Protein 6CP0 (pdb70)

B-factor: mean 80.47, std 25.28, range [20.0, 162.37]

Sequence (660 aa):
DKIKFKEPERCEYLHIAKDNKVHILLPIVGGDEIGLDNTAETTGELLTFFYGKTHGGTKYSAEHHLNEYKKNLEDDIKAIGVQRKISPNAYEDLLKEKKERLEQIEKYIDLIKVLKEKFDEQREIDKLRTEGIPQLPSGVKEVIKSSENAFALRLSPDRPDSFTRFDDPLFSLKRNRSQYEAGGYQRATDGLGARLRSELLPPDKDTPIVFNKKSLKDKIVDSVLVQLDKDFNTKDGDRGQKFEDIKKLVLEEYKKIDSELQVDEDTYHQPLNLDYLENIACTLDDNSTAKDWVYGIIGATTEADYWPKKKVSVFYEKQKEIKFESDTNTMSIKVQYLLAEINFYCKTNKLSDANFGEFFDKEPHATEVAKRVKEGLVQGAEIEPIIYNYINSHHAELGLTSELSSKQQEEITEKFTQRYHIIENSPHFDEFFVADPDKKGNIFSHQGRMSCHFLDFFARQTKGKYPLGDLAGHQEALQAGTSNRLHHKNEVVAQGYEKFDQFKKEVVKLLLAMALKRINKELSDLARDPPAQCSAGPVGDDMFHWQATIMGPNDSPYQGGVFFLTIHFPTDYPFKPPKVAFTTRIYHPNINSNGSISLDILRSQWSPALTISKVLLSICSLLCDPNPDDPLVPEIARIYKTDRDKYNRISREWTQKYAM

InterPro domains:
  IPR041264 SidC, N-terminal [PF18219] (8-506)
  IPR048697 SidC, C-terminal domain [PF20875] (736-858)
  IPR048699 SidC, lipid-binding domain [PF20892] (605-730)

CATH classification: 3.10.110.10

Secondary structure (DSSP, 8-state):
--------S--TTEEE-TT--EEEEEEEEE-SSB-S--GGGTTHHHHHHHHTTSSSSS---HHHHHHHHHHHHHHHHHHHHHHHHHSTTTTHHHHHHHHHHHHHHHHHHHHHHHHHHHS-SS-HHHHHHHSSSPPPPHHHHHHHHH-SSEEEEE---SS--S-----SEEEE---PBPTTSTT--B--SSSHHHHHHHHHS-SBTTB-EES----HHHHHHHHHHTTS-SS--SSSS-HHHHHHHHHHHHHHHHHHH-SS--SSB-TT-PBPSHHIIIIIS----TT--HHHHHHHHHHHHS-STTSTT----TT-SS--EE-SHHHHHHHHHHHHHHHHHHHHHHHHTTS----HHHHHTSHHHHHHHHHHHHHHHHHT--HHHHHHHHHHHHTTTTT-SS---HHHHHHHHHHHHHHHHHHTT-S--SEEEEE-TTSSSS-EEETTEEEEEHHHHHHHHTTT-S--GGGGGHHHHHHSSS-SB--SS-HHHHTTHHHHHHHHHHHHTT-/-HHHHHHHHHHHHHHHHS--TTEEEEESSS-SSEEEEEEE--TTSTTTT-EEEEEEE--TTTTSS--EEEESS----TTB-TT-BB--GGGTTS--TT--HHHHHHHHHHHHHS--SSS-SSHHHHHHHHH-HHHHHHHHHHHHHHHT-

Organism: Legionella pneumophila (NCBI:txid446)

Radius of gyration: 40.54 Å; Cα contacts (8 Å, |Δi|>4): 1036; chains: 2; bounding box: 90×121×69 Å

Structure (mmCIF, N/CA/C/O backbone):
data_6CP0
#
_entry.id   6CP0
#
_cell.length_a   135.550
_cell.length_b   142.203
_cell.length_c   118.338
_cell.angle_alpha   90.00
_cell.angle_beta   90.00
_cell.angle_gamma   90.00
#
_symmetry.space_group_name_H-M   'C 2 2 21'
#
loop_
_entity.id
_entity.type
_entity.pdbx_description
1 polymer SdcA
2 polymer 'Ubiquitin-conjugating enzyme E2 D3'
3 water water
#
loop_
_atom_site.group_PDB
_atom_site.id
_atom_site.type_symbol
_atom_site.label_atom_id
_atom_site.label_alt_id
_atom_site.label_comp_id
_atom_site.label_asym_id
_atom_site.label_entity_id
_atom_site.label_seq_id
_atom_site.pdbx_PDB_ins_code
_atom_site.Cartn_x
_atom_site.Cartn_y
_atom_site.Cartn_z
_atom_site.occupancy
_atom_site.B_iso_or_equiv
_atom_site.auth_seq_id
_atom_site.auth_comp_id
_atom_site.auth_asym_id
_atom_site.auth_atom_id
_atom_site.pdbx_PDB_model_num
ATOM 1 N N . ASP A 1 6 ? -33.825 41.341 79.427 1.00 114.41 6 ASP A N 1
ATOM 2 C CA . ASP A 1 6 ? -33.707 40.890 78.002 1.00 115.96 6 ASP A CA 1
ATOM 3 C C . ASP A 1 6 ? -32.407 41.358 77.334 1.00 110.99 6 ASP A C 1
ATOM 4 O O . ASP A 1 6 ? -32.026 42.543 77.407 1.00 99.08 6 ASP A O 1
ATOM 9 N N . LYS A 1 7 ? -31.763 40.398 76.671 1.00 107.56 7 LYS A N 1
ATOM 10 C CA . LYS A 1 7 ? -30.570 40.639 75.866 1.00 109.02 7 LYS A CA 1
ATOM 11 C C . LYS A 1 7 ? -30.989 41.207 74.502 1.00 107.66 7 LYS A C 1
ATOM 12 O O . LYS A 1 7 ? -31.383 40.463 73.608 1.00 116.87 7 LYS A O 1
ATOM 18 N N . ILE A 1 8 ? -30.912 42.533 74.373 1.00 104.02 8 ILE A N 1
ATOM 19 C CA . ILE A 1 8 ? -31.277 43.263 73.153 1.00 96.23 8 ILE A CA 1
ATOM 20 C C . ILE A 1 8 ? -30.607 42.615 71.952 1.00 87.60 8 ILE A C 1
ATOM 21 O O . ILE A 1 8 ? -29.511 42.063 72.073 1.00 78.09 8 ILE A O 1
ATOM 26 N N . LYS A 1 9 ? -31.264 42.677 70.796 1.00 87.14 9 LYS A N 1
ATOM 27 C CA . LYS A 1 9 ? -30.613 42.300 69.534 1.00 87.72 9 LYS A CA 1
ATOM 28 C C . LYS A 1 9 ? -29.885 43.506 68.995 1.00 80.04 9 LYS A C 1
ATOM 29 O O . LYS A 1 9 ? -30.488 44.368 68.358 1.00 76.99 9 LYS A O 1
ATOM 35 N N . PHE A 1 10 ? -28.585 43.553 69.293 1.00 76.71 10 PHE A N 1
ATOM 36 C CA . PHE A 1 10 ? -27.705 44.659 68.908 1.00 73.39 10 PHE A CA 1
ATOM 37 C C . PHE A 1 10 ? -27.324 44.581 67.455 1.00 72.24 10 PHE A C 1
ATOM 38 O O . PHE A 1 10 ? -27.146 43.503 66.909 1.00 74.27 10 PHE A O 1
ATOM 46 N N . LYS A 1 11 ? -27.183 45.738 66.841 1.00 71.06 11 LYS A N 1
ATOM 47 C CA . LYS A 1 11 ? -26.902 45.805 65.440 1.00 72.66 11 LYS A CA 1
ATOM 48 C C . LYS A 1 11 ? -25.421 46.084 65.159 1.00 74.99 11 LYS A C 1
ATOM 49 O O . LYS A 1 11 ? -24.964 45.939 64.013 1.00 73.22 11 LYS A O 1
ATOM 55 N N . GLU A 1 12 ? -24.657 46.464 66.187 1.00 72.78 12 GLU A N 1
ATOM 56 C CA . GLU A 1 12 ? -23.227 46.663 65.988 1.00 65.59 12 GLU A CA 1
ATOM 57 C C . GLU A 1 12 ? -22.638 45.355 65.507 1.00 64.32 12 GLU A C 1
ATOM 58 O O . GLU A 1 12 ? -22.737 44.366 66.211 1.00 65.64 12 GLU A O 1
ATOM 64 N N . PRO A 1 13 ? -22.024 45.351 64.313 1.00 63.54 13 PRO A N 1
ATOM 65 C CA . PRO A 1 13 ? -21.418 44.138 63.780 1.00 63.56 13 PRO A CA 1
ATOM 66 C C . PRO A 1 13 ? -20.124 43.744 64.487 1.00 63.66 13 PRO A C 1
ATOM 67 O O . PRO A 1 13 ? -19.352 44.607 64.942 1.00 66.50 13 PRO A O 1
ATOM 71 N N . GLU A 1 14 ? -19.890 42.441 64.552 1.00 62.20 14 GLU A N 1
ATOM 72 C CA . GLU A 1 14 ? -18.657 41.896 65.113 1.00 63.07 14 GLU A CA 1
ATOM 73 C C . GLU A 1 14 ? -17.482 42.005 64.123 1.00 61.49 14 GLU A C 1
ATOM 74 O O . GLU A 1 14 ? -16.318 41.801 64.504 1.00 60.08 14 GLU A O 1
ATOM 80 N N . ARG A 1 15 ? -17.801 42.317 62.861 1.00 58.93 15 ARG A N 1
ATOM 81 C CA . ARG A 1 15 ? -16.842 42.412 61.768 1.00 59.08 15 ARG A CA 1
ATOM 82 C C . ARG A 1 15 ? -17.193 43.627 60.916 1.00 57.85 15 ARG A C 1
ATOM 83 O O . ARG A 1 15 ? -18.354 43.866 60.597 1.00 60.43 15 ARG A O 1
ATOM 91 N N . CYS A 1 16 ? -16.205 44.416 60.547 1.00 56.46 16 CYS A N 1
ATOM 92 C CA . CYS A 1 16 ? -16.441 45.506 59.617 1.00 56.68 16 CYS A CA 1
ATOM 93 C C . CYS A 1 16 ? -15.188 45.631 58.835 1.00 57.22 16 CYS A C 1
ATOM 94 O O . CYS A 1 16 ? -14.091 45.470 59.355 1.00 58.30 16 CYS A O 1
ATOM 97 N N . GLU A 1 17 ? -15.350 45.955 57.576 1.00 58.26 17 GLU A N 1
ATOM 98 C CA . GLU A 1 17 ? -14.214 46.089 56.701 1.00 58.00 17 GLU A CA 1
ATOM 99 C C . GLU A 1 17 ? -13.274 47.177 57.220 1.00 52.47 17 GLU A C 1
ATOM 100 O O . GLU A 1 17 ? -13.703 48.249 57.626 1.00 55.05 17 GLU A O 1
ATOM 106 N N . TYR A 1 18 ? -11.992 46.871 57.214 1.00 48.09 18 TYR A N 1
ATOM 107 C CA . TYR A 1 18 ? -10.949 47.787 57.638 1.00 45.55 18 TYR A CA 1
ATOM 108 C C . TYR A 1 18 ? -10.980 48.233 59.100 1.00 45.90 18 TYR A C 1
ATOM 109 O O . TYR A 1 18 ? -10.309 49.177 59.429 1.00 48.22 18 TYR A O 1
ATOM 118 N N . LEU A 1 19 ? -11.691 47.564 59.996 1.00 48.00 19 LEU A N 1
ATOM 119 C CA . LEU A 1 19 ? -11.859 48.100 61.353 1.00 49.65 19 LEU A CA 1
ATOM 120 C C . LEU A 1 19 ? -11.320 47.207 62.502 1.00 49.40 19 LEU A C 1
ATOM 121 O O . LEU A 1 19 ? -12.065 46.395 62.968 1.00 55.71 19 LEU A O 1
ATOM 126 N N . HIS A 1 20 ? -10.064 47.331 62.962 1.00 48.43 20 HIS A N 1
ATOM 127 C CA . HIS A 1 20 ? -9.577 46.557 64.159 1.00 46.92 20 HIS A CA 1
ATOM 128 C C . HIS A 1 20 ? -9.932 47.379 65.372 1.00 48.80 20 HIS A C 1
ATOM 129 O O . HIS A 1 20 ? -9.972 48.616 65.287 1.00 44.52 20 HIS A O 1
ATOM 136 N N . ILE A 1 21 ? -10.172 46.668 66.489 1.00 54.68 21 ILE A N 1
ATOM 137 C CA . ILE A 1 21 ? -10.303 47.256 67.845 1.00 55.00 21 ILE A CA 1
ATOM 138 C C . ILE A 1 21 ? -9.353 46.638 68.901 1.00 56.95 21 ILE A C 1
ATOM 139 O O . ILE A 1 21 ? -9.469 45.453 69.215 1.00 60.42 21 ILE A O 1
ATOM 144 N N . ALA A 1 22 ? -8.440 47.473 69.425 1.00 59.02 22 ALA A N 1
ATOM 145 C CA . ALA A 1 22 ? -7.485 47.171 70.513 1.00 57.55 22 ALA A CA 1
ATOM 146 C C . ALA A 1 22 ? -8.223 46.580 71.709 1.00 61.65 22 ALA A C 1
ATOM 147 O O . ALA A 1 22 ? -9.388 46.922 71.949 1.00 56.46 22 ALA A O 1
ATOM 149 N N . LYS A 1 23 ? -7.553 45.689 72.450 1.00 68.43 23 LYS A N 1
ATOM 150 C CA . LYS A 1 23 ? -7.943 45.378 73.842 1.00 68.03 23 LYS A CA 1
ATOM 151 C C . LYS A 1 23 ? -8.560 46.610 74.489 1.00 65.26 23 LYS A C 1
ATOM 152 O O . LYS A 1 23 ? -9.668 46.549 74.951 1.00 69.62 23 LYS A O 1
ATOM 158 N N . ASP A 1 24 ? -7.854 47.739 74.493 1.00 62.51 24 ASP A N 1
ATOM 159 C CA . ASP A 1 24 ? -8.316 48.958 75.177 1.00 61.14 24 ASP A CA 1
ATOM 160 C C . ASP A 1 24 ? -9.466 49.755 74.521 1.00 54.87 24 ASP A C 1
ATOM 161 O O . ASP A 1 24 ? -9.703 50.850 74.914 1.00 49.81 24 ASP A O 1
ATOM 166 N N . ASN A 1 25 ? -10.184 49.211 73.549 1.00 54.34 25 ASN A N 1
ATOM 167 C CA . ASN A 1 25 ? -11.309 49.902 72.855 1.00 51.88 25 ASN A CA 1
ATOM 168 C C . ASN A 1 25 ? -10.928 51.051 71.922 1.00 53.49 25 ASN A C 1
ATOM 169 O O . ASN A 1 25 ? -11.751 51.911 71.624 1.00 49.44 25 ASN A O 1
ATOM 174 N N . LYS A 1 26 ? -9.702 51.033 71.411 1.00 55.68 26 LYS A N 1
ATOM 175 C CA . LYS A 1 26 ? -9.350 51.937 70.343 1.00 55.15 26 LYS A CA 1
ATOM 176 C C . LYS A 1 26 ? -9.728 51.360 68.983 1.00 54.24 26 LYS A C 1
ATOM 177 O O . LYS A 1 26 ? -9.424 50.216 68.705 1.00 53.37 26 LYS A O 1
ATOM 183 N N . VAL A 1 27 ? -10.433 52.136 68.160 1.00 55.56 27 VAL A N 1
ATOM 184 C CA . VAL A 1 27 ? -10.761 51.748 66.789 1.00 54.96 27 VAL A CA 1
ATOM 185 C C . VAL A 1 27 ? -9.626 52.133 65.868 1.00 52.91 27 VAL A C 1
ATOM 186 O O . VAL A 1 27 ? -9.208 53.287 65.833 1.00 46.77 27 VAL A O 1
ATOM 190 N N . HIS A 1 28 ? -9.149 51.148 65.115 1.00 53.82 28 HIS A N 1
ATOM 191 C CA . HIS A 1 28 ? -8.138 51.374 64.112 1.00 54.10 28 HIS A CA 1
ATOM 192 C C . HIS A 1 28 ? -8.693 51.066 62.754 1.00 50.54 28 HIS A C 1
ATOM 193 O O . HIS A 1 28 ? -9.218 49.982 62.526 1.00 47.93 28 HIS A O 1
ATOM 200 N N . ILE A 1 29 ? -8.574 52.039 61.866 1.00 45.84 29 ILE A N 1
ATOM 201 C CA . ILE A 1 29 ? -8.873 51.819 60.499 1.00 43.82 29 ILE A CA 1
ATOM 202 C C . ILE A 1 29 ? -7.570 51.456 59.818 1.00 44.38 29 ILE A C 1
ATOM 203 O O . ILE A 1 29 ? -6.536 52.053 60.084 1.00 45.94 29 ILE A O 1
ATOM 208 N N . LEU A 1 30 ? -7.607 50.448 58.956 1.00 47.15 30 LEU A N 1
ATOM 209 C CA . LEU A 1 30 ? -6.397 49.962 58.288 1.00 48.16 30 LEU A CA 1
ATOM 210 C C . LEU A 1 30 ? -6.510 50.134 56.809 1.00 47.86 30 LEU A C 1
ATOM 211 O O . LEU A 1 30 ? -7.432 49.578 56.199 1.00 51.45 30 LEU A O 1
ATOM 216 N N . LEU A 1 31 ? -5.583 50.907 56.236 1.00 46.23 31 LEU A N 1
ATOM 217 C CA . LEU A 1 31 ? -5.616 51.202 54.818 1.00 44.53 31 LEU A CA 1
ATOM 218 C C . LEU A 1 31 ? -4.958 50.025 54.116 1.00 44.29 31 LEU A C 1
ATOM 219 O O . LEU A 1 31 ? -3.840 49.627 54.444 1.00 42.30 31 LEU A O 1
ATOM 224 N N . PRO A 1 32 ? -5.674 49.433 53.170 1.00 44.35 32 PRO A N 1
ATOM 225 C CA . PRO A 1 32 ? -5.188 48.241 52.512 1.00 45.08 32 PRO A CA 1
ATOM 226 C C . PRO A 1 32 ? -4.210 48.544 51.412 1.00 45.35 32 PRO A C 1
ATOM 227 O O . PRO A 1 32 ? -4.510 49.323 50.529 1.00 51.71 32 PRO A O 1
ATOM 231 N N . ILE A 1 33 ? -3.047 47.937 51.449 1.00 42.65 33 ILE A N 1
ATOM 232 C CA . ILE A 1 33 ? -2.144 48.082 50.355 1.00 41.78 33 ILE A CA 1
ATOM 233 C C . ILE A 1 33 ? -2.474 47.066 49.284 1.00 41.32 33 ILE A C 1
ATOM 234 O O . ILE A 1 33 ? -2.562 47.409 48.160 1.00 45.07 33 ILE A O 1
ATOM 239 N N . VAL A 1 34 ? -2.646 45.810 49.630 1.00 43.65 34 VAL A N 1
ATOM 240 C CA . VAL A 1 34 ? -2.963 44.743 48.659 1.00 44.27 34 VAL A CA 1
ATOM 241 C C . VAL A 1 34 ? -3.530 43.537 49.394 1.00 44.54 34 VAL A C 1
ATOM 242 O O . VAL A 1 34 ? -3.257 43.342 50.576 1.00 44.56 34 VAL A O 1
ATOM 246 N N . GLY A 1 35 ? -4.270 42.695 48.698 1.00 45.51 35 GLY A N 1
ATOM 247 C CA . GLY A 1 35 ? -4.752 41.460 49.316 1.00 45.97 35 GLY A CA 1
ATOM 248 C C . GLY A 1 35 ? -3.613 40.507 49.658 1.00 46.49 35 GLY A C 1
ATOM 249 O O . GLY A 1 35 ? -2.595 40.434 48.923 1.00 43.28 35 GLY A O 1
ATOM 250 N N . GLY A 1 36 ? -3.773 39.802 50.781 1.00 45.50 36 GLY A N 1
ATOM 251 C CA . GLY A 1 36 ? -2.794 38.831 51.218 1.00 47.67 36 GLY A CA 1
ATOM 252 C C . GLY A 1 36 ? -2.683 38.744 52.714 1.00 50.97 36 GLY A C 1
ATOM 253 O O . GLY A 1 36 ? -3.358 39.462 53.439 1.00 56.52 36 GLY A O 1
ATOM 254 N N . ASP A 1 37 ? -1.836 37.828 53.168 1.00 54.53 37 ASP A N 1
ATOM 255 C CA . ASP A 1 37 ? -1.475 37.692 54.577 1.00 55.01 37 ASP A CA 1
ATOM 256 C C . ASP A 1 37 ? 0.021 38.021 54.684 1.00 52.80 37 ASP A C 1
ATOM 257 O O . ASP A 1 37 ? 0.375 39.116 55.090 1.00 54.31 37 ASP A O 1
ATOM 262 N N . GLU A 1 38 ? 0.897 37.110 54.276 1.00 54.34 38 GLU A N 1
ATOM 263 C CA . GLU A 1 38 ? 2.336 37.373 54.298 1.00 54.01 38 GLU A CA 1
ATOM 264 C C . GLU A 1 38 ? 2.903 37.677 52.930 1.00 50.92 38 GLU A C 1
ATOM 265 O O . GLU A 1 38 ? 4.024 38.134 52.836 1.00 53.85 38 GLU A O 1
ATOM 271 N N . ILE A 1 39 ? 2.166 37.384 51.867 1.00 48.28 39 ILE A N 1
ATOM 272 C CA . ILE A 1 39 ? 2.629 37.710 50.518 1.00 47.10 39 ILE A CA 1
ATOM 273 C C . ILE A 1 39 ? 1.479 38.207 49.650 1.00 46.07 39 ILE A C 1
ATOM 274 O O . ILE A 1 39 ? 0.440 37.577 49.540 1.00 45.57 39 ILE A O 1
ATOM 279 N N . GLY A 1 40 ? 1.702 39.350 49.025 1.00 46.53 40 GLY A N 1
ATOM 280 C CA . GLY A 1 40 ? 0.684 40.032 48.290 1.00 45.99 40 GLY A CA 1
ATOM 281 C C . GLY A 1 40 ? 0.167 39.226 47.134 1.00 45.77 40 GLY A C 1
ATOM 282 O O . GLY A 1 40 ? 0.914 38.711 46.331 1.00 45.08 40 GLY A O 1
ATOM 283 N N . LEU A 1 41 ? -1.147 39.160 47.064 1.00 47.14 41 LEU A N 1
ATOM 284 C CA . LEU A 1 41 ? -1.856 38.501 45.997 1.00 47.79 41 LEU A CA 1
ATOM 285 C C . LEU A 1 41 ? -2.166 39.383 44.804 1.00 49.73 41 LEU A C 1
ATOM 286 O O . LEU A 1 41 ? -2.625 38.881 43.799 1.00 55.63 41 LEU A O 1
ATOM 291 N N . ASP A 1 42 ? -1.981 40.692 44.929 1.00 53.15 42 ASP A N 1
ATOM 292 C CA . ASP A 1 42 ? -2.164 41.645 43.831 1.00 52.38 42 ASP A CA 1
ATOM 293 C C . ASP A 1 42 ? -0.807 42.196 43.437 1.00 49.84 42 ASP A C 1
ATOM 294 O O . ASP A 1 42 ? 0.000 42.503 44.305 1.00 52.04 42 ASP A O 1
ATOM 299 N N . ASN A 1 43 ? -0.517 42.276 42.144 1.00 46.98 43 ASN A N 1
ATOM 300 C CA . ASN A 1 43 ? 0.689 42.970 41.719 1.00 45.35 43 ASN A CA 1
ATOM 301 C C . ASN A 1 43 ? 0.540 43.643 40.373 1.00 46.62 43 ASN A C 1
ATOM 302 O O . ASN A 1 43 ? -0.489 43.500 39.691 1.00 48.20 43 ASN A O 1
ATOM 307 N N . THR A 1 44 ? 1.582 44.382 40.006 1.00 49.17 44 THR A N 1
ATOM 308 C CA . THR A 1 44 ? 1.688 45.040 38.698 1.00 51.48 44 THR A CA 1
ATOM 309 C C . THR A 1 44 ? 0.533 46.005 38.506 1.00 50.88 44 THR A C 1
ATOM 310 O O . THR A 1 44 ? 0.277 46.790 39.392 1.00 48.70 44 THR A O 1
ATOM 314 N N . ALA A 1 45 ? -0.199 45.888 37.402 1.00 52.09 45 ALA A N 1
ATOM 315 C CA . ALA A 1 45 ? -1.218 46.844 37.036 1.00 50.12 45 ALA A CA 1
ATOM 316 C C . ALA A 1 45 ? -2.389 46.735 37.949 1.00 50.23 45 ALA A C 1
ATOM 317 O O . ALA A 1 45 ? -3.066 47.711 38.172 1.00 53.92 45 ALA A O 1
ATOM 319 N N . GLU A 1 46 ? -2.654 45.546 38.462 1.00 52.88 46 GLU A N 1
ATOM 320 C CA . GLU A 1 46 ? -3.816 45.342 39.308 1.00 53.84 46 GLU A CA 1
ATOM 321 C C . GLU A 1 46 ? -3.571 45.822 40.773 1.00 48.76 46 GLU A C 1
ATOM 322 O O . GLU A 1 46 ? -4.495 45.855 41.581 1.00 50.33 46 GLU A O 1
ATOM 328 N N . THR A 1 47 ? -2.345 46.231 41.088 1.00 45.21 47 THR A N 1
ATOM 329 C CA . THR A 1 47 ? -1.939 46.617 42.447 1.00 45.71 47 THR A CA 1
ATOM 330 C C . THR A 1 47 ? -2.855 47.563 43.215 1.00 45.20 47 THR A C 1
ATOM 331 O O . THR A 1 47 ? -3.112 47.340 44.398 1.00 49.17 47 THR A O 1
ATOM 335 N N . THR A 1 48 ? -3.332 48.630 42.606 1.00 44.44 48 THR A N 1
ATOM 336 C CA . THR A 1 48 ? -4.046 49.619 43.425 1.00 45.95 48 THR A CA 1
ATOM 337 C C . THR A 1 48 ? -5.494 49.300 43.700 1.00 45.63 48 THR A C 1
ATOM 338 O O . THR A 1 48 ? -6.192 50.110 44.283 1.00 49.38 48 THR A O 1
ATOM 342 N N . GLY A 1 49 ? -5.932 48.112 43.328 1.00 44.52 49 GLY A N 1
ATOM 343 C CA . GLY A 1 49 ? -7.324 47.768 43.423 1.00 45.38 49 GLY A CA 1
ATOM 344 C C . GLY A 1 49 ? -7.927 47.877 44.799 1.00 46.29 49 GLY A C 1
ATOM 345 O O . GLY A 1 49 ? -9.039 48.375 44.920 1.00 47.01 49 GLY A O 1
ATOM 346 N N . GLU A 1 50 ? -7.239 47.415 45.839 1.00 47.03 50 GLU A N 1
ATOM 347 C CA . GLU A 1 50 ? -7.835 47.559 47.168 1.00 52.59 50 GLU A CA 1
ATOM 348 C C . GLU A 1 50 ? -7.962 49.054 47.534 1.00 52.46 50 GLU A C 1
ATOM 349 O O . GLU A 1 50 ? -8.967 49.439 48.154 1.00 53.06 50 GLU A O 1
ATOM 355 N N . LEU A 1 51 ? -6.962 49.881 47.187 1.00 47.18 51 LEU A N 1
ATOM 356 C CA . LEU A 1 51 ? -7.048 51.308 47.507 1.00 45.23 51 LEU A CA 1
ATOM 357 C C . LEU A 1 51 ? -8.234 51.924 46.808 1.00 47.05 51 LEU A C 1
ATOM 358 O O . LEU A 1 51 ? -9.040 52.639 47.415 1.00 47.43 51 LEU A O 1
ATOM 363 N N . LEU A 1 52 ? -8.355 51.626 45.523 1.00 48.80 52 LEU A N 1
ATOM 364 C CA . LEU A 1 52 ? -9.512 52.067 44.743 1.00 49.82 52 LEU A CA 1
ATOM 365 C C . LEU A 1 52 ? -10.782 51.720 45.466 1.00 47.65 52 LEU A C 1
ATOM 366 O O . LEU A 1 52 ? -11.638 52.561 45.612 1.00 52.30 52 LEU A O 1
ATOM 371 N N . THR A 1 53 ? -10.912 50.483 45.914 1.00 45.76 53 THR A N 1
ATOM 372 C CA . THR A 1 53 ? -12.135 50.078 46.600 1.00 46.24 53 THR A CA 1
ATOM 373 C C . THR A 1 53 ? -12.335 50.831 47.887 1.00 46.31 53 THR A C 1
ATOM 374 O O . THR A 1 53 ? -13.445 51.198 48.225 1.00 43.85 53 THR A O 1
ATOM 378 N N . PHE A 1 54 ? -11.243 51.000 48.618 1.00 48.36 54 PHE A N 1
ATOM 379 C CA . PHE A 1 54 ? -11.273 51.606 49.926 1.00 49.18 54 PHE A CA 1
ATOM 380 C C . PHE A 1 54 ? -11.843 53.003 49.777 1.00 51.43 54 PHE A C 1
ATOM 381 O O . PHE A 1 54 ? -12.735 53.394 50.533 1.00 54.25 54 PHE A O 1
ATOM 389 N N . PHE A 1 55 ? -11.341 53.739 48.786 1.00 49.78 55 PHE A N 1
ATOM 390 C CA . PHE A 1 55 ? -11.623 55.153 48.711 1.00 49.05 55 PHE A CA 1
ATOM 391 C C . PHE A 1 55 ? -12.887 55.491 47.943 1.00 49.44 55 PHE A C 1
ATOM 392 O O . PHE A 1 55 ? -13.506 56.485 48.238 1.00 50.56 55 PHE A O 1
ATOM 400 N N . TYR A 1 56 ? -13.279 54.687 46.969 1.00 53.14 56 TYR A N 1
ATOM 401 C CA . TYR A 1 56 ? -14.492 54.981 46.194 1.00 57.27 56 TYR A CA 1
ATOM 402 C C . TYR A 1 56 ? -15.442 53.811 45.997 1.00 60.71 56 TYR A C 1
ATOM 403 O O . TYR A 1 56 ? -16.392 53.933 45.240 1.00 66.71 56 TYR A O 1
ATOM 412 N N . GLY A 1 57 ? -15.201 52.687 46.652 1.00 63.96 57 GLY A N 1
ATOM 413 C CA . GLY A 1 57 ? -16.109 51.563 46.554 1.00 69.77 57 GLY A CA 1
ATOM 414 C C . GLY A 1 57 ? -16.249 51.023 45.148 1.00 79.01 57 GLY A C 1
ATOM 415 O O . GLY A 1 57 ? -15.294 50.539 44.538 1.00 81.90 57 GLY A O 1
ATOM 416 N N . LYS A 1 58 ? -17.445 51.153 44.606 1.00 93.53 58 LYS A N 1
ATOM 417 C CA . LYS A 1 58 ? -17.838 50.350 43.460 1.00 101.26 58 LYS A CA 1
ATOM 418 C C . LYS A 1 58 ? -18.076 51.170 42.219 1.00 105.41 58 LYS A C 1
ATOM 419 O O . LYS A 1 58 ? -18.852 50.760 41.363 1.00 110.03 58 LYS A O 1
ATOM 425 N N . THR A 1 59 ? -17.396 52.307 42.094 1.00 108.80 59 THR A N 1
ATOM 426 C CA . THR A 1 59 ? -17.641 53.185 40.953 1.00 116.41 59 THR A CA 1
ATOM 427 C C . THR A 1 59 ? -17.144 52.569 39.646 1.00 120.22 59 THR A C 1
ATOM 428 O O . THR A 1 59 ? -17.423 53.109 38.566 1.00 121.48 59 THR A O 1
ATOM 432 N N . HIS A 1 60 ? -16.394 51.482 39.779 1.00 116.20 60 HIS A N 1
ATOM 433 C CA . HIS A 1 60 ? -15.891 50.708 38.661 1.00 110.79 60 HIS A CA 1
ATOM 434 C C . HIS A 1 60 ? -16.238 49.291 39.040 1.00 105.30 60 HIS A C 1
ATOM 435 O O . HIS A 1 60 ? -15.827 48.826 40.098 1.00 103.60 60 HIS A O 1
ATOM 442 N N . GLY A 1 61 ? -16.979 48.592 38.196 1.00 105.87 61 GLY A N 1
ATOM 443 C CA . GLY A 1 61 ? -17.351 47.236 38.533 1.00 111.38 61 GLY A CA 1
ATOM 444 C C . GLY A 1 61 ? -18.233 47.358 39.756 1.00 114.02 61 GLY A C 1
ATOM 445 O O . GLY A 1 61 ? -18.563 48.465 40.164 1.00 116.17 61 GLY A O 1
ATOM 446 N N . GLY A 1 62 ? -18.610 46.235 40.355 1.00 111.86 62 GLY A N 1
ATOM 447 C CA . GLY A 1 62 ? -19.485 46.264 41.514 1.00 111.80 62 GLY A CA 1
ATOM 448 C C . GLY A 1 62 ? -19.296 45.175 42.551 1.00 108.16 62 GLY A C 1
ATOM 449 O O . GLY A 1 62 ? -18.531 44.240 42.344 1.00 108.23 62 GLY A O 1
ATOM 450 N N . THR A 1 63 ? -20.011 45.328 43.665 1.00 104.41 63 THR A N 1
ATOM 451 C CA . THR A 1 63 ? -20.036 44.400 44.808 1.00 101.01 63 THR A CA 1
ATOM 452 C C . THR A 1 63 ? -18.952 44.582 45.879 1.00 94.39 63 THR A C 1
ATOM 453 O O . THR A 1 63 ? -18.613 43.618 46.560 1.00 100.27 63 THR A O 1
ATOM 457 N N . LYS A 1 64 ? -18.423 45.787 46.056 1.00 89.91 64 LYS A N 1
ATOM 458 C CA . LYS A 1 64 ? -17.576 46.061 47.215 1.00 82.48 64 LYS A CA 1
ATOM 459 C C . LYS A 1 64 ? -17.715 47.527 47.608 1.00 77.26 64 LYS A C 1
ATOM 460 O O . LYS A 1 64 ? -17.486 48.425 46.804 1.00 76.98 64 LYS A O 1
ATOM 466 N N . TYR A 1 65 ? -18.101 47.750 48.858 1.00 75.04 65 TYR A N 1
ATOM 467 C CA . TYR A 1 65 ? -18.288 49.089 49.403 1.00 73.12 65 TYR A CA 1
ATOM 468 C C . TYR A 1 65 ? -17.011 49.775 49.875 1.00 71.02 65 TYR A C 1
ATOM 469 O O . TYR A 1 65 ? -15.997 49.131 50.130 1.00 77.97 65 TYR A O 1
ATOM 478 N N . SER A 1 66 ? -17.088 51.095 49.987 1.00 66.53 66 SER A N 1
ATOM 479 C CA . SER A 1 66 ? -15.978 51.945 50.448 1.00 64.20 66 SER A CA 1
ATOM 480 C C . SER A 1 66 ? -15.941 52.030 51.948 1.00 59.94 66 SER A C 1
ATOM 481 O O . SER A 1 66 ? -16.886 51.636 52.621 1.00 64.14 66 SER A O 1
ATOM 484 N N . ALA A 1 67 ? -14.852 52.564 52.475 1.00 56.59 67 ALA A N 1
ATOM 485 C CA . ALA A 1 67 ? -14.697 52.659 53.923 1.00 57.13 67 ALA A CA 1
ATOM 486 C C . ALA A 1 67 ? -15.734 53.588 54.529 1.00 55.33 67 ALA A C 1
ATOM 487 O O . ALA A 1 67 ? -16.323 53.284 55.566 1.00 49.72 67 ALA A O 1
ATOM 489 N N . GLU A 1 68 ? -15.970 54.714 53.863 1.00 59.27 68 GLU A N 1
ATOM 490 C CA . GLU A 1 68 ? -16.851 55.729 54.426 1.00 63.78 68 GLU A CA 1
ATOM 491 C C . GLU A 1 68 ? -18.197 55.096 54.549 1.00 61.36 68 GLU A C 1
ATOM 492 O O . GLU A 1 68 ? -18.912 55.318 55.521 1.00 68.47 68 GLU A O 1
ATOM 498 N N . HIS A 1 69 ? -18.526 54.294 53.553 1.00 56.49 69 HIS A N 1
ATOM 499 C CA . HIS A 1 69 ? -19.785 53.624 53.525 1.00 58.97 69 HIS A CA 1
ATOM 500 C C . HIS A 1 69 ? -19.920 52.650 54.689 1.00 57.79 69 HIS A C 1
ATOM 501 O O . HIS A 1 69 ? -20.925 52.652 55.396 1.00 55.12 69 HIS A O 1
ATOM 508 N N . HIS A 1 70 ? -18.908 51.815 54.882 1.00 56.95 70 HIS A N 1
ATOM 509 C CA . HIS A 1 70 ? -18.937 50.844 55.964 1.00 57.04 70 HIS A CA 1
ATOM 510 C C . HIS A 1 70 ? -18.988 51.545 57.299 1.00 58.21 70 HIS A C 1
ATOM 511 O O . HIS A 1 70 ? -19.744 51.143 58.178 1.00 59.88 70 HIS A O 1
ATOM 518 N N . LEU A 1 71 ? -18.183 52.596 57.448 1.00 56.48 71 LEU A N 1
ATOM 519 C CA . LEU A 1 71 ? -18.118 53.319 58.704 1.00 54.70 71 LEU A CA 1
ATOM 520 C C . LEU A 1 71 ? -19.417 54.029 58.942 1.00 55.87 71 LEU A C 1
ATOM 521 O O . LEU A 1 71 ? -19.964 54.016 60.032 1.00 54.55 71 LEU A O 1
ATOM 526 N N . ASN A 1 72 ? -19.945 54.617 57.894 1.00 59.49 72 ASN A N 1
ATOM 527 C CA . ASN A 1 72 ? -21.206 55.281 58.010 1.00 63.08 72 ASN A CA 1
ATOM 528 C C . ASN A 1 72 ? -22.366 54.355 58.386 1.00 60.45 72 ASN A C 1
ATOM 529 O O . ASN A 1 72 ? -23.337 54.811 58.932 1.00 59.27 72 ASN A O 1
ATOM 534 N N . GLU A 1 73 ? -22.285 53.066 58.086 1.00 62.50 73 GLU A N 1
ATOM 535 C CA . GLU A 1 73 ? -23.305 52.130 58.554 1.00 64.63 73 GLU A CA 1
ATOM 536 C C . GLU A 1 73 ? -22.923 51.623 59.920 1.00 59.63 73 GLU A C 1
ATOM 537 O O . GLU A 1 73 ? -23.783 51.358 60.739 1.00 57.84 73 GLU A O 1
ATOM 543 N N . TYR A 1 74 ? -21.628 51.481 60.166 1.00 56.09 74 TYR A N 1
ATOM 544 C CA . TYR A 1 74 ? -21.160 51.104 61.479 1.00 55.38 74 TYR A CA 1
ATOM 545 C C . TYR A 1 74 ? -21.598 52.187 62.445 1.00 59.29 74 TYR A C 1
ATOM 546 O O . TYR A 1 74 ? -22.008 51.889 63.571 1.00 62.25 74 TYR A O 1
ATOM 555 N N . LYS A 1 75 ? -21.528 53.441 61.998 1.00 60.63 75 LYS A N 1
ATOM 556 C CA . LYS A 1 75 ? -21.938 54.579 62.820 1.00 62.56 75 LYS A CA 1
ATOM 557 C C . LYS A 1 75 ? -23.401 54.429 63.165 1.00 61.28 75 LYS A C 1
ATOM 558 O O . LYS A 1 75 ? -23.760 54.414 64.341 1.00 62.58 75 LYS A O 1
ATOM 564 N N . LYS A 1 76 ? -24.232 54.297 62.136 1.00 60.28 76 LYS A N 1
ATOM 565 C CA . LYS A 1 76 ? -25.674 54.113 62.314 1.00 62.95 76 LYS A CA 1
ATOM 566 C C . LYS A 1 76 ? -26.022 52.973 63.283 1.00 60.55 76 LYS A C 1
ATOM 567 O O . LYS A 1 76 ? -26.925 53.108 64.086 1.00 57.17 76 LYS A O 1
ATOM 573 N N . ASN A 1 77 ? -25.314 51.855 63.201 1.00 58.91 77 ASN A N 1
ATOM 574 C CA . ASN A 1 77 ? -25.637 50.708 64.037 1.00 60.78 77 ASN A CA 1
ATOM 575 C C . ASN A 1 77 ? -25.443 51.059 65.485 1.00 60.28 77 ASN A C 1
ATOM 576 O O . ASN A 1 77 ? -26.247 50.694 66.340 1.00 61.54 77 ASN A O 1
ATOM 581 N N . LEU A 1 78 ? -24.384 51.795 65.759 1.00 61.18 78 LEU A N 1
ATOM 582 C CA . LEU A 1 78 ? -24.132 52.259 67.111 1.00 61.80 78 LEU A CA 1
ATOM 583 C C . LEU A 1 78 ? -25.217 53.230 67.564 1.00 62.44 78 LEU A C 1
ATOM 584 O O . LEU A 1 78 ? -25.741 53.120 68.678 1.00 63.71 78 LEU A O 1
ATOM 589 N N . GLU A 1 79 ? -25.572 54.175 66.698 1.00 62.06 79 GLU A N 1
ATOM 590 C CA . GLU A 1 79 ? -26.666 55.088 67.014 1.00 63.81 79 GLU A CA 1
ATOM 591 C C . GLU A 1 79 ? -27.942 54.315 67.425 1.00 65.12 79 GLU A C 1
ATOM 592 O O . GLU A 1 79 ? -28.538 54.609 68.456 1.00 66.91 79 GLU A O 1
ATOM 598 N N . ASP A 1 80 ? -28.306 53.288 66.662 1.00 67.28 80 ASP A N 1
ATOM 599 C CA . ASP A 1 80 ? -29.468 52.452 66.980 1.00 68.97 80 ASP A CA 1
ATOM 600 C C . ASP A 1 80 ? -29.315 51.666 68.277 1.00 67.17 80 ASP A C 1
ATOM 601 O O . ASP A 1 80 ? -30.278 51.558 69.047 1.00 71.42 80 ASP A O 1
ATOM 606 N N . ASP A 1 81 ? -28.132 51.129 68.541 1.00 62.23 81 ASP A N 1
ATOM 607 C CA . ASP A 1 81 ? -27.941 50.356 69.779 1.00 64.51 81 ASP A CA 1
ATOM 608 C C . ASP A 1 81 ? -28.100 51.215 71.034 1.00 67.60 81 ASP A C 1
ATOM 609 O O . ASP A 1 81 ? -28.716 50.786 72.021 1.00 70.66 81 ASP A O 1
ATOM 614 N N . ILE A 1 82 ? -27.546 52.422 70.992 1.00 65.01 82 ILE A N 1
ATOM 615 C CA . ILE A 1 82 ? -27.566 53.289 72.151 1.00 65.79 82 ILE A CA 1
ATOM 616 C C . ILE A 1 82 ? -29.000 53.697 72.509 1.00 66.76 82 ILE A C 1
ATOM 617 O O . ILE A 1 82 ? -29.331 53.845 73.685 1.00 65.14 82 ILE A O 1
ATOM 622 N N . LYS A 1 83 ? -29.852 53.875 71.507 1.00 69.55 83 LYS A N 1
ATOM 623 C CA . LYS A 1 83 ? -31.265 54.102 71.776 1.00 74.22 83 LYS A CA 1
ATOM 624 C C . LYS A 1 83 ? -31.835 52.881 72.480 1.00 72.37 83 LYS A C 1
ATOM 625 O O . LYS A 1 83 ? -32.349 52.984 73.580 1.00 74.84 83 LYS A O 1
ATOM 631 N N . ALA A 1 84 ? -31.736 51.726 71.839 1.00 66.35 84 ALA A N 1
ATOM 632 C CA . ALA A 1 84 ? -32.287 50.535 72.396 1.00 65.42 84 ALA A CA 1
ATOM 633 C C . ALA A 1 84 ? -31.791 50.343 73.808 1.00 65.46 84 ALA A C 1
ATOM 634 O O . ALA A 1 84 ? -32.562 49.965 74.670 1.00 71.99 84 ALA A O 1
ATOM 636 N N . ILE A 1 85 ? -30.514 50.590 74.067 1.00 63.87 85 ILE A N 1
ATOM 637 C CA . ILE A 1 85 ? -30.024 50.495 75.452 1.00 65.64 85 ILE A CA 1
ATOM 638 C C . ILE A 1 85 ? -30.704 51.550 76.300 1.00 65.84 85 ILE A C 1
ATOM 639 O O . ILE A 1 85 ? -31.153 51.279 77.401 1.00 68.91 85 ILE A O 1
ATOM 644 N N . GLY A 1 86 ? -30.755 52.770 75.796 1.00 66.73 86 GLY A N 1
ATOM 645 C CA . GLY A 1 86 ? -31.479 53.825 76.484 1.00 67.25 86 GLY A CA 1
ATOM 646 C C . GLY A 1 86 ? -32.882 53.385 76.848 1.00 66.71 86 GLY A C 1
ATOM 647 O O . GLY A 1 86 ? -33.258 53.404 78.021 1.00 68.64 86 GLY A O 1
ATOM 648 N N . VAL A 1 87 ? -33.627 52.955 75.832 1.00 64.68 87 VAL A N 1
ATOM 649 C CA . VAL A 1 87 ? -34.992 52.451 75.982 1.00 64.24 87 VAL A CA 1
ATOM 650 C C . VAL A 1 87 ? -35.100 51.351 77.052 1.00 66.71 87 VAL A C 1
ATOM 651 O O . VAL A 1 87 ? -36.087 51.270 77.818 1.00 62.28 87 VAL A O 1
ATOM 655 N N . GLN A 1 88 ? -34.084 50.500 77.093 1.00 69.42 88 GLN A N 1
ATOM 656 C CA . GLN A 1 88 ? -34.053 49.440 78.083 1.00 73.84 88 GLN A CA 1
ATOM 657 C C . GLN A 1 88 ? -33.828 50.000 79.494 1.00 70.52 88 GLN A C 1
ATOM 658 O O . GLN A 1 88 ? -34.336 49.447 80.457 1.00 67.12 88 GLN A O 1
ATOM 664 N N . ARG A 1 89 ? -33.074 51.091 79.615 1.00 69.59 89 ARG A N 1
ATOM 665 C CA . ARG A 1 89 ? -32.660 51.568 80.927 1.00 72.04 89 ARG A CA 1
ATOM 666 C C . ARG A 1 89 ? -33.798 52.251 81.638 1.00 76.41 89 ARG A C 1
ATOM 667 O O . ARG A 1 89 ? -33.743 52.453 82.854 1.00 79.65 89 ARG A O 1
ATOM 675 N N . LYS A 1 90 ? -34.829 52.612 80.884 1.00 78.56 90 LYS A N 1
ATOM 676 C CA . LYS A 1 90 ? -36.063 53.089 81.488 1.00 81.89 90 LYS A CA 1
ATOM 677 C C . LYS A 1 90 ? -36.651 52.003 82.391 1.00 84.70 90 LYS A C 1
ATOM 678 O O . LYS A 1 90 ? -36.853 52.232 83.572 1.00 91.57 90 LYS A O 1
ATOM 684 N N . ILE A 1 91 ? -36.865 50.812 81.845 1.00 87.85 91 ILE A N 1
ATOM 685 C CA . ILE A 1 91 ? -37.330 49.656 82.624 1.00 91.04 91 ILE A CA 1
ATOM 686 C C . ILE A 1 91 ? -36.311 49.110 83.656 1.00 91.83 91 ILE A C 1
ATOM 687 O O . ILE A 1 91 ? -36.727 48.645 84.709 1.00 97.25 91 ILE A O 1
ATOM 692 N N . SER A 1 92 ? -35.007 49.141 83.353 1.00 95.51 92 SER A N 1
ATOM 693 C CA . SER A 1 92 ? -33.951 48.565 84.233 1.00 95.74 92 SER A CA 1
ATOM 694 C C . SER A 1 92 ? -32.736 49.512 84.357 1.00 98.54 92 SER A C 1
ATOM 695 O O . SER A 1 92 ? -31.716 49.323 83.692 1.00 92.93 92 SER A O 1
ATOM 698 N N . PRO A 1 93 ? -32.848 50.536 85.222 1.00 104.16 93 PRO A N 1
ATOM 699 C CA . PRO A 1 93 ? -31.953 51.703 85.311 1.00 105.71 93 PRO A CA 1
ATOM 700 C C . PRO A 1 93 ? -30.470 51.477 85.014 1.00 106.29 93 PRO A C 1
ATOM 701 O O . PRO A 1 93 ? -29.873 52.285 84.303 1.00 104.00 93 PRO A O 1
ATOM 705 N N . ASN A 1 94 ? -29.886 50.408 85.558 1.00 108.27 94 ASN A N 1
ATOM 706 C CA . ASN A 1 94 ? -28.441 50.167 85.427 1.00 107.54 94 ASN A CA 1
ATOM 707 C C . ASN A 1 94 ? -28.077 49.171 84.327 1.00 100.16 94 ASN A C 1
ATOM 708 O O . ASN A 1 94 ? -26.957 48.651 84.292 1.00 104.79 94 ASN A O 1
ATOM 713 N N . ALA A 1 95 ? -29.009 48.921 83.415 1.00 89.44 95 ALA A N 1
ATOM 714 C CA . ALA A 1 95 ? -28.767 47.981 82.339 1.00 85.79 95 ALA A CA 1
ATOM 715 C C . ALA A 1 95 ? -27.671 48.461 81.384 1.00 83.53 95 ALA A C 1
ATOM 716 O O . ALA A 1 95 ? -27.606 49.644 81.038 1.00 78.59 95 ALA A O 1
ATOM 718 N N . TYR A 1 96 ? -26.819 47.517 80.979 1.00 82.05 96 TYR A N 1
ATOM 719 C CA . TYR A 1 96 ? -25.825 47.708 79.932 1.00 78.78 96 TYR A CA 1
ATOM 720 C C . TYR A 1 96 ? -24.942 48.926 80.179 1.00 76.41 96 TYR A C 1
ATOM 721 O O . TYR A 1 96 ? -24.641 49.675 79.250 1.00 77.53 96 TYR A O 1
ATOM 730 N N . GLU A 1 97 ? -24.523 49.105 81.431 1.00 74.12 97 GLU A N 1
ATOM 731 C CA . GLU A 1 97 ? -23.798 50.306 81.862 1.00 75.04 97 GLU A CA 1
ATOM 732 C C . GLU A 1 97 ? -22.530 50.612 81.047 1.00 75.45 97 GLU A C 1
ATOM 733 O O . GLU A 1 97 ? -22.410 51.694 80.454 1.00 72.84 97 GLU A O 1
ATOM 739 N N . ASP A 1 98 ? -21.596 49.657 81.028 1.00 74.73 98 ASP A N 1
ATOM 740 C CA . ASP A 1 98 ? -20.329 49.807 80.307 1.00 70.93 98 ASP A CA 1
ATOM 741 C C . ASP A 1 98 ? -20.529 49.713 78.818 1.00 69.60 98 ASP A C 1
ATOM 742 O O . ASP A 1 98 ? -20.117 50.605 78.084 1.00 71.03 98 ASP A O 1
ATOM 747 N N . LEU A 1 99 ? -21.174 48.639 78.375 1.00 68.88 99 LEU A N 1
ATOM 748 C CA . LEU A 1 99 ? -21.476 48.469 76.966 1.00 67.84 99 LEU A CA 1
ATOM 749 C C . LEU A 1 99 ? -21.953 49.772 76.377 1.00 65.87 99 LEU A C 1
ATOM 750 O O . LEU A 1 99 ? -21.565 50.111 75.275 1.00 68.67 99 LEU A O 1
ATOM 755 N N . LEU A 1 100 ? -22.780 50.505 77.111 1.00 64.45 100 LEU A N 1
ATOM 756 C CA . LEU A 1 100 ? -23.203 51.823 76.672 1.00 65.04 100 LEU A CA 1
ATOM 757 C C . LEU A 1 100 ? -22.049 52.821 76.599 1.00 65.41 100 LEU A C 1
ATOM 758 O O . LEU A 1 100 ? -21.924 53.542 75.623 1.00 68.01 100 LEU A O 1
ATOM 763 N N . LYS A 1 101 ? -21.226 52.902 77.632 1.00 65.88 101 LYS A N 1
ATOM 764 C CA . LYS A 1 101 ? -20.047 53.755 77.566 1.00 67.73 101 LYS A CA 1
ATOM 765 C C . LYS A 1 101 ? -19.203 53.321 76.370 1.00 65.01 101 LYS A C 1
ATOM 766 O O . LYS A 1 101 ? -18.935 54.094 75.456 1.00 61.40 101 LYS A O 1
ATOM 772 N N . GLU A 1 102 ? -18.830 52.051 76.376 1.00 63.62 102 GLU A N 1
ATOM 773 C CA . GLU A 1 102 ? -17.981 51.459 75.345 1.00 61.41 102 GLU A CA 1
ATOM 774 C C . GLU A 1 102 ? -18.393 51.711 73.918 1.00 58.48 102 GLU A C 1
ATOM 775 O O . GLU A 1 102 ? -17.535 51.853 73.060 1.00 56.72 102 GLU A O 1
ATOM 781 N N . LYS A 1 103 ? -19.695 51.729 73.665 1.00 58.16 103 LYS A N 1
ATOM 782 C CA . LYS A 1 103 ? -20.223 51.990 72.319 1.00 59.11 103 LYS A CA 1
ATOM 783 C C . LYS A 1 103 ? -20.178 53.467 71.940 1.00 59.22 103 LYS A C 1
ATOM 784 O O . LYS A 1 103 ? -19.895 53.812 70.801 1.00 60.88 103 LYS A O 1
ATOM 790 N N . LYS A 1 104 ? -20.491 54.339 72.884 1.00 61.14 104 LYS A N 1
ATOM 791 C CA . LYS A 1 104 ? -20.355 55.773 72.651 1.00 59.81 104 LYS A CA 1
ATOM 792 C C . LYS A 1 104 ? -18.908 56.084 72.325 1.00 55.37 104 LYS A C 1
ATOM 793 O O . LYS A 1 104 ? -18.635 56.798 71.382 1.00 53.94 104 LYS A O 1
ATOM 799 N N . GLU A 1 105 ? -17.990 55.528 73.108 1.00 54.41 105 GLU A N 1
ATOM 800 C CA . GLU A 1 105 ? -16.558 55.612 72.810 1.00 55.10 105 GLU A CA 1
ATOM 801 C C . GLU A 1 105 ? -16.217 55.284 71.364 1.00 53.73 105 GLU A C 1
ATOM 802 O O . GLU A 1 105 ? -15.562 56.071 70.681 1.00 50.51 105 GLU A O 1
ATOM 808 N N . ARG A 1 106 ? -16.641 54.113 70.901 1.00 54.97 106 ARG A N 1
ATOM 809 C CA . ARG A 1 106 ? -16.366 53.731 69.513 1.00 56.11 106 ARG A CA 1
ATOM 810 C C . ARG A 1 106 ? -16.960 54.781 68.584 1.00 54.98 106 ARG A C 1
ATOM 811 O O . ARG A 1 106 ? -16.263 55.327 67.724 1.00 58.25 106 ARG A O 1
ATOM 819 N N . LEU A 1 107 ? -18.224 55.107 68.795 1.00 52.94 107 LEU A N 1
ATOM 820 C CA . LEU A 1 107 ? -18.886 56.053 67.927 1.00 54.71 107 LEU A CA 1
ATOM 821 C C . LEU A 1 107 ? -18.045 57.316 67.703 1.00 57.27 107 LEU A C 1
ATOM 822 O O . LEU A 1 107 ? -17.801 57.738 66.572 1.00 55.02 107 LEU A O 1
ATOM 827 N N . GLU A 1 108 ? -17.559 57.893 68.784 1.00 62.71 108 GLU A N 1
ATOM 828 C CA . GLU A 1 108 ? -16.831 59.142 68.674 1.00 67.38 108 GLU A CA 1
ATOM 829 C C . GLU A 1 108 ? -15.665 59.016 67.718 1.00 61.26 108 GLU A C 1
ATOM 830 O O . GLU A 1 108 ? -15.462 59.911 66.909 1.00 61.74 108 GLU A O 1
ATOM 836 N N . GLN A 1 109 ? -14.925 57.908 67.792 1.00 56.66 109 GLN A N 1
ATOM 837 C CA . GLN A 1 109 ? -13.749 57.710 66.927 1.00 52.93 109 GLN A CA 1
ATOM 838 C C . GLN A 1 109 ? -14.125 57.405 65.504 1.00 52.19 109 GLN A C 1
ATOM 839 O O . GLN A 1 109 ? -13.427 57.826 64.580 1.00 50.94 109 GLN A O 1
ATOM 845 N N . ILE A 1 110 ? -15.207 56.652 65.334 1.00 50.54 110 ILE A N 1
ATOM 846 C CA . ILE A 1 110 ? -15.659 56.293 64.010 1.00 52.79 110 ILE A CA 1
ATOM 847 C C . ILE A 1 110 ? -16.022 57.583 63.295 1.00 51.19 110 ILE A C 1
ATOM 848 O O . ILE A 1 110 ? -15.699 57.766 62.129 1.00 48.43 110 ILE A O 1
ATOM 853 N N . GLU A 1 111 ? -16.665 58.497 64.005 1.00 54.21 111 GLU A N 1
ATOM 854 C CA . GLU A 1 111 ? -16.911 59.828 63.449 1.00 55.70 111 GLU A CA 1
ATOM 855 C C . GLU A 1 111 ? -15.630 60.576 63.075 1.00 54.62 111 GLU A C 1
ATOM 856 O O . GLU A 1 111 ? -15.567 61.160 62.005 1.00 57.52 111 GLU A O 1
ATOM 862 N N . LYS A 1 112 ? -14.599 60.528 63.905 1.00 51.68 112 LYS A N 1
ATOM 863 C CA . LYS A 1 112 ? -13.352 61.190 63.554 1.00 53.30 112 LYS A CA 1
ATOM 864 C C . LYS A 1 112 ? -12.617 60.599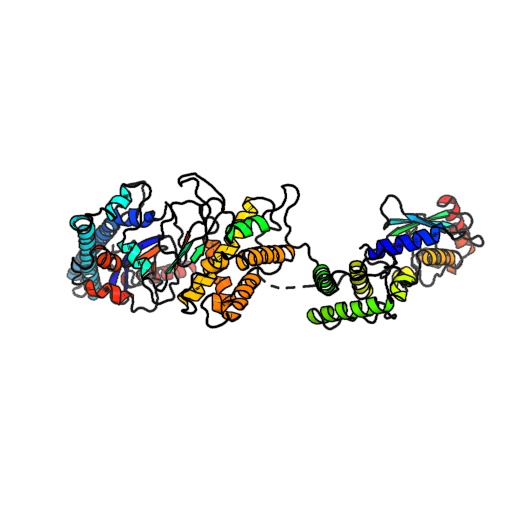 62.366 1.00 52.63 112 LYS A C 1
ATOM 865 O O . LYS A 1 112 ? -12.020 61.340 61.596 1.00 55.34 112 LYS A O 1
ATOM 871 N N . TYR A 1 113 ? -12.674 59.279 62.200 1.00 52.62 113 TYR A N 1
ATOM 872 C CA . TYR A 1 113 ? -12.099 58.624 61.017 1.00 49.91 113 TYR A CA 1
ATOM 873 C C . TYR A 1 113 ? -12.830 59.018 59.763 1.00 49.74 113 TYR A C 1
ATOM 874 O O . TYR A 1 113 ? -12.220 59.233 58.716 1.00 46.50 113 TYR A O 1
ATOM 883 N N . ILE A 1 114 ? -14.145 59.108 59.868 1.00 49.90 114 ILE A N 1
ATOM 884 C CA . ILE A 1 114 ? -14.929 59.578 58.741 1.00 53.30 114 ILE A CA 1
ATOM 885 C C . ILE A 1 114 ? -14.504 60.999 58.326 1.00 55.45 114 ILE A C 1
ATOM 886 O O . ILE A 1 114 ? -14.251 61.268 57.156 1.00 54.45 114 ILE A O 1
ATOM 891 N N . ASP A 1 115 ? -14.390 61.902 59.290 1.00 60.42 115 ASP A N 1
ATOM 892 C CA . ASP A 1 115 ? -13.923 63.252 58.991 1.00 63.11 115 ASP A CA 1
ATOM 893 C C . ASP A 1 115 ? -12.618 63.169 58.211 1.00 56.82 115 ASP A C 1
ATOM 894 O O . ASP A 1 115 ? -12.497 63.715 57.124 1.00 52.50 115 ASP A O 1
ATOM 899 N N . LEU A 1 116 ? -11.649 62.463 58.769 1.00 52.01 116 LEU A N 1
ATOM 900 C CA . LEU A 1 116 ? -10.333 62.491 58.203 1.00 52.47 116 LEU A CA 1
ATOM 901 C C . LEU A 1 116 ? -10.355 62.051 56.747 1.00 54.92 116 LEU A C 1
ATOM 902 O O . LEU A 1 116 ? -9.599 62.573 55.940 1.00 56.42 116 LEU A O 1
ATOM 907 N N . ILE A 1 117 ? -11.229 61.116 56.395 1.00 54.63 117 ILE A N 1
ATOM 908 C CA . ILE A 1 117 ? -11.215 60.601 55.039 1.00 56.85 117 ILE A CA 1
ATOM 909 C C . ILE A 1 117 ? -11.741 61.649 54.072 1.00 57.88 117 ILE A C 1
ATOM 910 O O . ILE A 1 117 ? -11.179 61.799 52.966 1.00 58.75 117 ILE A O 1
ATOM 915 N N . LYS A 1 118 ? -12.812 62.349 54.475 1.00 56.71 118 LYS A N 1
ATOM 916 C CA . LYS A 1 118 ? -13.358 63.468 53.688 1.00 57.14 118 LYS A CA 1
ATOM 917 C C . LYS A 1 118 ? -12.296 64.549 53.495 1.00 56.19 118 LYS A C 1
ATOM 918 O O . LYS A 1 118 ? -12.047 65.029 52.391 1.00 55.83 118 LYS A O 1
ATOM 924 N N . VAL A 1 119 ? -11.668 64.907 54.603 1.00 56.89 119 VAL A N 1
ATOM 925 C CA . VAL A 1 119 ? -10.646 65.918 54.632 1.00 56.18 119 VAL A CA 1
ATOM 926 C C . VAL A 1 119 ? -9.570 65.558 53.653 1.00 54.59 119 VAL A C 1
ATOM 927 O O . VAL A 1 119 ? -9.090 66.406 52.927 1.00 57.87 119 VAL A O 1
ATOM 931 N N . LEU A 1 120 ? -9.185 64.295 53.641 1.00 53.65 120 LEU A N 1
ATOM 932 C CA . LEU A 1 120 ? -8.109 63.853 52.765 1.00 54.69 120 LEU A CA 1
ATOM 933 C C . LEU A 1 120 ? -8.471 64.102 51.312 1.00 55.03 120 LEU A C 1
ATOM 934 O O . LEU A 1 120 ? -7.658 64.610 50.529 1.00 52.44 120 LEU A O 1
ATOM 939 N N . LYS A 1 121 ? -9.718 63.786 50.976 1.00 56.58 121 LYS A N 1
ATOM 940 C CA . LYS A 1 121 ? -10.189 63.911 49.601 1.00 60.40 121 LYS A CA 1
ATOM 941 C C . LYS A 1 121 ? -10.471 65.327 49.210 1.00 63.43 121 LYS A C 1
ATOM 942 O O . LYS A 1 121 ? -10.147 65.708 48.097 1.00 71.74 121 LYS A O 1
ATOM 948 N N . GLU A 1 122 ? -11.043 66.108 50.124 1.00 63.28 122 GLU A N 1
ATOM 949 C CA . GLU A 1 122 ? -11.466 67.468 49.811 1.00 64.51 122 GLU A CA 1
ATOM 950 C C . GLU A 1 122 ? -10.316 68.476 49.847 1.00 60.29 122 GLU A C 1
ATOM 951 O O . GLU A 1 122 ? -10.187 69.268 48.942 1.00 64.56 122 GLU A O 1
ATOM 957 N N . LYS A 1 123 ? -9.461 68.423 50.853 1.00 57.83 123 LYS A N 1
ATOM 958 C CA . LYS A 1 123 ? -8.418 69.437 51.030 1.00 58.59 123 LYS A CA 1
ATOM 959 C C . LYS A 1 123 ? -6.988 68.989 50.759 1.00 61.54 123 LYS A C 1
ATOM 960 O O . LYS A 1 123 ? -6.068 69.814 50.849 1.00 62.57 123 LYS A O 1
ATOM 966 N N . PHE A 1 124 ? -6.753 67.706 50.527 1.00 63.26 124 PHE A N 1
ATOM 967 C CA . PHE A 1 124 ? -5.372 67.286 50.315 1.00 60.07 124 PHE A CA 1
ATOM 968 C C . PHE A 1 124 ? -5.051 66.631 48.981 1.00 57.94 124 PHE A C 1
ATOM 969 O O . PHE A 1 124 ? -3.890 66.385 48.670 1.00 55.00 124 PHE A O 1
ATOM 977 N N . ASP A 1 125 ? -6.077 66.346 48.196 1.00 61.22 125 ASP A N 1
ATOM 978 C CA . ASP A 1 125 ? -5.860 65.751 46.892 1.00 66.90 125 ASP A CA 1
ATOM 979 C C . ASP A 1 125 ? -5.714 66.840 45.831 1.00 67.59 125 ASP A C 1
ATOM 980 O O . ASP A 1 125 ? -6.569 66.963 44.959 1.00 63.98 125 ASP A O 1
ATOM 985 N N . GLU A 1 126 ? -4.645 67.630 45.880 1.00 71.75 126 GLU A N 1
ATOM 986 C CA . GLU A 1 126 ? -4.510 68.662 44.874 1.00 79.38 126 GLU A CA 1
ATOM 987 C C . GLU A 1 126 ? -3.734 68.062 43.712 1.00 74.72 126 GLU A C 1
ATOM 988 O O . GLU A 1 126 ? -4.057 68.292 42.562 1.00 77.83 126 GLU A O 1
ATOM 994 N N . GLN A 1 127 ? -2.776 67.217 44.067 1.00 72.44 127 GLN A N 1
ATOM 995 C CA . GLN A 1 127 ? -1.990 66.434 43.135 1.00 68.70 127 GLN A CA 1
ATOM 996 C C . GLN A 1 127 ? -2.896 65.411 42.448 1.00 62.08 127 GLN A C 1
ATOM 997 O O . GLN A 1 127 ? -2.662 65.021 41.316 1.00 55.37 127 GLN A O 1
ATOM 1003 N N . ARG A 1 128 ? -3.927 64.974 43.164 1.00 60.91 128 ARG A N 1
ATOM 1004 C CA . ARG A 1 128 ? -4.887 63.982 42.669 1.00 56.54 128 ARG A CA 1
ATOM 1005 C C . ARG A 1 128 ? -4.500 62.524 42.858 1.00 54.20 128 ARG A C 1
ATOM 1006 O O . ARG A 1 128 ? -5.088 61.646 42.249 1.00 55.20 128 ARG A O 1
ATOM 1014 N N . GLU A 1 129 ? -3.506 62.267 43.696 1.00 51.81 129 GLU A N 1
ATOM 1015 C CA . GLU A 1 129 ? -3.050 60.904 43.923 1.00 50.19 129 GLU A CA 1
ATOM 1016 C C . GLU A 1 129 ? -4.192 59.975 44.321 1.00 51.21 129 GLU A C 1
ATOM 1017 O O . GLU A 1 129 ? -4.278 58.863 43.826 1.00 56.89 129 GLU A O 1
ATOM 1023 N N . ILE A 1 130 ? -5.079 60.422 45.197 1.00 47.29 130 ILE A N 1
ATOM 1024 C CA . ILE A 1 130 ? -6.225 59.621 45.535 1.00 46.42 130 ILE A CA 1
ATOM 1025 C C . ILE A 1 130 ? -7.116 59.510 44.316 1.00 48.81 130 ILE A C 1
ATOM 1026 O O . ILE A 1 130 ? -7.344 58.411 43.827 1.00 49.39 130 ILE A O 1
ATOM 1031 N N . ASP A 1 131 ? -7.602 60.638 43.805 1.00 52.13 131 ASP A N 1
ATOM 1032 C CA . ASP A 1 131 ? -8.591 60.635 42.684 1.00 54.70 131 ASP A CA 1
ATOM 1033 C C . ASP A 1 131 ? -8.189 59.759 41.489 1.00 53.52 131 ASP A C 1
ATOM 1034 O O . ASP A 1 131 ? -9.022 59.061 40.908 1.00 54.37 131 ASP A O 1
ATOM 1039 N N . LYS A 1 132 ? -6.914 59.776 41.144 1.00 50.03 132 LYS A N 1
ATOM 1040 C CA . LYS A 1 132 ? -6.436 58.955 40.061 1.00 49.17 132 LYS A CA 1
ATOM 1041 C C . LYS A 1 132 ? -6.677 57.462 40.257 1.00 49.40 132 LYS A C 1
ATOM 1042 O O . LYS A 1 132 ? -6.818 56.713 39.311 1.00 46.87 132 LYS A O 1
ATOM 1048 N N . LEU A 1 133 ? -6.745 57.012 41.490 1.00 52.98 133 LEU A N 1
ATOM 1049 C CA . LEU A 1 133 ? -7.122 55.632 41.715 1.00 53.38 133 LEU A CA 1
ATOM 1050 C C . LEU A 1 133 ? -8.357 55.281 40.847 1.00 54.61 133 LEU A C 1
ATOM 1051 O O . LEU A 1 133 ? -8.444 54.184 40.302 1.00 59.20 133 LEU A O 1
ATOM 1056 N N . ARG A 1 134 ? -9.299 56.204 40.683 1.00 54.09 134 ARG A N 1
ATOM 1057 C CA . ARG A 1 134 ? -10.491 55.885 39.892 1.00 54.32 134 ARG A CA 1
ATOM 1058 C C . ARG A 1 134 ? -10.434 56.341 38.433 1.00 52.78 134 ARG A C 1
ATOM 1059 O O . ARG A 1 134 ? -11.121 55.773 37.607 1.00 50.79 134 ARG A O 1
ATOM 1067 N N . THR A 1 135 ? -9.648 57.351 38.095 1.00 52.84 135 THR A N 1
ATOM 1068 C CA . THR A 1 135 ? -9.685 57.853 36.715 1.00 54.69 135 THR A CA 1
ATOM 1069 C C . THR A 1 135 ? -8.708 57.080 35.833 1.00 57.30 135 THR A C 1
ATOM 1070 O O . THR A 1 135 ? -9.093 56.490 34.819 1.00 63.26 135 THR A O 1
ATOM 1074 N N . GLU A 1 136 ? -7.444 57.085 36.233 1.00 56.38 136 GLU A N 1
ATOM 1075 C CA . GLU A 1 136 ? -6.400 56.428 35.483 1.00 55.79 136 GLU A CA 1
ATOM 1076 C C . GLU A 1 136 ? -6.591 54.912 35.291 1.00 50.38 136 GLU A C 1
ATOM 1077 O O . GLU A 1 136 ? -7.298 54.233 36.025 1.00 47.92 136 GLU A O 1
ATOM 1083 N N . GLY A 1 137 ? -5.953 54.398 34.260 1.00 50.89 137 GLY A N 1
ATOM 1084 C CA . GLY A 1 137 ? -6.110 53.007 33.881 1.00 51.04 137 GLY A CA 1
ATOM 1085 C C . GLY A 1 137 ? -5.190 52.147 34.678 1.00 50.56 137 GLY A C 1
ATOM 1086 O O . GLY A 1 137 ? -5.554 51.050 35.088 1.00 54.77 137 GLY A O 1
ATOM 1087 N N . ILE A 1 138 ? -3.988 52.656 34.915 1.00 49.65 138 ILE A N 1
ATOM 1088 C CA . ILE A 1 138 ? -3.016 51.952 35.741 1.00 45.29 138 ILE A CA 1
ATOM 1089 C C . ILE A 1 138 ? -2.411 52.883 36.804 1.00 44.08 138 ILE A C 1
ATOM 1090 O O . ILE A 1 138 ? -1.274 53.355 36.701 1.00 41.31 138 ILE A O 1
ATOM 1095 N N . PRO A 1 139 ? -3.188 53.155 37.843 1.00 43.31 139 PRO A N 1
ATOM 1096 C CA . PRO A 1 139 ? -2.787 54.022 38.928 1.00 44.28 139 PRO A CA 1
ATOM 1097 C C . PRO A 1 139 ? -1.484 53.660 39.613 1.00 44.87 139 PRO A C 1
ATOM 1098 O O . PRO A 1 139 ? -1.088 52.502 39.646 1.00 46.82 139 PRO A O 1
ATOM 1102 N N . GLN A 1 140 ? -0.848 54.678 40.171 1.00 45.87 140 GLN A N 1
ATOM 1103 C CA . GLN A 1 140 ? 0.316 54.524 41.012 1.00 45.33 140 GLN A CA 1
ATOM 1104 C C . GLN A 1 140 ? -0.161 54.449 42.437 1.00 43.54 140 GLN A C 1
ATOM 1105 O O . GLN A 1 140 ? -1.236 54.949 42.758 1.00 40.74 140 GLN A O 1
ATOM 1111 N N . LEU A 1 141 ? 0.641 53.872 43.317 1.00 43.45 141 LEU A N 1
ATOM 1112 C CA . LEU A 1 141 ? 0.306 53.987 44.741 1.00 43.06 141 LEU A CA 1
ATOM 1113 C C . LEU A 1 141 ? 0.391 55.460 45.123 1.00 42.37 141 LEU A C 1
ATOM 1114 O O . LEU A 1 141 ? 1.293 56.163 44.655 1.00 41.77 141 LEU A O 1
ATOM 1119 N N . PRO A 1 142 ? -0.552 55.947 45.950 1.00 42.37 142 PRO A N 1
ATOM 1120 C CA . PRO A 1 142 ? -0.274 57.277 46.498 1.00 44.42 142 PRO A CA 1
ATOM 1121 C C . PRO A 1 142 ? 1.112 57.308 47.153 1.00 45.73 142 PRO A C 1
ATOM 1122 O O . PRO A 1 142 ? 1.523 56.331 47.792 1.00 46.87 142 PRO A O 1
ATOM 1126 N N . SER A 1 143 ? 1.834 58.404 46.943 1.00 47.82 143 SER A N 1
ATOM 1127 C CA . SER A 1 143 ? 3.128 58.663 47.607 1.00 49.85 143 SER A CA 1
ATOM 1128 C C . SER A 1 143 ? 3.106 58.341 49.118 1.00 47.88 143 SER A C 1
ATOM 1129 O O . SER A 1 143 ? 3.999 57.684 49.642 1.00 47.43 143 SER A O 1
ATOM 1132 N N . GLY A 1 144 ? 2.061 58.756 49.804 1.00 46.17 144 GLY A N 1
ATOM 1133 C CA . GLY A 1 144 ? 1.918 58.389 51.212 1.00 48.29 144 GLY A CA 1
ATOM 1134 C C . GLY A 1 144 ? 2.097 56.891 51.453 1.00 49.21 144 GLY A C 1
ATOM 1135 O O . GLY A 1 144 ? 2.843 56.461 52.355 1.00 47.33 144 GLY A O 1
ATOM 1136 N N . VAL A 1 145 ? 1.428 56.086 50.631 1.00 48.05 145 VAL A N 1
ATOM 1137 C CA . VAL A 1 145 ? 1.555 54.647 50.768 1.00 45.88 145 VAL A CA 1
ATOM 1138 C C . VAL A 1 145 ? 2.986 54.282 50.439 1.00 46.16 145 VAL A C 1
ATOM 1139 O O . VAL A 1 145 ? 3.609 53.501 51.155 1.00 47.79 145 VAL A O 1
ATOM 1143 N N . LYS A 1 146 ? 3.518 54.876 49.382 1.00 43.77 146 LYS A N 1
ATOM 1144 C CA . LYS A 1 146 ? 4.871 54.563 48.977 1.00 44.80 146 LYS A CA 1
ATOM 1145 C C . LYS A 1 146 ? 5.865 54.861 50.079 1.00 47.41 146 LYS A C 1
ATOM 1146 O O . LYS A 1 146 ? 6.803 54.096 50.285 1.00 48.38 146 LYS A O 1
ATOM 1152 N N . GLU A 1 147 ? 5.651 55.975 50.781 1.00 49.44 147 GLU A N 1
ATOM 1153 C CA . GLU A 1 147 ? 6.540 56.414 51.876 1.00 51.24 147 GLU A CA 1
ATOM 1154 C C . GLU A 1 147 ? 6.437 55.554 53.136 1.00 51.07 147 GLU A C 1
ATOM 1155 O O . GLU A 1 147 ? 7.428 55.390 53.876 1.00 49.16 147 GLU A O 1
ATOM 1161 N N . VAL A 1 148 ? 5.237 55.026 53.386 1.00 49.78 148 VAL A N 1
ATOM 1162 C CA . VAL A 1 148 ? 5.050 53.983 54.400 1.00 46.60 148 VAL A CA 1
ATOM 1163 C C . VAL A 1 148 ? 5.920 52.787 54.042 1.00 46.92 148 VAL A C 1
ATOM 1164 O O . VAL A 1 148 ? 6.767 52.369 54.831 1.00 45.36 148 VAL A O 1
ATOM 1168 N N . ILE A 1 149 ? 5.722 52.267 52.831 1.00 46.81 149 ILE A N 1
ATOM 1169 C CA . ILE A 1 149 ? 6.413 51.068 52.407 1.00 46.92 149 ILE A CA 1
ATOM 1170 C C . ILE A 1 149 ? 7.916 51.293 52.400 1.00 49.76 149 ILE A C 1
ATOM 1171 O O . ILE A 1 149 ? 8.684 50.438 52.868 1.00 51.02 149 ILE A O 1
ATOM 1176 N N . LYS A 1 150 ? 8.343 52.445 51.898 1.00 52.60 150 LYS A N 1
ATOM 1177 C CA . LYS A 1 150 ? 9.766 52.786 51.937 1.00 59.24 150 LYS A CA 1
ATOM 1178 C C . LYS A 1 150 ? 10.293 52.595 53.360 1.00 55.43 150 LYS A C 1
ATOM 1179 O O . LYS A 1 150 ? 11.323 51.988 53.557 1.00 56.16 150 LYS A O 1
ATOM 1185 N N . SER A 1 151 ? 9.559 53.053 54.361 1.00 53.33 151 SER A N 1
ATOM 1186 C CA . SER A 1 151 ? 10.097 53.040 55.701 1.00 54.57 151 SER A CA 1
ATOM 1187 C C . SER A 1 151 ? 9.867 51.735 56.495 1.00 53.31 151 SER A C 1
ATOM 1188 O O . SER A 1 151 ? 10.471 51.530 57.547 1.00 48.80 151 SER A O 1
ATOM 1191 N N . SER A 1 152 ? 9.028 50.837 55.990 1.00 54.62 152 SER A N 1
ATOM 1192 C CA . SER A 1 152 ? 8.746 49.585 56.695 1.00 53.36 152 SER A CA 1
ATOM 1193 C C . SER A 1 152 ? 9.993 48.865 57.149 1.00 55.58 152 SER A C 1
ATOM 1194 O O . SER A 1 152 ? 10.998 48.828 56.444 1.00 54.22 152 SER A O 1
ATOM 1197 N N . GLU A 1 153 ? 9.911 48.284 58.338 1.00 61.66 153 GLU A N 1
ATOM 1198 C CA . GLU A 1 153 ? 10.967 47.400 58.817 1.00 63.06 153 GLU A CA 1
ATOM 1199 C C . GLU A 1 153 ? 10.615 45.916 58.683 1.00 55.48 153 GLU A C 1
ATOM 1200 O O . GLU A 1 153 ? 11.494 45.076 58.790 1.00 48.25 153 GLU A O 1
ATOM 1206 N N . ASN A 1 154 ? 9.345 45.610 58.416 1.00 52.11 154 ASN A N 1
ATOM 1207 C CA . ASN A 1 154 ? 8.886 44.232 58.269 1.00 51.63 154 ASN A CA 1
ATOM 1208 C C . ASN A 1 154 ? 8.229 43.897 56.926 1.00 54.56 154 ASN A C 1
ATOM 1209 O O . ASN A 1 154 ? 7.536 42.878 56.812 1.00 58.97 154 ASN A O 1
ATOM 1214 N N . ALA A 1 155 ? 8.413 44.726 55.907 1.00 53.31 155 ALA A N 1
ATOM 1215 C CA . ALA A 1 155 ? 7.741 44.453 54.652 1.00 50.27 155 ALA A CA 1
ATOM 1216 C C . ALA A 1 155 ? 8.499 45.031 53.475 1.00 50.20 155 ALA A C 1
ATOM 1217 O O . ALA A 1 155 ? 8.936 46.194 53.506 1.00 49.74 155 ALA A O 1
ATOM 1219 N N . PHE A 1 156 ? 8.663 44.205 52.442 1.00 47.57 156 PHE A N 1
ATOM 1220 C CA . PHE A 1 156 ? 9.510 44.567 51.337 1.00 48.16 156 PHE A CA 1
ATOM 1221 C C . PHE A 1 156 ? 8.906 44.098 50.050 1.00 48.91 156 PHE A C 1
ATOM 1222 O O . PHE A 1 156 ? 8.188 43.105 50.029 1.00 49.98 156 PHE A O 1
ATOM 1230 N N . ALA A 1 157 ? 9.172 44.853 48.986 1.00 48.99 157 ALA A N 1
ATOM 1231 C CA . ALA A 1 157 ? 8.823 44.426 47.655 1.00 47.72 157 ALA A CA 1
ATOM 1232 C C . ALA A 1 157 ? 9.972 43.604 47.117 1.00 46.70 157 ALA A C 1
ATOM 1233 O O . ALA A 1 157 ? 11.113 43.841 47.453 1.00 46.72 157 ALA A O 1
ATOM 1235 N N . LEU A 1 158 ? 9.653 42.597 46.329 1.00 48.70 158 LEU A N 1
ATOM 1236 C CA . LEU A 1 158 ? 10.649 41.711 45.740 1.00 51.37 158 LEU A CA 1
ATOM 1237 C C . LEU A 1 158 ? 10.349 41.678 44.275 1.00 51.44 158 LEU A C 1
ATOM 1238 O O . LEU A 1 158 ? 9.188 41.491 43.915 1.00 53.23 158 LEU A O 1
ATOM 1243 N N . ARG A 1 159 ? 11.370 41.822 43.433 1.00 48.65 159 ARG A N 1
ATOM 1244 C CA . ARG A 1 159 ? 11.139 41.947 42.018 1.00 47.63 159 ARG A CA 1
ATOM 1245 C C . ARG A 1 159 ? 11.919 40.950 41.181 1.00 47.35 159 ARG A C 1
ATOM 1246 O O . ARG A 1 159 ? 13.131 40.922 41.217 1.00 48.98 159 ARG A O 1
ATOM 1254 N N . LEU A 1 160 ? 11.210 40.186 40.368 1.00 47.93 160 LEU A N 1
ATOM 1255 C CA . LEU A 1 160 ? 11.802 39.085 39.641 1.00 49.77 160 LEU A CA 1
ATOM 1256 C C . LEU A 1 160 ? 12.039 39.413 38.174 1.00 51.06 160 LEU A C 1
ATOM 1257 O O . LEU A 1 160 ? 11.700 40.500 37.714 1.00 53.51 160 LEU A O 1
ATOM 1262 N N . SER A 1 161 ? 12.654 38.466 37.459 1.00 50.13 161 SER A N 1
ATOM 1263 C CA . SER A 1 161 ? 12.819 38.568 36.031 1.00 47.62 161 SER A CA 1
ATOM 1264 C C . SER A 1 161 ? 12.248 37.384 35.298 1.00 47.32 161 SER A C 1
ATOM 1265 O O . SER A 1 161 ? 12.994 36.498 34.854 1.00 41.69 161 SER A O 1
ATOM 1268 N N . PRO A 1 162 ? 10.918 37.405 35.118 1.00 48.64 162 PRO A N 1
ATOM 1269 C CA . PRO A 1 162 ? 10.206 36.528 34.209 1.00 50.85 162 PRO A CA 1
ATOM 1270 C C . PRO A 1 162 ? 10.570 36.761 32.724 1.00 56.67 162 PRO A C 1
ATOM 1271 O O . PRO A 1 162 ? 11.093 37.843 32.361 1.00 60.44 162 PRO A O 1
ATOM 1275 N N . ASP A 1 163 ? 10.277 35.760 31.885 1.00 58.15 163 ASP A N 1
ATOM 1276 C CA . ASP A 1 163 ? 10.734 35.750 30.491 1.00 58.82 163 ASP A CA 1
ATOM 1277 C C . ASP A 1 163 ? 10.011 36.811 29.706 1.00 60.72 163 ASP A C 1
ATOM 1278 O O . ASP A 1 163 ? 10.624 37.426 28.840 1.00 58.57 163 ASP A O 1
ATOM 1283 N N . ARG A 1 164 ? 8.719 37.015 30.012 1.00 62.29 164 ARG A N 1
ATOM 1284 C CA . ARG A 1 164 ? 7.917 38.097 29.411 1.00 61.45 164 ARG A CA 1
ATOM 1285 C C . ARG A 1 164 ? 7.506 39.102 30.494 1.00 55.95 164 ARG A C 1
ATOM 1286 O O . ARG A 1 164 ? 6.421 39.054 31.035 1.00 54.87 164 ARG A O 1
ATOM 1294 N N . PRO A 1 165 ? 8.377 40.043 30.799 1.00 54.93 165 PRO A N 1
ATOM 1295 C CA . PRO A 1 165 ? 8.026 40.939 31.884 1.00 57.04 165 PRO A CA 1
ATOM 1296 C C . PRO A 1 165 ? 6.945 41.916 31.490 1.00 53.69 165 PRO A C 1
ATOM 1297 O O . PRO A 1 165 ? 6.863 42.335 30.342 1.00 53.57 165 PRO A O 1
ATOM 1301 N N . ASP A 1 166 ? 6.140 42.254 32.484 1.00 52.50 166 ASP A N 1
ATOM 1302 C CA . ASP A 1 166 ? 5.174 43.331 32.437 1.00 51.71 166 ASP A CA 1
ATOM 1303 C C . ASP A 1 166 ? 5.833 44.535 33.074 1.00 49.01 166 ASP A C 1
ATOM 1304 O O . ASP A 1 166 ? 6.202 44.481 34.220 1.00 46.14 166 ASP A O 1
ATOM 1309 N N . SER A 1 167 ? 5.985 45.617 32.323 1.00 50.94 167 SER A N 1
ATOM 1310 C CA . SER A 1 167 ? 6.735 46.783 32.792 1.00 49.34 167 SER A CA 1
ATOM 1311 C C . SER A 1 167 ? 5.953 47.590 33.845 1.00 53.33 167 SER A C 1
ATOM 1312 O O . SER A 1 167 ? 6.552 48.418 34.544 1.00 55.86 167 SER A O 1
ATOM 1315 N N . PHE A 1 168 ? 4.640 47.330 33.972 1.00 53.73 168 PHE A N 1
ATOM 1316 C CA . PHE A 1 168 ? 3.754 48.084 34.871 1.00 53.04 168 PHE A CA 1
ATOM 1317 C C . PHE A 1 168 ? 3.868 47.642 36.324 1.00 51.96 168 PHE A C 1
ATOM 1318 O O . PHE A 1 168 ? 2.869 47.367 36.988 1.00 54.07 168 PHE A O 1
ATOM 1326 N N . THR A 1 169 ? 5.095 47.601 36.823 1.00 49.39 169 THR A N 1
ATOM 1327 C CA . THR A 1 169 ? 5.350 47.198 38.184 1.00 49.01 169 THR A CA 1
ATOM 1328 C C . THR A 1 169 ? 4.951 48.404 39.016 1.00 49.01 169 THR A C 1
ATOM 1329 O O . THR A 1 169 ? 4.940 49.511 38.503 1.00 48.73 169 THR A O 1
ATOM 1333 N N . ARG A 1 170 ? 4.593 48.204 40.279 1.00 48.42 170 ARG A N 1
ATOM 1334 C CA . ARG A 1 170 ? 4.080 49.308 41.091 1.00 49.88 170 ARG A CA 1
ATOM 1335 C C . ARG A 1 170 ? 4.694 49.410 42.506 1.00 50.26 170 ARG A C 1
ATOM 1336 O O . ARG A 1 170 ? 4.257 50.204 43.354 1.00 51.92 170 ARG A O 1
ATOM 1344 N N . PHE A 1 171 ? 5.727 48.620 42.747 1.00 48.65 171 PHE A N 1
ATOM 1345 C CA . PHE A 1 171 ? 6.382 48.640 44.014 1.00 48.95 171 PHE A CA 1
ATOM 1346 C C . PHE A 1 171 ? 7.751 49.179 43.706 1.00 51.02 171 PHE A C 1
ATOM 1347 O O . PHE A 1 171 ? 8.554 48.494 43.077 1.00 49.19 171 PHE A O 1
ATOM 1355 N N . ASP A 1 172 ? 7.985 50.423 44.138 1.00 52.84 172 ASP A N 1
ATOM 1356 C CA . ASP A 1 172 ? 9.135 51.199 43.701 1.00 55.64 172 ASP A CA 1
ATOM 1357 C C . ASP A 1 172 ? 10.477 50.828 44.285 1.00 57.93 172 ASP A C 1
ATOM 1358 O O . ASP A 1 172 ? 11.504 50.931 43.612 1.00 62.36 172 ASP A O 1
ATOM 1363 N N . ASP A 1 173 ? 10.539 50.458 45.537 1.00 60.57 173 ASP A N 1
ATOM 1364 C CA . ASP A 1 173 ? 11.856 50.189 46.019 1.00 69.76 173 ASP A CA 1
ATOM 1365 C C . ASP A 1 173 ? 11.917 48.774 46.435 1.00 72.30 173 ASP A C 1
ATOM 1366 O O . ASP A 1 173 ? 11.508 48.412 47.547 1.00 77.65 173 ASP A O 1
ATOM 1371 N N . PRO A 1 174 ? 12.386 47.944 45.496 1.00 67.53 174 PRO A N 1
ATOM 1372 C CA . PRO A 1 174 ? 12.382 46.532 45.725 1.00 60.64 174 PRO A CA 1
ATOM 1373 C C . PRO A 1 174 ? 13.628 46.256 46.516 1.00 55.01 174 PRO A C 1
ATOM 1374 O O . PRO A 1 174 ? 14.657 46.822 46.230 1.00 53.75 174 PRO A O 1
ATOM 1378 N N . LEU A 1 175 ? 13.496 45.480 47.571 1.00 53.91 175 LEU A N 1
ATOM 1379 C CA . LEU A 1 175 ? 14.630 45.095 48.391 1.00 53.66 175 LEU A CA 1
ATOM 1380 C C . LEU A 1 175 ? 15.544 44.230 47.570 1.00 53.03 175 LEU A C 1
ATOM 1381 O O . LEU A 1 175 ? 16.770 44.380 47.614 1.00 55.35 175 LEU A O 1
ATOM 1386 N N . PHE A 1 176 ? 14.908 43.319 46.839 1.00 52.11 176 PHE A N 1
ATOM 1387 C CA . PHE A 1 176 ? 15.562 42.363 45.951 1.00 53.20 176 PHE A CA 1
ATOM 1388 C C . PHE A 1 176 ? 15.093 42.633 44.516 1.00 54.37 176 PHE A C 1
ATOM 1389 O O . PHE A 1 176 ? 13.909 42.921 44.266 1.00 51.72 176 PHE A O 1
ATOM 1397 N N . SER A 1 177 ? 16.032 42.555 43.578 1.00 53.18 177 SER A N 1
ATOM 1398 C CA . SER A 1 177 ? 15.706 42.794 42.201 1.00 51.36 177 SER A CA 1
ATOM 1399 C C . SER A 1 177 ? 16.762 42.233 41.268 1.00 51.90 177 SER A C 1
ATOM 1400 O O . SER A 1 177 ? 17.946 42.170 41.587 1.00 51.59 177 SER A O 1
ATOM 1403 N N . LEU A 1 178 ? 16.291 41.834 40.099 1.00 55.46 178 LEU A N 1
ATOM 1404 C CA . LEU A 1 178 ? 17.116 41.258 39.065 1.00 56.46 178 LEU A CA 1
ATOM 1405 C C . LEU A 1 178 ? 16.997 42.085 37.800 1.00 59.06 178 LEU A C 1
ATOM 1406 O O . LEU A 1 178 ? 16.028 42.831 37.620 1.00 57.83 178 LEU A O 1
ATOM 1411 N N . LYS A 1 179 ? 17.995 41.953 36.928 1.00 61.66 179 LYS A N 1
ATOM 1412 C CA . LYS A 1 179 ? 17.953 42.610 35.640 1.00 62.09 179 LYS A CA 1
ATOM 1413 C C . LYS A 1 179 ? 16.825 41.905 34.908 1.00 55.72 179 LYS A C 1
ATOM 1414 O O . LYS A 1 179 ? 16.687 40.686 34.989 1.00 49.38 179 LYS A O 1
ATOM 1420 N N . ARG A 1 180 ? 16.009 42.697 34.230 1.00 52.72 180 ARG A N 1
ATOM 1421 C CA . ARG A 1 180 ? 14.845 42.191 33.535 1.00 51.92 180 ARG A CA 1
ATOM 1422 C C . ARG A 1 180 ? 14.929 42.287 32.003 1.00 54.45 180 ARG A C 1
ATOM 1423 O O . ARG A 1 180 ? 15.731 43.040 31.432 1.00 56.60 180 ARG A O 1
ATOM 1431 N N . ASN A 1 181 ? 14.095 41.527 31.322 1.00 51.98 181 ASN A N 1
ATOM 1432 C CA . ASN A 1 181 ? 13.973 41.753 29.901 1.00 51.20 181 ASN A CA 1
ATOM 1433 C C . ASN A 1 181 ? 13.210 43.036 29.639 1.00 50.49 181 ASN A C 1
ATOM 1434 O O . ASN A 1 181 ? 12.602 43.575 30.556 1.00 49.70 181 ASN A O 1
ATOM 1439 N N . ARG A 1 182 ? 13.232 43.530 28.401 1.00 51.79 182 ARG A N 1
ATOM 1440 C CA . ARG A 1 182 ? 12.390 44.667 28.048 1.00 55.31 182 ARG A CA 1
ATOM 1441 C C . ARG A 1 182 ? 10.952 44.191 27.750 1.00 58.55 182 ARG A C 1
ATOM 1442 O O . ARG A 1 182 ? 10.750 43.195 27.037 1.00 63.65 182 ARG A O 1
ATOM 1450 N N . SER A 1 183 ? 9.955 44.874 28.317 1.00 55.32 183 SER A N 1
ATOM 1451 C CA . SER A 1 183 ? 8.570 44.420 28.194 1.00 54.31 183 SER A CA 1
ATOM 1452 C C . SER A 1 183 ? 8.039 44.793 26.837 1.00 53.53 183 SER A C 1
ATOM 1453 O O . SER A 1 183 ? 8.483 45.789 26.241 1.00 45.69 183 SER A O 1
ATOM 1456 N N . GLN A 1 184 ? 7.076 43.977 26.381 1.00 55.96 184 GLN A N 1
ATOM 1457 C CA . GLN A 1 184 ? 6.225 44.298 25.230 1.00 54.68 184 GLN A CA 1
ATOM 1458 C C . GLN A 1 184 ? 5.634 45.681 25.400 1.00 52.86 184 GLN A C 1
ATOM 1459 O O . GLN A 1 184 ? 5.439 46.366 24.416 1.00 56.28 184 GLN A O 1
ATOM 1465 N N . TYR A 1 185 ? 5.360 46.098 26.639 1.00 51.44 185 TYR A N 1
ATOM 1466 C CA . TYR A 1 185 ? 4.728 47.393 26.887 1.00 50.48 185 TYR A CA 1
ATOM 1467 C C . TYR A 1 185 ? 5.696 48.554 26.970 1.00 50.86 185 TYR A C 1
ATOM 1468 O O . TYR A 1 185 ? 5.259 49.663 27.214 1.00 53.55 185 TYR A O 1
ATOM 1477 N N . GLU A 1 186 ? 6.986 48.312 26.748 1.00 52.18 186 GLU A N 1
ATOM 1478 C CA . GLU A 1 186 ? 7.994 49.381 26.680 1.00 56.19 186 GLU A CA 1
ATOM 1479 C C . GLU A 1 186 ? 8.497 49.726 25.266 1.00 60.26 186 GLU A C 1
ATOM 1480 O O . GLU A 1 186 ? 8.460 48.896 24.340 1.00 62.22 186 GLU A O 1
ATOM 1486 N N . ALA A 1 187 ? 9.025 50.946 25.136 1.00 61.09 187 ALA A N 1
ATOM 1487 C CA . ALA A 1 187 ? 9.519 51.482 23.857 1.00 58.72 187 ALA A CA 1
ATOM 1488 C C . ALA A 1 187 ? 10.492 50.533 23.225 1.00 56.63 187 ALA A C 1
ATOM 1489 O O . ALA A 1 187 ? 11.580 50.349 23.739 1.00 57.71 187 ALA A O 1
ATOM 1491 N N . GLY A 1 188 ? 10.100 49.923 22.115 1.00 56.04 188 GLY A N 1
ATOM 1492 C CA . GLY A 1 188 ? 10.980 48.976 21.416 1.00 56.27 188 GLY A CA 1
ATOM 1493 C C . GLY A 1 188 ? 10.551 47.527 21.558 1.00 55.96 188 GLY A C 1
ATOM 1494 O O . GLY A 1 188 ? 10.999 46.649 20.803 1.00 52.19 188 GLY A O 1
ATOM 1495 N N . GLY A 1 189 ? 9.697 47.268 22.546 1.00 55.65 189 GLY A N 1
ATOM 1496 C CA . GLY A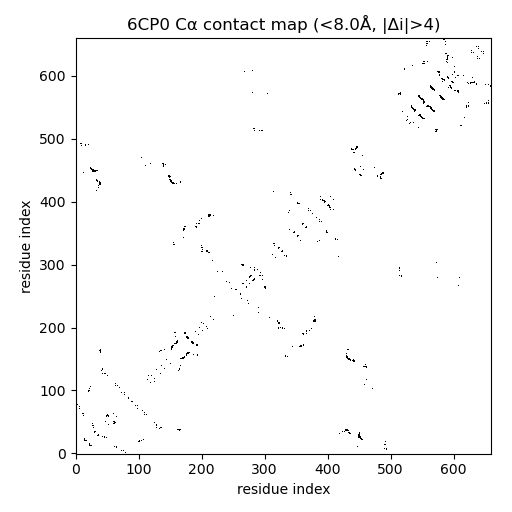 1 189 ? 9.061 45.976 22.674 1.00 53.40 189 GLY A CA 1
ATOM 1497 C C . GLY A 1 189 ? 9.950 44.902 23.257 1.00 53.05 189 GLY A C 1
ATOM 1498 O O . GLY A 1 189 ? 11.102 45.144 23.630 1.00 49.27 189 GLY A O 1
ATOM 1499 N N . TYR A 1 190 ? 9.398 43.698 23.319 1.00 53.41 190 TYR A N 1
ATOM 1500 C CA . TYR A 1 190 ? 10.049 42.597 23.993 1.00 54.42 190 TYR A CA 1
ATOM 1501 C C . TYR A 1 190 ? 11.443 42.376 23.486 1.00 55.23 190 TYR A C 1
ATOM 1502 O O . TYR A 1 190 ? 11.657 42.414 22.297 1.00 56.82 190 TYR A O 1
ATOM 1511 N N . GLN A 1 191 ? 12.368 42.119 24.403 1.00 58.89 191 GLN A N 1
ATOM 1512 C CA . GLN A 1 191 ? 13.778 41.910 24.088 1.00 60.92 191 GLN A CA 1
ATOM 1513 C C . GLN A 1 191 ? 14.330 41.138 25.283 1.00 59.74 191 GLN A C 1
ATOM 1514 O O . GLN A 1 191 ? 14.146 41.553 26.430 1.00 60.30 191 GLN A O 1
ATOM 1520 N N . ARG A 1 192 ? 14.992 40.016 25.035 1.00 55.17 192 ARG A N 1
ATOM 1521 C CA . ARG A 1 192 ? 15.510 39.235 26.137 1.00 54.96 192 ARG A CA 1
ATOM 1522 C C . ARG A 1 192 ? 16.864 39.824 26.394 1.00 57.73 192 ARG A C 1
ATOM 1523 O O . ARG A 1 192 ? 17.537 40.243 25.458 1.00 59.78 192 ARG A O 1
ATOM 1531 N N . ALA A 1 193 ? 17.265 39.879 27.662 1.00 61.80 193 ALA A N 1
ATOM 1532 C CA . ALA A 1 193 ? 18.599 40.360 27.998 1.00 62.91 193 ALA A CA 1
ATOM 1533 C C . ALA A 1 193 ? 19.573 39.250 27.716 1.00 64.48 193 ALA A C 1
ATOM 1534 O O . ALA A 1 193 ? 19.207 38.065 27.688 1.00 58.88 193 ALA A O 1
ATOM 1536 N N . THR A 1 194 ? 20.809 39.666 27.484 1.00 70.36 194 THR A N 1
ATOM 1537 C CA . THR A 1 194 ? 21.894 38.780 27.077 1.00 71.91 194 THR A CA 1
ATOM 1538 C C . THR A 1 194 ? 22.741 38.362 28.271 1.00 68.34 194 THR A C 1
ATOM 1539 O O . THR A 1 194 ? 23.556 37.472 28.167 1.00 59.54 194 THR A O 1
ATOM 1543 N N . ASP A 1 195 ? 22.516 39.035 29.394 1.00 74.19 195 ASP A N 1
ATOM 1544 C CA . ASP A 1 195 ? 23.302 38.894 30.610 1.00 78.92 195 ASP A CA 1
ATOM 1545 C C . ASP A 1 195 ? 22.360 39.011 31.819 1.00 76.83 195 ASP A C 1
ATOM 1546 O O . ASP A 1 195 ? 21.229 39.478 31.694 1.00 75.15 195 ASP A O 1
ATOM 1551 N N . GLY A 1 196 ? 22.817 38.580 32.989 1.00 73.98 196 GLY A N 1
ATOM 1552 C CA . GLY A 1 196 ? 21.957 38.566 34.173 1.00 72.91 196 GLY A CA 1
ATOM 1553 C C . GLY A 1 196 ? 21.445 37.172 34.485 1.00 73.39 196 GLY A C 1
ATOM 1554 O O . GLY A 1 196 ? 21.352 36.310 33.595 1.00 78.82 196 GLY A O 1
ATOM 1555 N N . LEU A 1 197 ? 21.110 36.946 35.754 1.00 64.99 197 LEU A N 1
ATOM 1556 C CA . LEU A 1 197 ? 20.802 35.597 36.225 1.00 61.31 197 LEU A CA 1
ATOM 1557 C C . LEU A 1 197 ? 19.654 34.972 35.455 1.00 60.21 197 LEU A C 1
ATOM 1558 O O . LEU A 1 197 ? 19.631 33.770 35.258 1.00 59.89 197 LEU A O 1
ATOM 1563 N N . GLY A 1 198 ? 18.686 35.786 35.049 1.00 62.34 198 GLY A N 1
ATOM 1564 C CA . GLY A 1 198 ? 17.512 35.273 34.364 1.00 64.95 198 GLY A CA 1
ATOM 1565 C C . GLY A 1 198 ? 17.888 34.675 33.025 1.00 64.94 198 GLY A C 1
ATOM 1566 O O . GLY A 1 198 ? 17.375 33.597 32.655 1.00 54.61 198 GLY A O 1
ATOM 1567 N N . ALA A 1 199 ? 18.781 35.404 32.329 1.00 65.35 199 ALA A N 1
ATOM 1568 C CA . ALA A 1 199 ? 19.339 35.019 31.026 1.00 63.44 199 ALA A CA 1
ATOM 1569 C C . ALA A 1 199 ? 20.047 33.676 31.077 1.00 64.07 199 ALA A C 1
ATOM 1570 O O . ALA A 1 199 ? 19.865 32.847 30.201 1.00 67.07 199 ALA A O 1
ATOM 1572 N N . ARG A 1 200 ? 20.846 33.465 32.115 1.00 67.28 200 ARG A N 1
ATOM 1573 C CA . ARG A 1 200 ? 21.625 32.228 32.260 1.00 69.33 200 ARG A CA 1
ATOM 1574 C C . ARG A 1 200 ? 20.730 31.060 32.663 1.00 68.37 200 ARG A C 1
ATOM 1575 O O . ARG A 1 200 ? 20.813 29.981 32.090 1.00 73.98 200 ARG A O 1
ATOM 1583 N N . LEU A 1 201 ? 19.873 31.271 33.650 1.00 66.62 201 LEU A N 1
ATOM 1584 C CA . LEU A 1 201 ? 18.870 30.273 33.980 1.00 66.34 201 LEU A CA 1
ATOM 1585 C C . LEU A 1 201 ? 18.113 29.852 32.699 1.00 65.77 201 LEU A C 1
ATOM 1586 O O . LEU A 1 201 ? 17.864 28.665 32.485 1.00 64.56 201 LEU A O 1
ATOM 1591 N N . ARG A 1 202 ? 17.775 30.804 31.831 1.00 64.67 202 ARG A N 1
ATOM 1592 C CA . ARG A 1 202 ? 17.081 30.443 30.602 1.00 65.10 202 ARG A CA 1
ATOM 1593 C C . ARG A 1 202 ? 17.952 29.546 29.779 1.00 70.74 202 ARG A C 1
ATOM 1594 O O . ARG A 1 202 ? 17.551 28.431 29.441 1.00 74.99 202 ARG A O 1
ATOM 1602 N N . SER A 1 203 ? 19.146 30.025 29.452 1.00 71.99 203 SER A N 1
ATOM 1603 C CA . SER A 1 203 ? 19.985 29.290 28.520 1.00 77.80 203 SER A CA 1
ATOM 1604 C C . SER A 1 203 ? 20.335 27.909 29.080 1.00 76.31 203 SER A C 1
ATOM 1605 O O . SER A 1 203 ? 20.254 26.917 28.362 1.00 75.73 203 SER A O 1
ATOM 1608 N N . GLU A 1 204 ? 20.627 27.838 30.374 1.00 76.41 204 GLU A N 1
ATOM 1609 C CA . GLU A 1 204 ? 21.032 26.584 31.001 1.00 77.57 204 GLU A CA 1
ATOM 1610 C C . GLU A 1 204 ? 19.886 25.575 31.233 1.00 77.69 204 GLU A C 1
ATOM 1611 O O . GLU A 1 204 ? 20.096 24.368 31.094 1.00 87.31 204 GLU A O 1
ATOM 1617 N N . LEU A 1 205 ? 18.689 26.049 31.572 1.00 74.85 205 LEU A N 1
ATOM 1618 C CA . LEU A 1 205 ? 17.529 25.156 31.775 1.00 74.77 205 LEU A CA 1
ATOM 1619 C C . LEU A 1 205 ? 16.623 25.074 30.543 1.00 77.24 205 LEU A C 1
ATOM 1620 O O . LEU A 1 205 ? 15.544 24.470 30.596 1.00 75.96 205 LEU A O 1
ATOM 1625 N N . LEU A 1 206 ? 17.048 25.692 29.444 1.00 78.50 206 LEU A N 1
ATOM 1626 C CA . LEU A 1 206 ? 16.286 25.658 28.208 1.00 80.66 206 LEU A CA 1
ATOM 1627 C C . LEU A 1 206 ? 16.740 24.451 27.392 1.00 80.82 206 LEU A C 1
ATOM 1628 O O . LEU A 1 206 ? 17.878 24.406 26.925 1.00 86.75 206 LEU A O 1
ATOM 1633 N N . PRO A 1 207 ? 15.851 23.467 27.203 1.00 80.34 207 PRO A N 1
ATOM 1634 C CA . PRO A 1 207 ? 16.317 22.255 26.571 1.00 82.80 207 PRO A CA 1
ATOM 1635 C C . PRO A 1 207 ? 16.581 22.481 25.082 1.00 84.59 207 PRO A C 1
ATOM 1636 O O . PRO A 1 207 ? 15.972 23.365 24.472 1.00 81.03 207 PRO A O 1
ATOM 1640 N N . PRO A 1 208 ? 17.478 21.675 24.500 1.00 89.09 208 PRO A N 1
ATOM 1641 C CA . PRO A 1 208 ? 17.989 21.886 23.146 1.00 87.67 208 PRO A CA 1
ATOM 1642 C C . PRO A 1 208 ? 16.931 21.818 22.047 1.00 84.28 208 PRO A C 1
ATOM 1643 O O . PRO A 1 208 ? 17.022 22.556 21.064 1.00 81.24 208 PRO A O 1
ATOM 1647 N N . ASP A 1 209 ? 15.949 20.938 22.198 1.00 85.42 209 ASP A N 1
ATOM 1648 C CA . ASP A 1 209 ? 14.893 20.817 21.189 1.00 93.30 209 ASP A CA 1
ATOM 1649 C C . ASP A 1 209 ? 13.626 20.192 21.765 1.00 97.90 209 ASP A C 1
ATOM 1650 O O . ASP A 1 209 ? 13.602 19.743 22.916 1.00 94.93 209 ASP A O 1
ATOM 1655 N N . LYS A 1 210 ? 12.586 20.160 20.940 1.00 102.18 210 LYS A N 1
ATOM 1656 C CA . LYS A 1 210 ? 11.297 19.590 21.326 1.00 107.76 210 LYS A CA 1
ATOM 1657 C C . LYS A 1 210 ? 11.418 18.077 21.601 1.00 110.11 210 LYS A C 1
ATOM 1658 O O . LYS A 1 210 ? 10.735 17.541 22.479 1.00 98.20 210 LYS A O 1
ATOM 1664 N N . ASP A 1 211 ? 12.306 17.407 20.861 1.00 113.99 211 ASP A N 1
ATOM 1665 C CA . ASP A 1 211 ? 12.498 15.955 20.980 1.00 115.91 211 ASP A CA 1
ATOM 1666 C C . ASP A 1 211 ? 13.306 15.507 22.201 1.00 106.73 211 ASP A C 1
ATOM 1667 O O . ASP A 1 211 ? 13.193 14.349 22.595 1.00 104.85 211 ASP A O 1
ATOM 1672 N N . THR A 1 212 ? 14.127 16.386 22.782 1.00 98.36 212 THR A N 1
ATOM 1673 C CA . THR A 1 212 ? 15.024 15.979 23.873 1.00 97.73 212 THR A CA 1
ATOM 1674 C C . THR A 1 212 ? 14.992 16.911 25.094 1.00 95.49 212 THR A C 1
ATOM 1675 O O . THR A 1 212 ? 15.623 17.968 25.095 1.00 96.35 212 THR A O 1
ATOM 1679 N N . PRO A 1 213 ? 14.282 16.492 26.157 1.00 91.53 213 PRO A N 1
ATOM 1680 C CA . PRO A 1 213 ? 14.075 17.274 27.360 1.00 88.26 213 PRO A CA 1
ATOM 1681 C C . PRO A 1 213 ? 15.225 17.169 28.352 1.00 83.15 213 PRO A C 1
ATOM 1682 O O . PRO A 1 213 ? 16.276 16.620 28.030 1.00 82.63 213 PRO A O 1
ATOM 1686 N N . ILE A 1 214 ? 15.011 17.711 29.546 1.00 79.33 214 ILE A N 1
ATOM 1687 C CA . ILE A 1 214 ? 15.955 17.594 30.645 1.00 81.19 214 ILE A CA 1
ATOM 1688 C C . ILE A 1 214 ? 15.268 16.807 31.737 1.00 83.46 214 ILE A C 1
ATOM 1689 O O . ILE A 1 214 ? 14.357 17.314 32.391 1.00 84.71 214 ILE A O 1
ATOM 1694 N N . VAL A 1 215 ? 15.709 15.567 31.930 1.00 82.60 215 VAL A N 1
ATOM 1695 C CA . VAL A 1 215 ? 15.026 14.643 32.818 1.00 79.99 215 VAL A CA 1
ATOM 1696 C C . VAL A 1 215 ? 15.675 14.692 34.186 1.00 80.37 215 VAL A C 1
ATOM 1697 O O . VAL A 1 215 ? 16.867 14.981 34.277 1.00 79.09 215 VAL A O 1
ATOM 1701 N N . PHE A 1 216 ? 14.898 14.412 35.238 1.00 81.90 216 PHE A N 1
ATOM 1702 C CA . PHE A 1 216 ? 15.310 14.759 36.599 1.00 86.39 216 PHE A CA 1
ATOM 1703 C C . PHE A 1 216 ? 16.077 13.731 37.399 1.00 91.64 216 PHE A C 1
ATOM 1704 O O . PHE A 1 216 ? 16.696 14.091 38.396 1.00 102.14 216 PHE A O 1
ATOM 1712 N N . ASN A 1 217 ? 16.044 12.464 37.016 1.00 89.56 217 ASN A N 1
ATOM 1713 C CA . ASN A 1 217 ? 16.951 11.506 37.645 1.00 91.84 217 ASN A CA 1
ATOM 1714 C C . ASN A 1 217 ? 17.596 10.629 36.613 1.00 96.78 217 ASN A C 1
ATOM 1715 O O . ASN A 1 217 ? 17.130 9.540 36.332 1.00 109.26 217 ASN A O 1
ATOM 1720 N N . LYS A 1 218 ? 18.674 11.119 36.035 1.00 99.13 218 LYS A N 1
ATOM 1721 C CA . LYS A 1 218 ? 19.449 10.320 35.119 1.00 106.51 218 LYS A CA 1
ATOM 1722 C C . LYS A 1 218 ? 20.709 9.823 35.835 1.00 106.08 218 LYS A C 1
ATOM 1723 O O . LYS A 1 218 ? 21.713 9.497 35.200 1.00 129.98 218 LYS A O 1
ATOM 1729 N N . LYS A 1 219 ? 20.664 9.747 37.155 1.00 95.69 219 LYS A N 1
ATOM 1730 C CA . LYS A 1 219 ? 21.824 9.313 37.895 1.00 101.21 219 LYS A CA 1
ATOM 1731 C C . LYS A 1 219 ? 21.411 8.238 38.895 1.00 97.05 219 LYS A C 1
ATOM 1732 O O . LYS A 1 219 ? 20.701 8.509 39.860 1.00 97.93 219 LYS A O 1
ATOM 1738 N N . SER A 1 220 ? 21.840 7.009 38.647 1.00 89.26 220 SER A N 1
ATOM 1739 C CA . SER A 1 220 ? 21.843 6.012 39.691 1.00 88.46 220 SER A CA 1
ATOM 1740 C C . SER A 1 220 ? 22.869 6.466 40.707 1.00 86.05 220 SER A C 1
ATOM 1741 O O . SER A 1 220 ? 23.829 7.161 40.371 1.00 80.47 220 SER A O 1
ATOM 1744 N N . LEU A 1 221 ? 22.716 6.024 41.941 1.00 84.89 221 LEU A N 1
ATOM 1745 C CA . LEU A 1 221 ? 23.738 6.307 42.921 1.00 83.26 221 LEU A CA 1
ATOM 1746 C C . LEU A 1 221 ? 25.116 5.937 42.343 1.00 84.21 221 LEU A C 1
ATOM 1747 O O . LEU A 1 221 ? 26.070 6.718 42.449 1.00 79.02 221 LEU A O 1
ATOM 1752 N N . LYS A 1 222 ? 25.229 4.770 41.705 1.00 84.17 222 LYS A N 1
ATOM 1753 C CA . LYS A 1 222 ? 26.534 4.395 41.142 1.00 84.10 222 LYS A CA 1
ATOM 1754 C C . LYS A 1 222 ? 26.960 5.347 40.035 1.00 79.93 222 LYS A C 1
ATOM 1755 O O . LYS A 1 222 ? 28.114 5.759 40.012 1.00 80.50 222 LYS A O 1
ATOM 1761 N N . ASP A 1 223 ? 26.041 5.733 39.155 1.00 75.76 223 ASP A N 1
ATOM 1762 C CA . ASP A 1 223 ? 26.373 6.730 38.128 1.00 77.41 223 ASP A CA 1
ATOM 1763 C C . ASP A 1 223 ? 27.080 7.926 38.763 1.00 73.75 223 ASP A C 1
ATOM 1764 O O . ASP A 1 223 ? 28.121 8.361 38.266 1.00 62.40 223 ASP A O 1
ATOM 1769 N N . LYS A 1 224 ? 26.500 8.441 39.855 1.00 76.18 224 LYS A N 1
ATOM 1770 C CA . LYS A 1 224 ? 27.088 9.546 40.622 1.00 82.14 224 LYS A CA 1
ATOM 1771 C C . LYS A 1 224 ? 28.500 9.208 41.103 1.00 79.66 224 LYS A C 1
ATOM 1772 O O . LYS A 1 224 ? 29.434 10.009 40.957 1.00 73.06 224 LYS A O 1
ATOM 1778 N N . ILE A 1 225 ? 28.631 8.028 41.704 1.00 74.99 225 ILE A N 1
ATOM 1779 C CA . ILE A 1 225 ? 29.915 7.561 42.205 1.00 76.08 225 ILE A CA 1
ATOM 1780 C C . ILE A 1 225 ? 30.950 7.513 41.085 1.00 72.47 225 ILE A C 1
ATOM 1781 O O . ILE A 1 225 ? 32.100 7.938 41.245 1.00 63.22 225 ILE A O 1
ATOM 1786 N N . VAL A 1 226 ? 30.517 6.991 39.946 1.00 76.09 226 VAL A N 1
ATOM 1787 C CA . VAL A 1 226 ? 31.401 6.800 38.802 1.00 79.81 226 VAL A CA 1
ATOM 1788 C C . VAL A 1 226 ? 31.913 8.153 38.295 1.00 82.17 226 VAL A C 1
ATOM 1789 O O . VAL A 1 226 ? 33.117 8.328 38.056 1.00 77.69 226 VAL A O 1
ATOM 1793 N N . ASP A 1 227 ? 30.996 9.105 38.143 1.00 86.06 227 ASP A N 1
ATOM 1794 C CA . ASP A 1 227 ? 31.373 10.467 37.793 1.00 88.23 227 ASP A CA 1
ATOM 1795 C C . ASP A 1 227 ? 32.419 10.980 38.775 1.00 89.84 227 ASP A C 1
ATOM 1796 O O . ASP A 1 227 ? 33.482 11.456 38.353 1.00 91.97 227 ASP A O 1
ATOM 1801 N N . SER A 1 228 ? 32.122 10.849 40.076 1.00 89.05 228 SER A N 1
ATOM 1802 C CA . SER A 1 228 ? 33.015 11.315 41.159 1.00 84.12 228 SER A CA 1
ATOM 1803 C C . SER A 1 228 ? 34.459 10.832 40.965 1.00 82.60 228 SER A C 1
ATOM 1804 O O . SER A 1 228 ? 35.434 11.574 41.181 1.00 79.42 228 SER A O 1
ATOM 1807 N N . VAL A 1 229 ? 34.590 9.585 40.533 1.00 78.84 229 VAL A N 1
ATOM 1808 C CA . VAL A 1 229 ? 35.895 8.983 40.371 1.00 76.07 229 VAL A CA 1
ATOM 1809 C C . VAL A 1 229 ? 36.632 9.445 39.112 1.00 76.49 229 VAL A C 1
ATOM 1810 O O . VAL A 1 229 ? 37.861 9.507 39.084 1.00 74.23 229 VAL A O 1
ATOM 1814 N N . LEU A 1 230 ? 35.889 9.763 38.065 1.00 80.43 230 LEU A N 1
ATOM 1815 C CA . LEU A 1 230 ? 36.521 10.073 36.785 1.00 84.59 230 LEU A CA 1
ATOM 1816 C C . LEU A 1 230 ? 37.117 11.481 36.763 1.00 82.11 230 LEU A C 1
ATOM 1817 O O . LEU A 1 230 ? 38.215 11.694 36.246 1.00 84.96 230 LEU A O 1
ATOM 1822 N N . VAL A 1 231 ? 36.415 12.434 37.351 1.00 79.18 231 VAL A N 1
ATOM 1823 C CA . VAL A 1 231 ? 36.972 13.778 37.511 1.00 81.94 231 VAL A CA 1
ATOM 1824 C C . VAL A 1 231 ? 38.392 13.781 38.128 1.00 86.02 231 VAL A C 1
ATOM 1825 O O . VAL A 1 231 ? 39.199 14.670 37.845 1.00 85.86 231 VAL A O 1
ATOM 1829 N N . GLN A 1 232 ? 38.689 12.789 38.967 1.00 89.68 232 GLN A N 1
ATOM 1830 C CA . GLN A 1 232 ? 39.995 12.685 39.624 1.00 88.77 232 GLN A CA 1
ATOM 1831 C C . GLN A 1 232 ? 41.176 12.486 38.703 1.00 88.60 232 GLN A C 1
ATOM 1832 O O . GLN A 1 232 ? 42.258 13.003 38.946 1.00 90.96 232 GLN A O 1
ATOM 1838 N N . LEU A 1 233 ? 40.974 11.733 37.643 1.00 89.43 233 LEU A N 1
ATOM 1839 C CA . LEU A 1 233 ? 42.087 11.317 36.811 1.00 92.70 233 LEU A CA 1
ATOM 1840 C C . LEU A 1 233 ? 42.494 12.518 35.977 1.00 86.79 233 LEU A C 1
ATOM 1841 O O . LEU A 1 233 ? 41.805 13.523 35.976 1.00 82.58 233 LEU A O 1
ATOM 1846 N N . ASP A 1 234 ? 43.599 12.417 35.261 1.00 90.16 234 ASP A N 1
ATOM 1847 C CA . ASP A 1 234 ? 44.096 13.558 34.496 1.00 96.19 234 ASP A CA 1
ATOM 1848 C C . ASP A 1 234 ? 43.283 13.760 33.225 1.00 103.50 234 ASP A C 1
ATOM 1849 O O . ASP A 1 234 ? 42.587 12.844 32.754 1.00 100.01 234 ASP A O 1
ATOM 1854 N N . LYS A 1 235 ? 43.391 14.979 32.692 1.00 110.88 235 LYS A N 1
ATOM 1855 C CA . LYS A 1 235 ? 42.962 15.338 31.327 1.00 113.35 235 LYS A CA 1
ATOM 1856 C C . LYS A 1 235 ? 43.403 14.268 30.332 1.00 112.54 235 LYS A C 1
ATOM 1857 O O . LYS A 1 235 ? 42.604 13.804 29.527 1.00 101.60 235 LYS A O 1
ATOM 1863 N N . ASP A 1 236 ? 44.682 13.890 30.412 1.00 117.91 236 ASP A N 1
ATOM 1864 C CA . ASP A 1 236 ? 45.253 12.792 29.637 1.00 120.04 236 ASP A CA 1
ATOM 1865 C C . ASP A 1 236 ? 45.541 11.604 30.556 1.00 120.10 236 ASP A C 1
ATOM 1866 O O . ASP A 1 236 ? 46.600 11.545 31.180 1.00 120.93 236 ASP A O 1
ATOM 1871 N N . PHE A 1 237 ? 44.580 10.683 30.650 1.00 118.99 237 PHE A N 1
ATOM 1872 C CA . PHE A 1 237 ? 44.723 9.431 31.418 1.00 119.33 237 PHE A CA 1
ATOM 1873 C C . PHE A 1 237 ? 44.231 8.246 30.582 1.00 122.47 237 PHE A C 1
ATOM 1874 O O . PHE A 1 237 ? 43.277 8.380 29.807 1.00 118.82 237 PHE A O 1
ATOM 1882 N N . ASN A 1 238 ? 44.859 7.084 30.778 1.00 125.11 238 ASN A N 1
ATOM 1883 C CA . ASN A 1 238 ? 44.650 5.916 29.918 1.00 121.38 238 ASN A CA 1
ATOM 1884 C C . ASN A 1 238 ? 44.279 4.619 30.610 1.00 128.80 238 ASN A C 1
ATOM 1885 O O . ASN A 1 238 ? 44.301 4.515 31.838 1.00 139.68 238 ASN A O 1
ATOM 1890 N N . THR A 1 239 ? 43.926 3.635 29.785 1.00 131.68 239 THR A N 1
ATOM 1891 C CA . THR A 1 239 ? 43.879 2.234 30.203 1.00 134.14 239 THR A CA 1
ATOM 1892 C C . THR A 1 239 ? 44.965 1.389 29.514 1.00 130.03 239 THR A C 1
ATOM 1893 O O . THR A 1 239 ? 45.237 0.276 29.956 1.00 139.63 239 THR A O 1
ATOM 1897 N N . LYS A 1 240 ? 45.607 1.925 28.472 1.00 125.14 240 LYS A N 1
ATOM 1898 C CA . LYS A 1 240 ? 46.458 1.127 27.581 1.00 124.46 240 LYS A CA 1
ATOM 1899 C C . LYS A 1 240 ? 47.954 1.497 27.543 1.00 124.91 240 LYS A C 1
ATOM 1900 O O . LYS A 1 240 ? 48.705 0.903 26.770 1.00 133.75 240 LYS A O 1
ATOM 1906 N N . ASP A 1 241 ? 48.394 2.447 28.373 1.00 123.34 241 ASP A N 1
ATOM 1907 C CA . ASP A 1 241 ? 49.807 2.864 28.409 1.00 115.54 241 ASP A CA 1
ATOM 1908 C C . ASP A 1 241 ? 50.428 2.593 29.764 1.00 111.53 241 ASP A C 1
ATOM 1909 O O . ASP A 1 241 ? 49.729 2.482 30.769 1.00 113.33 241 ASP A O 1
ATOM 1914 N N . GLY A 1 242 ? 51.752 2.489 29.779 1.00 110.53 242 GLY A N 1
ATOM 1915 C CA . GLY A 1 242 ? 52.502 2.233 31.004 1.00 111.31 242 GLY A CA 1
ATOM 1916 C C . GLY A 1 242 ? 52.064 0.974 31.732 1.00 112.78 242 GLY A C 1
ATOM 1917 O O . GLY A 1 242 ? 51.490 0.058 31.134 1.00 109.36 242 GLY A O 1
ATOM 1918 N N . ASP A 1 243 ? 52.341 0.942 33.033 1.00 117.19 243 ASP A N 1
ATOM 1919 C CA . ASP A 1 243 ? 51.962 -0.173 33.895 1.00 116.29 243 ASP A CA 1
ATOM 1920 C C . ASP A 1 243 ? 50.459 -0.105 34.180 1.00 118.86 243 ASP A C 1
ATOM 1921 O O . ASP A 1 243 ? 49.977 0.820 34.847 1.00 111.60 243 ASP A O 1
ATOM 1926 N N . ARG A 1 244 ? 49.736 -1.103 33.672 1.00 119.34 244 ARG A N 1
ATOM 1927 C CA . ARG A 1 244 ? 48.267 -1.127 33.695 1.00 112.62 244 ARG A CA 1
ATOM 1928 C C . ARG A 1 244 ? 47.701 -1.657 35.015 1.00 107.49 244 ARG A C 1
ATOM 1929 O O . ARG A 1 244 ? 46.682 -1.169 35.513 1.00 99.89 244 ARG A O 1
ATOM 1937 N N . GLY A 1 245 ? 48.360 -2.669 35.572 1.00 108.98 245 GLY A N 1
ATOM 1938 C CA . GLY A 1 245 ? 47.939 -3.254 36.841 1.00 107.56 245 GLY A CA 1
ATOM 1939 C C . GLY A 1 245 ? 47.911 -2.176 37.888 1.00 105.21 245 GLY A C 1
ATOM 1940 O O . GLY A 1 245 ? 46.965 -2.080 38.672 1.00 99.35 245 GLY A O 1
ATOM 1941 N N . GLN A 1 246 ? 48.962 -1.362 37.863 1.00 103.67 246 GLN A N 1
ATOM 1942 C CA . GLN A 1 246 ? 49.088 -0.222 38.732 1.00 106.03 246 GLN A CA 1
ATOM 1943 C C . GLN A 1 246 ? 47.921 0.742 38.586 1.00 108.09 246 GLN A C 1
ATOM 1944 O O . GLN A 1 246 ? 47.281 1.097 39.580 1.00 107.48 246 GLN A O 1
ATOM 1950 N N . LYS A 1 247 ? 47.632 1.168 37.360 1.00 107.58 247 LYS A N 1
ATOM 1951 C CA . LYS A 1 247 ? 46.570 2.157 37.154 1.00 106.68 247 LYS A CA 1
ATOM 1952 C C . LYS A 1 247 ? 45.290 1.659 37.812 1.00 107.94 247 LYS A C 1
ATOM 1953 O O . LYS A 1 247 ? 44.638 2.394 38.564 1.00 107.89 247 LYS A O 1
ATOM 1959 N N . PHE A 1 248 ? 44.971 0.388 37.562 1.00 105.20 248 PHE A N 1
ATOM 1960 C CA . PHE A 1 248 ? 43.811 -0.262 38.174 1.00 99.91 248 PHE A CA 1
ATOM 1961 C C . PHE A 1 248 ? 43.868 -0.224 39.694 1.00 92.20 248 PHE A C 1
ATOM 1962 O O . PHE A 1 248 ? 42.834 -0.177 40.351 1.00 81.50 248 PHE A O 1
ATOM 1970 N N . GLU A 1 249 ? 45.076 -0.273 40.243 1.00 95.94 249 GLU A N 1
ATOM 1971 C CA . GLU A 1 249 ? 45.264 -0.117 41.679 1.00 102.38 249 GLU A CA 1
ATOM 1972 C C . GLU A 1 249 ? 44.926 1.299 42.107 1.00 99.34 249 GLU A C 1
ATOM 1973 O O . GLU A 1 249 ? 44.235 1.500 43.116 1.00 90.67 249 GLU A O 1
ATOM 1979 N N . ASP A 1 250 ? 45.412 2.269 41.333 1.00 101.43 250 ASP A N 1
ATOM 1980 C CA . ASP A 1 250 ? 45.143 3.683 41.611 1.00 108.42 250 ASP A CA 1
ATOM 1981 C C . ASP A 1 250 ? 43.645 3.947 41.603 1.00 103.17 250 ASP A C 1
ATOM 1982 O O . ASP A 1 250 ? 43.134 4.715 42.430 1.00 98.87 250 ASP A O 1
ATOM 1987 N N . ILE A 1 251 ? 42.955 3.293 40.669 1.00 94.40 251 ILE A N 1
ATOM 1988 C CA . ILE A 1 251 ? 41.521 3.478 40.490 1.00 92.11 251 ILE A CA 1
ATOM 1989 C C . ILE A 1 251 ? 40.696 2.680 41.502 1.00 92.99 251 ILE A C 1
ATOM 1990 O O . ILE A 1 251 ? 39.622 3.120 41.905 1.00 91.03 251 ILE A O 1
ATOM 1995 N N . LYS A 1 252 ? 41.187 1.518 41.921 1.00 96.09 252 LYS A N 1
ATOM 1996 C CA . LYS A 1 252 ? 40.569 0.822 43.043 1.00 99.48 252 LYS A CA 1
ATOM 1997 C C . LYS A 1 252 ? 40.497 1.767 44.230 1.00 96.55 252 LYS A C 1
ATOM 1998 O O . LYS A 1 252 ? 39.442 1.916 44.852 1.00 86.02 252 LYS A O 1
ATOM 2004 N N . LYS A 1 253 ? 41.646 2.379 44.532 1.00 100.25 253 LYS A N 1
ATOM 2005 C CA . LYS A 1 253 ? 41.779 3.346 45.619 1.00 107.19 253 LYS A CA 1
ATOM 2006 C C . LYS A 1 253 ? 40.663 4.357 45.561 1.00 105.86 253 LYS A C 1
ATOM 2007 O O . LYS A 1 253 ? 39.926 4.539 46.539 1.00 103.70 253 LYS A O 1
ATOM 2013 N N . LEU A 1 254 ? 40.550 5.001 44.397 1.00 100.30 254 LEU A N 1
ATOM 2014 C CA . LEU A 1 254 ? 39.606 6.105 44.191 1.00 98.62 254 LEU A CA 1
ATOM 2015 C C . LEU A 1 254 ? 38.152 5.642 44.358 1.00 97.49 254 LEU A C 1
ATOM 2016 O O . LEU A 1 254 ? 37.302 6.380 44.882 1.00 90.10 254 LEU A O 1
ATOM 2021 N N . VAL A 1 255 ? 37.888 4.415 43.902 1.00 98.40 255 VAL A N 1
ATOM 2022 C CA . VAL A 1 255 ? 36.607 3.741 44.112 1.00 97.45 255 VAL A CA 1
ATOM 2023 C C . VAL A 1 255 ? 36.385 3.502 45.608 1.00 93.34 255 VAL A C 1
ATOM 2024 O O . VAL A 1 255 ? 35.336 3.865 46.178 1.00 82.47 255 VAL A O 1
ATOM 2028 N N . LEU A 1 256 ? 37.388 2.880 46.222 1.00 89.01 256 LEU A N 1
ATOM 2029 C CA . LEU A 1 256 ? 37.378 2.631 47.640 1.00 91.90 256 LEU A CA 1
ATOM 2030 C C . LEU A 1 256 ? 36.985 3.889 48.382 1.00 97.48 256 LEU A C 1
ATOM 2031 O O . LEU A 1 256 ? 36.016 3.866 49.151 1.00 100.59 256 LEU A O 1
ATOM 2036 N N . GLU A 1 257 ? 37.724 4.978 48.137 1.00 103.06 257 GLU A N 1
ATOM 2037 C CA . GLU A 1 257 ? 37.427 6.292 48.752 1.00 108.28 257 GLU A CA 1
ATOM 2038 C C . GLU A 1 257 ? 35.913 6.528 48.799 1.00 103.32 257 GLU A C 1
ATOM 2039 O O . GLU A 1 257 ? 35.336 6.719 49.865 1.00 93.79 257 GLU A O 1
ATOM 2045 N N . GLU A 1 258 ? 35.281 6.486 47.628 1.00 104.98 258 GLU A N 1
ATOM 2046 C CA . GLU A 1 258 ? 33.857 6.794 47.485 1.00 104.15 258 GLU A CA 1
ATOM 2047 C C . GLU A 1 258 ? 32.937 5.807 48.198 1.00 99.51 258 GLU A C 1
ATOM 2048 O O . GLU A 1 258 ? 31.853 6.171 48.658 1.00 85.01 258 GLU A O 1
ATOM 2054 N N . TYR A 1 259 ? 33.365 4.553 48.274 1.00 104.73 259 TYR A N 1
ATOM 2055 C CA . TYR A 1 259 ? 32.623 3.567 49.045 1.00 113.05 259 TYR A CA 1
ATOM 2056 C C . TYR A 1 259 ? 32.430 3.997 50.505 1.00 109.40 259 TYR A C 1
ATOM 2057 O O . TYR A 1 259 ? 31.361 3.787 51.078 1.00 103.93 259 TYR A O 1
ATOM 2066 N N . LYS A 1 260 ? 33.440 4.650 51.074 1.00 108.67 260 LYS A N 1
ATOM 2067 C CA . LYS A 1 260 ? 33.382 5.120 52.470 1.00 108.58 260 LYS A CA 1
ATOM 2068 C C . LYS A 1 260 ? 32.324 6.222 52.704 1.00 106.93 260 LYS A C 1
ATOM 2069 O O . LYS A 1 260 ? 31.529 6.124 53.636 1.00 96.75 260 LYS A O 1
ATOM 2075 N N . LYS A 1 261 ? 32.302 7.256 51.861 1.00 113.75 261 LYS A N 1
ATOM 2076 C CA . LYS A 1 261 ? 31.274 8.309 51.967 1.00 120.19 261 LYS A CA 1
ATOM 2077 C C . LYS A 1 261 ? 29.858 7.700 52.033 1.00 121.45 261 LYS A C 1
ATOM 2078 O O . LYS A 1 261 ? 29.012 8.140 52.812 1.00 111.86 261 LYS A O 1
ATOM 2084 N N . ILE A 1 262 ? 29.607 6.676 51.226 1.00 126.33 262 ILE A N 1
ATOM 2085 C CA . ILE A 1 262 ? 28.270 6.110 51.161 1.00 122.40 262 ILE A CA 1
ATOM 2086 C C . ILE A 1 262 ? 28.041 5.021 52.213 1.00 119.50 262 ILE A C 1
ATOM 2087 O O . ILE A 1 262 ? 26.998 5.043 52.873 1.00 118.22 262 ILE A O 1
ATOM 2092 N N . ASP A 1 263 ? 28.995 4.099 52.392 1.00 113.61 263 ASP A N 1
ATOM 2093 C CA . ASP A 1 263 ? 28.743 2.907 53.233 1.00 112.42 263 ASP A CA 1
ATOM 2094 C C . ASP A 1 263 ? 29.940 2.059 53.728 1.00 108.90 263 ASP A C 1
ATOM 2095 O O . ASP A 1 263 ? 30.946 1.843 53.045 1.00 95.13 263 ASP A O 1
ATOM 2100 N N . SER A 1 264 ? 29.747 1.530 54.929 1.00 116.20 264 SER A N 1
ATOM 2101 C CA . SER A 1 264 ? 30.805 0.936 55.731 1.00 119.44 264 SER A CA 1
ATOM 2102 C C . SER A 1 264 ? 31.105 -0.499 55.310 1.00 120.17 264 SER A C 1
ATOM 2103 O O . SER A 1 264 ? 32.263 -0.871 55.127 1.00 120.50 264 SER A O 1
ATOM 2106 N N . GLU A 1 265 ? 30.049 -1.297 55.172 1.00 122.66 265 GLU A N 1
ATOM 2107 C CA . GLU A 1 265 ? 30.152 -2.698 54.736 1.00 119.97 265 GLU A CA 1
ATOM 2108 C C . GLU A 1 265 ? 30.910 -2.867 53.404 1.00 114.88 265 GLU A C 1
ATOM 2109 O O . GLU A 1 265 ? 31.590 -3.866 53.209 1.00 107.41 265 GLU A O 1
ATOM 2115 N N . LEU A 1 266 ? 30.830 -1.886 52.516 1.00 113.91 266 LEU A N 1
ATOM 2116 C CA . LEU A 1 266 ? 31.478 -2.006 51.212 1.00 109.53 266 LEU A CA 1
ATOM 2117 C C . LEU A 1 266 ? 32.984 -2.219 51.271 1.00 106.36 266 LEU A C 1
ATOM 2118 O O . LEU A 1 266 ? 33.671 -1.685 52.132 1.00 105.77 266 LEU A O 1
ATOM 2123 N N . GLN A 1 267 ? 33.480 -3.044 50.348 1.00 103.73 267 GLN A N 1
ATOM 2124 C CA . GLN A 1 267 ? 34.902 -3.381 50.248 1.00 102.18 267 GLN A CA 1
ATOM 2125 C C . GLN A 1 267 ? 35.321 -3.639 48.801 1.00 100.78 267 GLN A C 1
ATOM 2126 O O . GLN A 1 267 ? 34.489 -3.984 47.968 1.00 101.30 267 GLN A O 1
ATOM 2132 N N . VAL A 1 268 ? 36.606 -3.472 48.501 1.00 105.97 268 VAL A N 1
ATOM 2133 C CA . VAL A 1 268 ? 37.106 -3.698 47.141 1.00 112.83 268 VAL A CA 1
ATOM 2134 C C . VAL A 1 268 ? 38.120 -4.841 46.945 1.00 122.16 268 VAL A C 1
ATOM 2135 O O . VAL A 1 268 ? 38.620 -5.034 45.841 1.00 141.79 268 VAL A O 1
ATOM 2139 N N . ASP A 1 269 ? 38.441 -5.574 47.999 1.00 124.65 269 ASP A N 1
ATOM 2140 C CA . ASP A 1 269 ? 39.389 -6.679 47.872 1.00 125.89 269 ASP A CA 1
ATOM 2141 C C . ASP A 1 269 ? 38.718 -7.866 47.151 1.00 128.85 269 ASP A C 1
ATOM 2142 O O . ASP A 1 269 ? 39.353 -8.539 46.345 1.00 131.93 269 ASP A O 1
ATOM 2147 N N . GLU A 1 270 ? 37.488 -8.181 47.482 1.00 131.31 270 GLU A N 1
ATOM 2148 C CA . GLU A 1 270 ? 36.946 -9.362 46.861 1.00 132.67 270 GLU A CA 1
ATOM 2149 C C . GLU A 1 270 ? 35.728 -9.153 46.025 1.00 126.35 270 GLU A C 1
ATOM 2150 O O . GLU A 1 270 ? 34.912 -8.278 46.278 1.00 135.03 270 GLU A O 1
ATOM 2156 N N . ASP A 1 271 ? 35.610 -10.010 45.026 1.00 118.51 271 ASP A N 1
ATOM 2157 C CA . ASP A 1 271 ? 34.470 -10.008 44.159 1.00 106.55 271 ASP A CA 1
ATOM 2158 C C . ASP A 1 271 ? 33.465 -10.631 45.092 1.00 103.00 271 ASP A C 1
ATOM 2159 O O . ASP A 1 271 ? 33.818 -11.044 46.195 1.00 102.18 271 ASP A O 1
ATOM 2164 N N . THR A 1 272 ? 32.218 -10.720 44.678 1.00 101.97 272 THR A N 1
ATOM 2165 C CA . THR A 1 272 ? 31.206 -11.261 45.555 1.00 104.20 272 THR A CA 1
ATOM 2166 C C . THR A 1 272 ? 31.661 -12.656 45.972 1.00 109.03 272 THR A C 1
ATOM 2167 O O . THR A 1 272 ? 31.230 -13.175 46.997 1.00 110.90 272 THR A O 1
ATOM 2171 N N . TYR A 1 273 ? 32.532 -13.257 45.171 1.00 112.14 273 TYR A N 1
ATOM 2172 C CA . TYR A 1 273 ? 33.052 -14.592 45.470 1.00 118.97 273 TYR A CA 1
ATOM 2173 C C . TYR A 1 273 ? 34.275 -14.688 46.414 1.00 119.33 273 TYR A C 1
ATOM 2174 O O . TYR A 1 273 ? 34.688 -15.787 46.771 1.00 113.78 273 TYR A O 1
ATOM 2183 N N . HIS A 1 274 ? 34.839 -13.550 46.815 1.00 119.75 274 HIS A N 1
ATOM 2184 C CA . HIS A 1 274 ? 35.972 -13.510 47.756 1.00 114.13 274 HIS A CA 1
ATOM 2185 C C . HIS A 1 274 ? 37.366 -13.730 47.174 1.00 115.52 274 HIS A C 1
ATOM 2186 O O . HIS A 1 274 ? 38.352 -13.787 47.902 1.00 112.28 274 HIS A O 1
ATOM 2193 N N . GLN A 1 275 ? 37.426 -13.845 45.860 1.00 119.86 275 GLN A N 1
ATOM 2194 C CA . GLN A 1 275 ? 38.660 -14.052 45.083 1.00 121.83 275 GLN A CA 1
ATOM 2195 C C . GLN A 1 275 ? 39.422 -12.739 44.926 1.00 125.49 275 GLN A C 1
ATOM 2196 O O . GLN A 1 275 ? 38.802 -11.684 44.900 1.00 127.84 275 GLN A O 1
ATOM 2202 N N . PRO A 1 276 ? 40.766 -12.792 44.823 1.00 128.90 276 PRO A N 1
ATOM 2203 C CA . PRO A 1 276 ? 41.535 -11.561 44.573 1.00 126.53 276 PRO A CA 1
ATOM 2204 C C . PRO A 1 276 ? 41.153 -10.795 43.284 1.00 125.74 276 PRO A C 1
ATOM 2205 O O . PRO A 1 276 ? 41.289 -11.321 42.173 1.00 129.17 276 PRO A O 1
ATOM 2209 N N . LEU A 1 277 ? 40.686 -9.556 43.472 1.00 120.36 277 LEU A N 1
ATOM 2210 C CA . LEU A 1 277 ? 40.191 -8.680 42.404 1.00 110.73 277 LEU A CA 1
ATOM 2211 C C . LEU A 1 277 ? 41.301 -7.767 41.923 1.00 100.20 277 LEU A C 1
ATOM 2212 O O . LEU A 1 277 ? 41.875 -7.029 42.705 1.00 91.47 277 LEU A O 1
ATOM 2217 N N . ASN A 1 278 ? 41.576 -7.801 40.630 1.00 97.03 278 ASN A N 1
ATOM 2218 C CA . ASN A 1 278 ? 42.572 -6.930 40.021 1.00 97.09 278 ASN A CA 1
ATOM 2219 C C . ASN A 1 278 ? 42.395 -6.988 38.519 1.00 99.11 278 ASN A C 1
ATOM 2220 O O . ASN A 1 278 ? 41.470 -7.634 38.044 1.00 101.77 278 ASN A O 1
ATOM 2225 N N . LEU A 1 279 ? 43.279 -6.337 37.773 1.00 104.99 279 LEU A N 1
ATOM 2226 C CA . LEU A 1 279 ? 43.175 -6.308 36.315 1.00 112.83 279 LEU A CA 1
ATOM 2227 C C . LEU A 1 279 ? 43.317 -7.697 35.627 1.00 123.43 279 LEU A C 1
ATOM 2228 O O . LEU A 1 279 ? 42.544 -8.009 34.715 1.00 120.87 279 LEU A O 1
ATOM 2233 N N . ASP A 1 280 ? 44.280 -8.527 36.041 1.00 127.44 280 ASP A N 1
ATOM 2234 C CA . ASP A 1 280 ? 44.341 -9.911 35.537 1.00 125.66 280 ASP A CA 1
ATOM 2235 C C . ASP A 1 280 ? 42.992 -10.585 35.734 1.00 125.44 280 ASP A C 1
ATOM 2236 O O . ASP A 1 280 ? 42.420 -11.135 34.794 1.00 123.66 280 ASP A O 1
ATOM 2241 N N . TYR A 1 281 ? 42.487 -10.510 36.966 1.00 119.57 281 TYR A N 1
ATOM 2242 C CA . TYR A 1 281 ? 41.252 -11.177 37.346 1.00 109.68 281 TYR A CA 1
ATOM 2243 C C . TYR A 1 281 ? 40.040 -10.792 36.478 1.00 103.01 281 TYR A C 1
ATOM 2244 O O . TYR A 1 281 ? 39.369 -11.668 35.954 1.00 97.27 281 TYR A O 1
ATOM 2253 N N . LEU A 1 282 ? 39.759 -9.501 36.325 1.00 100.41 282 LEU A N 1
ATOM 2254 C CA . LEU A 1 282 ? 38.618 -9.067 35.501 1.00 102.01 282 LEU A CA 1
ATOM 2255 C C . LEU A 1 282 ? 38.882 -9.170 33.996 1.00 105.74 282 LEU A C 1
ATOM 2256 O O . LEU A 1 282 ? 37.948 -9.391 33.230 1.00 100.97 282 LEU A O 1
ATOM 2261 N N . GLU A 1 283 ? 40.129 -8.964 33.564 1.00 113.08 283 GLU A N 1
ATOM 2262 C CA . GLU A 1 283 ? 40.460 -9.084 32.137 1.00 115.80 283 GLU A CA 1
ATOM 2263 C C . GLU A 1 283 ? 40.443 -10.549 31.718 1.00 120.27 283 GLU A C 1
ATOM 2264 O O . GLU A 1 283 ? 40.131 -10.848 30.566 1.00 118.55 283 GLU A O 1
ATOM 2270 N N . ASN A 1 284 ? 40.763 -11.458 32.645 1.00 127.22 284 ASN A N 1
ATOM 2271 C CA . ASN A 1 284 ? 40.855 -12.892 32.318 1.00 127.65 284 ASN A CA 1
ATOM 2272 C C . ASN A 1 284 ? 39.746 -13.784 32.885 1.00 123.99 284 ASN A C 1
ATOM 2273 O O . ASN A 1 284 ? 39.117 -14.496 32.122 1.00 130.84 284 ASN A O 1
ATOM 2278 N N . ILE A 1 285 ? 39.484 -13.757 34.190 1.00 119.77 285 ILE A N 1
ATOM 2279 C CA . ILE A 1 285 ? 38.515 -14.711 34.777 1.00 114.87 285 ILE A CA 1
ATOM 2280 C C . ILE A 1 285 ? 37.040 -14.224 34.623 1.00 113.26 285 ILE A C 1
ATOM 2281 O O . ILE A 1 285 ? 36.272 -14.808 33.858 1.00 107.55 285 ILE A O 1
ATOM 2286 N N . ALA A 1 286 ? 36.643 -13.154 35.308 1.00 113.97 286 ALA A N 1
ATOM 2287 C CA . ALA A 1 286 ? 35.302 -12.583 35.101 1.00 108.19 286 ALA A CA 1
ATOM 2288 C C . ALA A 1 286 ? 35.094 -12.134 33.657 1.00 105.17 286 ALA A C 1
ATOM 2289 O O . ALA A 1 286 ? 33.960 -12.082 33.186 1.00 101.63 286 ALA A O 1
ATOM 2291 N N . CYS A 1 287 ? 36.190 -11.796 32.975 1.00 104.76 287 CYS A N 1
ATOM 2292 C CA . CYS A 1 287 ? 36.184 -11.407 31.558 1.00 103.23 287 CYS A CA 1
ATOM 2293 C C . CYS A 1 287 ? 35.271 -10.205 31.230 1.00 101.46 287 CYS A C 1
ATOM 2294 O O . CYS A 1 287 ? 34.716 -10.099 30.121 1.00 92.98 287 CYS A O 1
ATOM 2297 N N . THR A 1 288 ? 35.153 -9.290 32.194 1.00 98.45 288 THR A N 1
ATOM 2298 C CA . THR A 1 288 ? 34.289 -8.131 32.069 1.00 90.80 288 THR A CA 1
ATOM 2299 C C . THR A 1 288 ? 35.030 -6.951 31.455 1.00 96.97 288 THR A C 1
ATOM 2300 O O . THR A 1 288 ? 34.383 -6.015 30.973 1.00 102.31 288 THR A O 1
ATOM 2304 N N . LEU A 1 289 ? 36.372 -7.005 31.462 1.00 101.80 289 LEU A N 1
ATOM 2305 C CA . LEU A 1 289 ? 37.236 -5.929 30.917 1.00 104.75 289 LEU A CA 1
ATOM 2306 C C . LEU A 1 289 ? 38.257 -6.444 29.915 1.00 102.02 289 LEU A C 1
ATOM 2307 O O . LEU A 1 289 ? 38.535 -7.634 29.880 1.00 101.17 289 LEU A O 1
ATOM 2312 N N . ASP A 1 290 ? 38.840 -5.530 29.135 1.00 105.11 290 ASP A N 1
ATOM 2313 C CA . ASP A 1 290 ? 39.867 -5.878 28.139 1.00 104.67 290 ASP A CA 1
ATOM 2314 C C . ASP A 1 290 ? 40.693 -4.652 27.652 1.00 102.82 290 ASP A C 1
ATOM 2315 O O . ASP A 1 290 ? 40.812 -3.647 28.369 1.00 98.02 290 ASP A O 1
ATOM 2320 N N . ASP A 1 291 ? 41.273 -4.766 26.453 1.00 100.90 291 ASP A N 1
ATOM 2321 C CA . ASP A 1 291 ? 42.048 -3.700 25.829 1.00 100.53 291 ASP A CA 1
ATOM 2322 C C . ASP A 1 291 ? 41.192 -2.478 25.550 1.00 104.97 291 ASP A C 1
ATOM 2323 O O . ASP A 1 291 ? 41.572 -1.369 25.920 1.00 122.18 291 ASP A O 1
ATOM 2328 N N . ASN A 1 292 ? 40.035 -2.677 24.918 1.00 100.04 292 ASN A N 1
ATOM 2329 C CA . ASN A 1 292 ? 39.158 -1.556 24.523 1.00 99.94 292 ASN A CA 1
ATOM 2330 C C . ASN A 1 292 ? 38.240 -0.993 25.615 1.00 99.98 292 ASN A C 1
ATOM 2331 O O . ASN A 1 292 ? 37.357 -0.188 25.322 1.00 98.51 292 ASN A O 1
ATOM 2336 N N . SER A 1 293 ? 38.421 -1.418 26.859 1.00 100.01 293 SER A N 1
ATOM 2337 C CA . SER A 1 293 ? 37.707 -0.798 27.964 1.00 97.84 293 SER A CA 1
ATOM 2338 C C . SER A 1 293 ? 38.233 0.626 28.147 1.00 94.50 293 SER A C 1
ATOM 2339 O O . SER A 1 293 ? 39.430 0.888 27.986 1.00 92.79 293 SER A O 1
ATOM 2342 N N . THR A 1 294 ? 37.321 1.542 28.442 1.00 89.21 294 THR A N 1
ATOM 2343 C CA . THR A 1 294 ? 37.679 2.870 28.891 1.00 84.69 294 THR A CA 1
ATOM 2344 C C . THR A 1 294 ? 37.877 2.777 30.388 1.00 85.37 294 THR A C 1
ATOM 2345 O O . THR A 1 294 ? 37.617 1.722 30.992 1.00 81.74 294 THR A O 1
ATOM 2349 N N . ALA A 1 295 ? 38.342 3.876 30.981 1.00 84.02 295 ALA A N 1
ATOM 2350 C CA . ALA A 1 295 ? 38.553 3.939 32.422 1.00 84.41 295 ALA A CA 1
ATOM 2351 C C . ALA A 1 295 ? 37.216 3.907 33.157 1.00 83.57 295 ALA A C 1
ATOM 2352 O O . ALA A 1 295 ? 37.099 3.326 34.252 1.00 80.34 295 ALA A O 1
ATOM 2354 N N . LYS A 1 296 ? 36.218 4.538 32.538 1.00 78.68 296 LYS A N 1
ATOM 2355 C CA . LYS A 1 296 ? 34.822 4.425 32.968 1.00 78.40 296 LYS A CA 1
ATOM 2356 C C . LYS A 1 296 ? 34.370 2.979 33.145 1.00 77.77 296 LYS A C 1
ATOM 2357 O O . LYS A 1 296 ? 33.681 2.636 34.114 1.00 72.90 296 LYS A O 1
ATOM 2363 N N . ASP A 1 297 ? 34.737 2.143 32.179 1.00 80.34 297 ASP A N 1
ATOM 2364 C CA . ASP A 1 297 ? 34.415 0.725 32.241 1.00 84.99 297 ASP A CA 1
ATOM 2365 C C . ASP A 1 297 ? 35.104 0.115 33.445 1.00 86.05 297 ASP A C 1
ATOM 2366 O O . ASP A 1 297 ? 34.487 -0.636 34.210 1.00 83.46 297 ASP A O 1
ATOM 2371 N N . TRP A 1 298 ? 36.381 0.455 33.621 1.00 87.60 298 TRP A N 1
ATOM 2372 C CA . TRP A 1 298 ? 37.145 -0.053 34.755 1.00 89.02 298 TRP A CA 1
ATOM 2373 C C . TRP A 1 298 ? 36.364 0.134 36.036 1.00 83.37 298 TRP A C 1
ATOM 2374 O O . TRP A 1 298 ? 36.243 -0.798 36.845 1.00 77.07 298 TRP A O 1
ATOM 2385 N N . VAL A 1 299 ? 35.801 1.331 36.186 1.00 78.45 299 VAL A N 1
ATOM 2386 C CA . VAL A 1 299 ? 35.093 1.690 37.401 1.00 77.28 299 VAL A CA 1
ATOM 2387 C C . VAL A 1 299 ? 33.873 0.813 37.567 1.00 74.08 299 VAL A C 1
ATOM 2388 O O . VAL A 1 299 ? 33.761 0.064 38.543 1.00 74.85 299 VAL A O 1
ATOM 2392 N N . TYR A 1 300 ? 32.966 0.891 36.607 1.00 71.33 300 TYR A N 1
ATOM 2393 C CA . TYR A 1 300 ? 31.792 0.026 36.632 1.00 73.41 300 TYR A CA 1
ATOM 2394 C C . TYR A 1 300 ? 32.154 -1.460 36.898 1.00 73.23 300 TYR A C 1
ATOM 2395 O O . TYR A 1 300 ? 31.545 -2.115 37.757 1.00 69.11 300 TYR A O 1
ATOM 2404 N N . GLY A 1 301 ? 33.153 -1.965 36.169 1.00 70.83 301 GLY A N 1
ATOM 2405 C CA . GLY A 1 301 ? 33.666 -3.312 36.369 1.00 73.11 301 GLY A CA 1
ATOM 2406 C C . GLY A 1 301 ? 33.948 -3.577 37.832 1.00 77.71 301 GLY A C 1
ATOM 2407 O O . GLY A 1 301 ? 33.473 -4.566 38.417 1.00 76.49 301 GLY A O 1
ATOM 2408 N N . ILE A 1 302 ? 34.706 -2.665 38.435 1.00 79.21 302 ILE A N 1
ATOM 2409 C CA . ILE A 1 302 ? 35.046 -2.784 39.841 1.00 75.16 302 ILE A CA 1
ATOM 2410 C C . ILE A 1 302 ? 33.767 -2.807 40.634 1.00 71.32 302 ILE A C 1
ATOM 2411 O O . ILE A 1 302 ? 33.543 -3.706 41.429 1.00 70.64 302 ILE A O 1
ATOM 2416 N N . ILE A 1 303 ? 32.910 -1.835 40.384 1.00 69.00 303 ILE A N 1
ATOM 2417 C CA . ILE A 1 303 ? 31.655 -1.793 41.088 1.00 72.26 303 ILE A CA 1
ATOM 2418 C C . ILE A 1 303 ? 30.935 -3.117 40.878 1.00 74.59 303 ILE A C 1
ATOM 2419 O O . ILE A 1 303 ? 30.564 -3.798 41.837 1.00 72.57 303 ILE A O 1
ATOM 2424 N N . GLY A 1 304 ? 30.783 -3.497 39.619 1.00 74.39 304 GLY A N 1
ATOM 2425 C CA . GLY A 1 304 ? 30.056 -4.705 39.276 1.00 78.01 304 GLY A CA 1
ATOM 2426 C C . GLY A 1 304 ? 30.587 -5.954 39.953 1.00 79.59 304 GLY A C 1
ATOM 2427 O O . GLY A 1 304 ? 29.808 -6.771 40.478 1.00 75.28 304 GLY A O 1
ATOM 2428 N N . ALA A 1 305 ? 31.914 -6.098 39.940 1.00 79.28 305 ALA A N 1
ATOM 2429 C CA . ALA A 1 305 ? 32.575 -7.227 40.595 1.00 79.37 305 ALA A CA 1
ATOM 2430 C C . ALA A 1 305 ? 32.340 -7.211 42.108 1.00 83.49 305 ALA A C 1
ATOM 2431 O O . ALA A 1 305 ? 32.142 -8.251 42.746 1.00 85.46 305 ALA A O 1
ATOM 2433 N N . THR A 1 306 ? 32.327 -6.014 42.674 1.00 84.69 306 THR A N 1
ATOM 2434 C CA . THR A 1 306 ? 32.470 -5.872 44.102 1.00 82.94 306 THR A CA 1
ATOM 2435 C C . THR A 1 306 ? 31.156 -5.645 44.869 1.00 80.15 306 THR A C 1
ATOM 2436 O O . THR A 1 306 ? 31.183 -5.345 46.048 1.00 73.16 306 THR A O 1
ATOM 2440 N N . THR A 1 307 ? 30.016 -5.814 44.212 1.00 83.28 307 THR A N 1
ATOM 2441 C CA . THR A 1 307 ? 28.717 -5.547 44.837 1.00 86.83 307 THR A CA 1
ATOM 2442 C C . THR A 1 307 ? 27.618 -6.373 44.184 1.00 89.44 307 THR A C 1
ATOM 2443 O O . THR A 1 307 ? 27.666 -6.633 42.977 1.00 96.76 307 THR A O 1
ATOM 2447 N N . GLU A 1 308 ? 26.621 -6.776 44.965 1.00 88.05 308 GLU A N 1
ATOM 2448 C CA . GLU A 1 308 ? 25.437 -7.396 44.381 1.00 90.26 308 GLU A CA 1
ATOM 2449 C C . GLU A 1 308 ? 24.707 -6.274 43.651 1.00 86.39 308 GLU A C 1
ATOM 2450 O O . GLU A 1 308 ? 24.925 -5.112 43.944 1.00 83.45 308 GLU A O 1
ATOM 2456 N N . ALA A 1 309 ? 23.877 -6.616 42.676 1.00 88.56 309 ALA A N 1
ATOM 2457 C CA . ALA A 1 309 ? 23.178 -5.610 41.875 1.00 93.28 309 ALA A CA 1
ATOM 2458 C C . ALA A 1 309 ? 21.889 -5.114 42.525 1.00 100.30 309 ALA A C 1
ATOM 2459 O O . ALA A 1 309 ? 21.582 -3.928 42.442 1.00 100.06 309 ALA A O 1
ATOM 2461 N N . ASP A 1 310 ? 21.142 -6.020 43.160 1.00 112.64 310 ASP A N 1
ATOM 2462 C CA . ASP A 1 310 ? 19.883 -5.679 43.861 1.00 124.82 310 ASP A CA 1
ATOM 2463 C C . ASP A 1 310 ? 20.019 -4.674 45.060 1.00 128.02 310 ASP A C 1
ATOM 2464 O O . ASP A 1 310 ? 19.025 -4.046 45.474 1.00 122.25 310 ASP A O 1
ATOM 2469 N N . TYR A 1 311 ? 21.235 -4.511 45.594 1.00 125.94 311 TYR A N 1
ATOM 2470 C CA . TYR A 1 311 ? 21.478 -3.609 46.729 1.00 128.84 311 TYR A CA 1
ATOM 2471 C C . TYR A 1 311 ? 22.064 -2.242 46.317 1.00 122.79 311 TYR A C 1
ATOM 2472 O O . TYR A 1 311 ? 22.713 -1.579 47.127 1.00 119.65 311 TYR A O 1
ATOM 2481 N N . TRP A 1 312 ? 21.876 -1.849 45.052 1.00 118.56 312 TRP A N 1
ATOM 2482 C CA . TRP A 1 312 ? 22.002 -0.440 44.627 1.00 105.71 312 TRP A CA 1
ATOM 2483 C C . TRP A 1 312 ? 20.676 0.288 44.544 1.00 104.24 312 TRP A C 1
ATOM 2484 O O . TRP A 1 312 ? 20.628 1.442 44.928 1.00 111.81 312 TRP A O 1
ATOM 2495 N N . PRO A 1 313 ? 19.597 -0.358 44.038 1.00 106.94 313 PRO A N 1
ATOM 2496 C CA . PRO A 1 313 ? 18.315 0.373 44.051 1.00 110.84 313 PRO A CA 1
ATOM 2497 C C . PRO A 1 313 ? 17.745 0.614 45.455 1.00 116.20 313 PRO A C 1
ATOM 2498 O O . PRO A 1 313 ? 16.911 1.502 45.636 1.00 118.17 313 PRO A O 1
ATOM 2502 N N . LYS A 1 314 ? 18.200 -0.147 46.444 1.00 120.14 314 LYS A N 1
ATOM 2503 C CA . LYS A 1 314 ? 17.705 0.041 47.799 1.00 120.63 314 LYS A CA 1
ATOM 2504 C C . LYS A 1 314 ? 18.199 1.339 48.463 1.00 121.23 314 LYS A C 1
ATOM 2505 O O . LYS A 1 314 ? 17.667 1.728 49.500 1.00 125.49 314 LYS A O 1
ATOM 2511 N N . LYS A 1 315 ? 19.167 2.029 47.850 1.00 117.49 315 LYS A N 1
ATOM 2512 C CA . LYS A 1 315 ? 19.622 3.354 48.329 1.00 112.84 315 LYS A CA 1
ATOM 2513 C C . LYS A 1 315 ? 19.022 4.494 47.499 1.00 104.84 315 LYS A C 1
ATOM 2514 O O . LYS A 1 315 ? 17.807 4.631 47.397 1.00 95.64 315 LYS A O 1
ATOM 2520 N N . LYS A 1 323 ? 8.616 16.522 52.191 1.00 101.16 323 LYS A N 1
ATOM 2521 C CA . LYS A 1 323 ? 9.864 15.912 51.770 1.00 105.83 323 LYS A CA 1
ATOM 2522 C C . LYS A 1 323 ? 10.260 16.290 50.323 1.00 106.78 323 LYS A C 1
ATOM 2523 O O . LYS A 1 323 ? 11.392 16.031 49.896 1.00 107.45 323 LYS A O 1
ATOM 2529 N N . VAL A 1 324 ? 9.345 16.946 49.603 1.00 103.22 324 VAL A N 1
ATOM 2530 C CA . VAL A 1 324 ? 9.448 17.152 48.146 1.00 96.27 324 VAL A CA 1
ATOM 2531 C C . VAL A 1 324 ? 9.682 18.619 47.763 1.00 94.37 324 VAL A C 1
ATOM 2532 O O . VAL A 1 324 ? 8.725 19.375 47.645 1.00 82.22 324 VAL A O 1
ATOM 2536 N N . SER A 1 325 ? 10.942 19.011 47.533 1.00 97.88 325 SER A N 1
ATOM 2537 C CA . SER A 1 325 ? 11.271 20.428 47.297 1.00 86.46 325 SER A CA 1
ATOM 2538 C C . SER A 1 325 ? 10.400 20.970 46.194 1.00 79.87 325 SER A C 1
ATOM 2539 O O . SER A 1 325 ? 10.070 20.259 45.248 1.00 73.43 325 SER A O 1
ATOM 2542 N N . VAL A 1 326 ? 10.042 22.241 46.326 1.00 78.17 326 VAL A N 1
ATOM 2543 C CA . VAL A 1 326 ? 9.130 22.923 45.389 1.00 77.65 326 VAL A CA 1
ATOM 2544 C C . VAL A 1 326 ? 9.554 22.846 43.893 1.00 75.62 326 VAL A C 1
ATOM 2545 O O . VAL A 1 326 ? 8.800 23.246 43.002 1.00 73.31 326 VAL A O 1
ATOM 2549 N N . PHE A 1 327 ? 10.738 22.303 43.625 1.00 70.87 327 PHE A N 1
ATOM 2550 C CA . PHE A 1 327 ? 11.278 22.244 42.282 1.00 65.46 327 PHE A CA 1
ATOM 2551 C C . PHE A 1 327 ? 10.892 20.973 41.562 1.00 67.50 327 PHE A C 1
ATOM 2552 O O . PHE A 1 327 ? 10.842 20.950 40.336 1.00 72.69 327 PHE A O 1
ATOM 2560 N N . TYR A 1 328 ? 10.625 19.914 42.319 1.00 71.45 328 TYR A N 1
ATOM 2561 C CA . TYR A 1 328 ? 10.083 18.664 41.766 1.00 74.66 328 TYR A CA 1
ATOM 2562 C C . TYR A 1 328 ? 8.608 18.527 42.187 1.00 82.67 328 TYR A C 1
ATOM 2563 O O . TYR A 1 328 ? 8.336 18.198 43.330 1.00 94.33 328 TYR A O 1
ATOM 2572 N N . GLU A 1 329 ? 7.647 18.799 41.315 1.00 89.70 329 GLU A N 1
ATOM 2573 C CA . GLU A 1 329 ? 6.243 18.788 41.753 1.00 99.36 329 GLU A CA 1
ATOM 2574 C C . GLU A 1 329 ? 5.366 18.040 40.766 1.00 113.82 329 GLU A C 1
ATOM 2575 O O . GLU A 1 329 ? 4.639 18.664 39.989 1.00 119.63 329 GLU A O 1
ATOM 2581 N N . LYS A 1 330 ? 5.445 16.706 40.793 1.00 124.29 330 LYS A N 1
ATOM 2582 C CA . LYS A 1 330 ? 4.889 15.839 39.732 1.00 131.79 330 LYS A CA 1
ATOM 2583 C C . LYS A 1 330 ? 5.577 16.016 38.364 1.00 136.93 330 LYS A C 1
ATOM 2584 O O . LYS A 1 330 ? 5.175 15.361 37.397 1.00 148.03 330 LYS A O 1
ATOM 2590 N N . GLN A 1 331 ? 6.577 16.906 38.276 1.00 129.64 331 GLN A N 1
ATOM 2591 C CA . GLN A 1 331 ? 7.335 17.141 37.034 1.00 117.90 331 GLN A CA 1
ATOM 2592 C C . GLN A 1 331 ? 8.491 16.152 37.091 1.00 108.55 331 GLN A C 1
ATOM 2593 O O . GLN A 1 331 ? 9.180 16.075 38.108 1.00 115.03 331 GLN A O 1
ATOM 2599 N N . LYS A 1 332 ? 8.701 15.382 36.028 1.00 99.47 332 LYS A N 1
ATOM 2600 C CA . LYS A 1 332 ? 9.868 14.502 35.965 1.00 97.95 332 LYS A CA 1
ATOM 2601 C C . LYS A 1 332 ? 10.938 15.155 35.116 1.00 87.81 332 LYS A C 1
ATOM 2602 O O . LYS A 1 332 ? 12.052 14.650 35.025 1.00 87.51 332 LYS A O 1
ATOM 2608 N N . GLU A 1 333 ? 10.611 16.286 34.506 1.00 83.31 333 GLU A N 1
ATOM 2609 C CA . GLU A 1 333 ? 11.486 16.866 33.510 1.00 83.19 333 GLU A CA 1
ATOM 2610 C C . GLU A 1 333 ? 11.077 18.274 33.077 1.00 80.67 333 GLU A C 1
ATOM 2611 O O . GLU A 1 333 ? 10.029 18.789 33.446 1.00 78.17 333 GLU A O 1
ATOM 2617 N N . ILE A 1 334 ? 11.936 18.879 32.274 1.00 82.06 334 ILE A N 1
ATOM 2618 C CA . ILE A 1 334 ? 11.650 20.140 31.625 1.00 80.68 334 ILE A CA 1
ATOM 2619 C C . ILE A 1 334 ? 11.543 19.880 30.127 1.00 81.23 334 ILE A C 1
ATOM 2620 O O . ILE A 1 334 ? 12.559 19.773 29.423 1.00 76.35 334 ILE A O 1
ATOM 2625 N N . LYS A 1 335 ? 10.306 19.794 29.652 1.00 84.18 335 LYS A N 1
ATOM 2626 C CA . LYS A 1 335 ? 10.012 19.550 28.236 1.00 89.45 335 LYS A CA 1
ATOM 2627 C C . LYS A 1 335 ? 9.889 20.880 27.498 1.00 82.26 335 LYS A C 1
ATOM 2628 O O . LYS A 1 335 ? 10.700 21.178 26.640 1.00 76.94 335 LYS A O 1
ATOM 2634 N N . PHE A 1 336 ? 8.906 21.690 27.884 1.00 82.24 336 PHE A N 1
ATOM 2635 C CA . PHE A 1 336 ? 8.559 22.918 27.175 1.00 80.39 336 PHE A CA 1
ATOM 2636 C C . PHE A 1 336 ? 9.271 24.159 27.688 1.00 74.80 336 PHE A C 1
ATOM 2637 O O . PHE A 1 336 ? 9.822 24.157 28.798 1.00 67.58 336 PHE A O 1
ATOM 2645 N N . GLU A 1 337 ? 9.217 25.215 26.863 1.00 69.66 337 GLU A N 1
ATOM 2646 C CA . GLU A 1 337 ? 9.770 26.517 27.194 1.00 68.04 337 GLU A CA 1
ATOM 2647 C C . GLU A 1 337 ? 9.083 27.028 28.463 1.00 65.62 337 GLU A C 1
ATOM 2648 O O . GLU A 1 337 ? 9.731 27.567 29.366 1.00 62.95 337 GLU A O 1
ATOM 2654 N N . SER A 1 338 ? 7.776 26.809 28.556 1.00 62.15 338 SER A N 1
ATOM 2655 C CA . SER A 1 338 ? 7.038 27.170 29.768 1.00 60.86 338 SER A CA 1
ATOM 2656 C C . SER A 1 338 ? 7.589 26.503 31.013 1.00 59.15 338 SER A C 1
ATOM 2657 O O . SER A 1 338 ? 7.685 27.117 32.069 1.00 58.56 338 SER A O 1
ATOM 2660 N N . ASP A 1 339 ? 7.949 25.237 30.886 1.00 63.92 339 ASP A N 1
ATOM 2661 C CA . ASP A 1 339 ? 8.548 24.506 32.001 1.00 64.03 339 ASP A CA 1
ATOM 2662 C C . ASP A 1 339 ? 9.832 25.186 32.432 1.00 58.26 339 ASP A C 1
ATOM 2663 O O . ASP A 1 339 ? 10.095 25.280 33.620 1.00 51.82 339 ASP A O 1
ATOM 2668 N N . THR A 1 340 ? 10.616 25.693 31.482 1.00 58.14 340 THR A N 1
ATOM 2669 C CA . THR A 1 340 ? 11.928 26.227 31.856 1.00 60.17 340 THR A CA 1
ATOM 2670 C C . THR A 1 340 ? 11.740 27.559 32.548 1.00 63.58 340 THR A C 1
ATOM 2671 O O . THR A 1 340 ? 12.435 27.847 33.535 1.00 62.47 340 THR A O 1
ATOM 2675 N N . ASN A 1 341 ? 10.811 28.373 32.037 1.00 65.53 341 ASN A N 1
ATOM 2676 C CA . ASN A 1 341 ? 10.557 29.644 32.683 1.00 67.14 341 ASN A CA 1
ATOM 2677 C C . ASN A 1 341 ? 10.179 29.406 34.127 1.00 59.34 341 ASN A C 1
ATOM 2678 O O . ASN A 1 341 ? 10.855 29.894 35.031 1.00 62.19 341 ASN A O 1
ATOM 2683 N N . THR A 1 342 ? 9.124 28.635 34.344 1.00 51.41 342 THR A N 1
ATOM 2684 C CA . THR A 1 342 ? 8.711 28.312 35.697 1.00 49.96 342 THR A CA 1
ATOM 2685 C C . THR A 1 342 ? 9.888 27.978 36.616 1.00 48.73 342 THR A C 1
ATOM 2686 O O . THR A 1 342 ? 10.015 28.495 37.726 1.00 48.97 342 THR A O 1
ATOM 2690 N N . MET A 1 343 ? 10.750 27.101 36.158 1.00 49.25 343 MET A N 1
ATOM 2691 C CA . MET A 1 343 ? 11.772 26.610 37.028 1.00 53.50 343 MET A CA 1
ATOM 2692 C C . MET A 1 343 ? 12.651 27.777 37.426 1.00 53.37 343 MET A C 1
ATOM 2693 O O . MET A 1 343 ? 13.054 27.899 38.585 1.00 57.60 343 MET A O 1
ATOM 2698 N N . SER A 1 344 ? 12.932 28.632 36.456 1.00 51.46 344 SER A N 1
ATOM 2699 C CA . SER A 1 344 ? 13.771 29.785 36.673 1.00 50.67 344 SER A CA 1
ATOM 2700 C C . SER A 1 344 ? 13.184 30.741 37.688 1.00 51.68 344 SER A C 1
ATOM 2701 O O . SER A 1 344 ? 13.867 31.184 38.602 1.00 57.00 344 SER A O 1
ATOM 2704 N N . ILE A 1 345 ? 11.922 31.088 37.508 1.00 50.87 345 ILE A N 1
ATOM 2705 C CA . ILE A 1 345 ? 11.214 31.879 38.499 1.00 51.66 345 ILE A CA 1
ATOM 2706 C C . ILE A 1 345 ? 11.388 31.257 39.875 1.00 53.08 345 ILE A C 1
ATOM 2707 O O . ILE A 1 345 ? 11.724 31.937 40.837 1.00 58.22 345 ILE A O 1
ATOM 2712 N N . LYS A 1 346 ? 11.176 29.959 39.975 1.00 53.01 346 LYS A N 1
ATOM 2713 C CA . LYS A 1 346 ? 11.334 29.299 41.253 1.00 53.08 346 LYS A CA 1
ATOM 2714 C C . LYS A 1 346 ? 12.717 29.523 41.865 1.00 51.95 346 LYS A C 1
ATOM 2715 O O . LYS A 1 346 ? 12.832 29.821 43.055 1.00 57.95 346 LYS A O 1
ATOM 2721 N N . VAL A 1 347 ? 13.769 29.402 41.074 1.00 47.34 347 VAL A N 1
ATOM 2722 C CA . VAL A 1 347 ? 15.104 29.645 41.606 1.00 46.72 347 VAL A CA 1
ATOM 2723 C C . VAL A 1 347 ? 15.205 31.076 42.104 1.00 46.95 347 VAL A C 1
ATOM 2724 O O . VAL A 1 347 ? 15.822 31.359 43.134 1.00 47.33 347 VAL A O 1
ATOM 2728 N N . GLN A 1 348 ? 14.598 31.981 41.357 1.00 47.12 348 GLN A N 1
ATOM 2729 C CA . GLN A 1 348 ? 14.699 33.397 41.670 1.00 49.47 348 GLN A CA 1
ATOM 2730 C C . GLN A 1 348 ? 13.940 33.722 42.911 1.00 48.03 348 GLN A C 1
ATOM 2731 O O . GLN A 1 348 ? 14.430 34.403 43.806 1.00 47.24 348 GLN A O 1
ATOM 2737 N N . TYR A 1 349 ? 12.712 33.248 42.951 1.00 47.45 349 TYR A N 1
ATOM 2738 C CA . TYR A 1 349 ? 11.899 33.566 44.061 1.00 48.89 349 TYR A CA 1
ATOM 2739 C C . TYR A 1 349 ? 12.594 33.065 45.338 1.00 50.43 349 TYR A C 1
ATOM 2740 O O . TYR A 1 349 ? 12.507 33.703 46.384 1.00 47.48 349 TYR A O 1
ATOM 2749 N N . LEU A 1 350 ? 13.320 31.949 45.240 1.00 52.52 350 LEU A N 1
ATOM 2750 C CA . LEU A 1 350 ? 14.083 31.451 46.376 1.00 52.00 350 LEU A CA 1
ATOM 2751 C C . LEU A 1 350 ? 15.139 32.445 46.761 1.00 50.97 350 LEU A C 1
ATOM 2752 O O . LEU A 1 350 ? 15.214 32.820 47.920 1.00 52.97 350 LEU A O 1
ATOM 2757 N N . LEU A 1 351 ? 15.960 32.877 45.809 1.00 51.64 351 LEU A N 1
ATOM 2758 C CA . LEU A 1 351 ? 16.971 33.890 46.129 1.00 55.29 351 LEU A CA 1
ATOM 2759 C C . LEU A 1 351 ? 16.336 35.080 46.845 1.00 57.30 351 LEU A C 1
ATOM 2760 O O . LEU A 1 351 ? 16.878 35.619 47.807 1.00 54.00 351 LEU A O 1
ATOM 2765 N N . ALA A 1 352 ? 15.156 35.454 46.374 1.00 60.29 352 ALA A N 1
ATOM 2766 C CA . ALA A 1 352 ? 14.400 36.555 46.949 1.00 60.48 352 ALA A CA 1
ATOM 2767 C C . ALA A 1 352 ? 14.043 36.343 48.423 1.00 56.01 352 ALA A C 1
ATOM 2768 O O . ALA A 1 352 ? 14.186 37.253 49.245 1.00 52.55 352 ALA A O 1
ATOM 2770 N N . GLU A 1 353 ? 13.555 35.149 48.736 1.00 53.80 353 GLU A N 1
ATOM 2771 C CA . GLU A 1 353 ? 13.172 34.815 50.099 1.00 54.26 353 GLU A CA 1
ATOM 2772 C C . GLU A 1 353 ? 14.378 34.830 51.020 1.00 55.80 353 GLU A C 1
ATOM 2773 O O . GLU A 1 353 ? 14.329 35.367 52.139 1.00 53.71 353 GLU A O 1
ATOM 2779 N N . ILE A 1 354 ? 15.470 34.246 50.539 1.00 55.80 354 ILE A N 1
ATOM 2780 C CA . ILE A 1 354 ? 16.721 34.274 51.282 1.00 56.50 354 ILE A CA 1
ATOM 2781 C C . ILE A 1 354 ? 17.072 35.732 51.653 1.00 59.29 354 ILE A C 1
ATOM 2782 O O . ILE A 1 354 ? 17.394 36.044 52.806 1.00 61.64 354 ILE A O 1
ATOM 2787 N N . ASN A 1 355 ? 16.990 36.625 50.676 1.00 58.66 355 ASN A N 1
ATOM 2788 C CA . ASN A 1 355 ? 17.277 38.020 50.919 1.00 57.43 355 ASN A CA 1
ATOM 2789 C C . ASN A 1 355 ? 16.292 38.637 51.954 1.00 59.27 355 ASN A C 1
ATOM 2790 O O . ASN A 1 355 ? 16.686 39.466 52.791 1.00 60.26 355 ASN A O 1
ATOM 2795 N N . PHE A 1 356 ? 15.024 38.227 51.920 1.00 57.55 356 PHE A N 1
ATOM 2796 C CA . PHE A 1 356 ? 14.007 38.826 52.813 1.00 53.73 356 PHE A CA 1
ATOM 2797 C C . PHE A 1 356 ? 14.257 38.414 54.243 1.00 53.06 356 PHE A C 1
ATOM 2798 O O . PHE A 1 356 ? 14.086 39.200 55.165 1.00 49.00 356 PHE A O 1
ATOM 2806 N N . TYR A 1 357 ? 14.645 37.152 54.402 1.00 56.34 357 TYR A N 1
ATOM 2807 C CA . TYR A 1 357 ? 14.990 36.606 55.698 1.00 56.74 357 TYR A CA 1
ATOM 2808 C C . TYR A 1 357 ? 16.181 37.367 56.213 1.00 53.65 357 TYR A C 1
ATOM 2809 O O . TYR A 1 357 ? 16.111 37.975 57.269 1.00 53.11 357 TYR A O 1
ATOM 2818 N N . CYS A 1 358 ? 17.262 37.357 55.436 1.00 51.56 358 CYS A N 1
ATOM 2819 C CA . CYS A 1 358 ? 18.479 38.023 55.837 1.00 49.58 358 CYS A CA 1
ATOM 2820 C C . CYS A 1 358 ? 18.171 39.478 56.197 1.00 51.09 358 CYS A C 1
ATOM 2821 O O . CYS A 1 358 ? 18.560 39.936 57.254 1.00 57.93 358 CYS A O 1
ATOM 2824 N N . LYS A 1 359 ? 17.407 40.188 55.388 1.00 52.93 359 LYS A N 1
ATOM 2825 C CA . LYS A 1 359 ? 17.116 41.589 55.716 1.00 54.46 359 LYS A CA 1
ATOM 2826 C C . LYS A 1 359 ? 16.285 41.729 56.981 1.00 54.96 359 LYS A C 1
ATOM 2827 O O . LYS A 1 359 ? 16.691 42.430 57.909 1.00 56.70 359 LYS A O 1
ATOM 2833 N N . THR A 1 360 ? 15.131 41.065 57.021 1.00 54.89 360 THR A N 1
ATOM 2834 C CA . THR A 1 360 ? 14.210 41.219 58.153 1.00 55.91 360 THR A CA 1
ATOM 2835 C C . THR A 1 360 ? 14.799 40.757 59.472 1.00 57.31 360 THR A C 1
ATOM 2836 O O . THR A 1 360 ? 14.390 41.244 60.513 1.00 59.42 360 THR A O 1
ATOM 2840 N N . ASN A 1 361 ? 15.722 39.799 59.421 1.00 60.14 361 ASN A N 1
ATOM 2841 C CA . ASN A 1 361 ? 16.474 39.357 60.603 1.00 62.79 361 ASN A CA 1
ATOM 2842 C C . ASN A 1 361 ? 17.775 40.142 60.843 1.00 64.93 361 ASN A C 1
ATOM 2843 O O . ASN A 1 361 ? 18.635 39.714 61.599 1.00 61.82 361 ASN A O 1
ATOM 2848 N N . LYS A 1 362 ? 17.911 41.294 60.198 1.00 68.89 362 LYS A N 1
ATOM 2849 C CA . LYS A 1 362 ? 19.010 42.214 60.474 1.00 73.73 362 LYS A CA 1
ATOM 2850 C C . LYS A 1 362 ? 20.370 41.570 60.210 1.00 71.77 362 LYS A C 1
ATOM 2851 O O . LYS A 1 362 ? 21.392 42.025 60.696 1.00 77.65 362 LYS A O 1
ATOM 2857 N N . LEU A 1 363 ? 20.384 40.529 59.400 1.00 72.71 363 LEU A N 1
ATOM 2858 C CA . LEU A 1 363 ? 21.628 39.908 59.019 1.00 75.61 363 LEU A CA 1
ATOM 2859 C C . LEU A 1 363 ? 22.325 40.749 57.947 1.00 81.73 363 LEU A C 1
ATOM 2860 O O . LEU A 1 363 ? 23.555 40.878 57.987 1.00 89.98 363 LEU A O 1
ATOM 2865 N N . SER A 1 364 ? 21.558 41.317 57.000 1.00 80.47 364 SER A N 1
ATOM 2866 C CA . SER A 1 364 ? 22.158 41.948 55.810 1.00 81.66 364 SER A CA 1
ATOM 2867 C C . SER A 1 364 ? 21.262 42.937 55.056 1.00 78.64 364 SER A C 1
ATOM 2868 O O . SER A 1 364 ? 20.205 42.568 54.519 1.00 79.23 364 SER A O 1
ATOM 2871 N N . ASP A 1 365 ? 21.757 44.173 54.963 1.00 76.71 365 ASP A N 1
ATOM 2872 C CA . ASP A 1 365 ? 21.119 45.248 54.192 1.00 82.17 365 ASP A CA 1
ATOM 2873 C C . ASP A 1 365 ? 21.157 45.109 52.657 1.00 80.97 365 ASP A C 1
ATOM 2874 O O . ASP A 1 365 ? 20.633 45.969 51.947 1.00 73.39 365 ASP A O 1
ATOM 2879 N N . ALA A 1 366 ? 21.749 44.035 52.148 1.00 82.13 366 ALA A N 1
ATOM 2880 C CA . ALA A 1 366 ? 22.091 43.953 50.734 1.00 81.11 366 ALA A CA 1
ATOM 2881 C C . ALA A 1 366 ? 20.890 43.628 49.865 1.00 78.60 366 ALA A C 1
ATOM 2882 O O . ALA A 1 366 ? 19.899 43.082 50.368 1.00 82.97 366 ALA A O 1
ATOM 2884 N N . ASN A 1 367 ? 20.994 44.004 48.580 1.00 71.81 367 ASN A N 1
ATOM 2885 C CA . ASN A 1 367 ? 20.201 43.420 47.491 1.00 63.53 367 ASN A CA 1
ATOM 2886 C C . ASN A 1 367 ? 20.925 42.211 46.902 1.00 60.41 367 ASN A C 1
ATOM 2887 O O . ASN A 1 367 ? 21.824 42.346 46.084 1.00 60.11 367 ASN A O 1
ATOM 2892 N N . PHE A 1 368 ? 20.518 41.024 47.305 1.00 58.56 368 PHE A N 1
ATOM 2893 C CA . PHE A 1 368 ? 21.182 39.805 46.853 1.00 59.13 368 PHE A CA 1
ATOM 2894 C C . PHE A 1 368 ? 21.144 39.658 45.362 1.00 56.47 368 PHE A C 1
ATOM 2895 O O . PHE A 1 368 ? 22.117 39.230 44.768 1.00 57.06 368 PHE A O 1
ATOM 2903 N N . GLY A 1 369 ? 20.014 40.004 44.766 1.00 56.61 369 GLY A N 1
ATOM 2904 C CA . GLY A 1 369 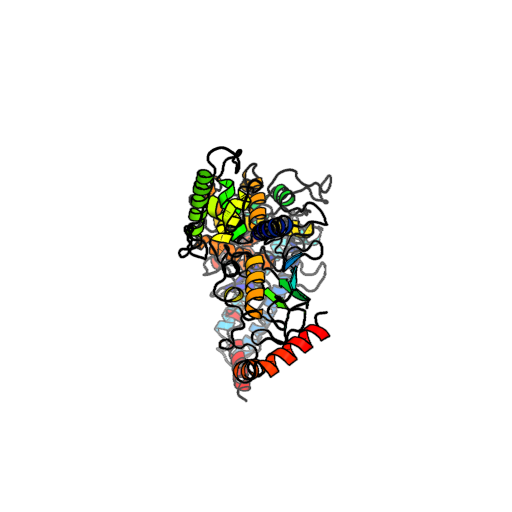? 19.827 39.821 43.331 1.00 61.50 369 GLY A CA 1
ATOM 2905 C C . GLY A 1 369 ? 20.850 40.588 42.516 1.00 62.64 369 GLY A C 1
ATOM 2906 O O . GLY A 1 369 ? 21.312 40.138 41.473 1.00 65.55 369 GLY A O 1
ATOM 2907 N N . GLU A 1 370 ? 21.210 41.751 43.024 1.00 64.93 370 GLU A N 1
ATOM 2908 C CA . GLU A 1 370 ? 22.270 42.569 42.463 1.00 68.81 370 GLU A CA 1
ATOM 2909 C C . GLU A 1 370 ? 23.607 41.825 42.342 1.00 69.04 370 GLU A C 1
ATOM 2910 O O . GLU A 1 370 ? 24.407 42.168 41.485 1.00 72.91 370 GLU A O 1
ATOM 2916 N N . PHE A 1 371 ? 23.843 40.841 43.218 1.00 68.74 371 PHE A N 1
ATOM 2917 C CA . PHE A 1 371 ? 25.073 40.016 43.246 1.00 67.25 371 PHE A CA 1
ATOM 2918 C C . PHE A 1 371 ? 24.977 38.787 42.345 1.00 67.27 371 PHE A C 1
ATOM 2919 O O . PHE A 1 371 ? 25.962 38.365 41.736 1.00 62.50 371 PHE A O 1
ATOM 2927 N N . PHE A 1 372 ? 23.791 38.191 42.283 1.00 70.92 372 PHE A N 1
ATOM 2928 C CA . PHE A 1 372 ? 23.579 37.018 41.439 1.00 70.38 372 PHE A CA 1
ATOM 2929 C C . PHE A 1 372 ? 23.436 37.380 39.967 1.00 68.19 372 PHE A C 1
ATOM 2930 O O . PHE A 1 372 ? 23.471 36.500 39.109 1.00 67.04 372 PHE A O 1
ATOM 2938 N N . ASP A 1 373 ? 23.315 38.671 39.668 1.00 66.84 373 ASP A N 1
ATOM 2939 C CA . ASP A 1 373 ? 23.378 39.117 38.285 1.00 70.65 373 ASP A CA 1
ATOM 2940 C C . ASP A 1 373 ? 24.822 39.106 37.747 1.00 76.03 373 ASP A C 1
ATOM 2941 O O . ASP A 1 373 ? 25.012 39.188 36.543 1.00 79.38 373 ASP A O 1
ATOM 2946 N N . LYS A 1 374 ? 25.828 38.965 38.613 1.00 85.30 374 LYS A N 1
ATOM 2947 C CA . LYS A 1 374 ? 27.238 39.211 38.227 1.00 88.97 374 LYS A CA 1
ATOM 2948 C C . LYS A 1 374 ? 28.010 38.021 37.628 1.00 91.79 374 LYS A C 1
ATOM 2949 O O . LYS A 1 374 ? 27.865 36.875 38.070 1.00 87.11 374 LYS A O 1
ATOM 2955 N N . GLU A 1 375 ? 28.907 38.371 36.697 1.00 97.36 375 GLU A N 1
ATOM 2956 C CA . GLU A 1 375 ? 29.473 37.470 35.674 1.00 98.19 375 GLU A CA 1
ATOM 2957 C C . GLU A 1 375 ? 29.744 36.023 36.059 1.00 89.58 375 GLU A C 1
ATOM 2958 O O . GLU A 1 375 ? 29.304 35.139 35.303 1.00 88.47 375 GLU A O 1
ATOM 2964 N N . PRO A 1 376 ? 30.474 35.765 37.190 1.00 80.66 376 PRO A N 1
ATOM 2965 C CA . PRO A 1 376 ? 30.751 34.354 37.574 1.00 75.94 376 PRO A CA 1
ATOM 2966 C C . PRO A 1 376 ? 29.535 33.650 38.179 1.00 76.03 376 PRO A C 1
ATOM 2967 O O . PRO A 1 376 ? 29.194 32.520 37.797 1.00 67.80 376 PRO A O 1
ATOM 2971 N N . HIS A 1 377 ? 28.857 34.377 39.062 1.00 79.46 377 HIS A N 1
ATOM 2972 C CA . HIS A 1 377 ? 27.849 33.833 39.952 1.00 79.53 377 HIS A CA 1
ATOM 2973 C C . HIS A 1 377 ? 26.585 33.399 39.201 1.00 76.79 377 HIS A C 1
ATOM 2974 O O . HIS A 1 377 ? 26.114 32.255 39.333 1.00 72.75 377 HIS A O 1
ATOM 2981 N N . ALA A 1 378 ? 26.062 34.320 38.397 1.00 75.14 378 ALA A N 1
ATOM 2982 C CA . ALA A 1 378 ? 24.906 34.065 37.534 1.00 71.43 378 ALA A CA 1
ATOM 2983 C C . ALA A 1 378 ? 25.040 32.744 36.777 1.00 71.33 378 ALA A C 1
ATOM 2984 O O . ALA A 1 378 ? 24.130 31.912 36.756 1.00 71.22 378 ALA A O 1
ATOM 2986 N N . THR A 1 379 ? 26.198 32.559 36.163 1.00 70.78 379 THR A N 1
ATOM 2987 C CA . THR A 1 379 ? 26.449 31.385 35.339 1.00 69.00 379 THR A CA 1
ATOM 2988 C C . THR A 1 379 ? 26.534 30.109 36.219 1.00 70.87 379 THR A C 1
ATOM 2989 O O . THR A 1 379 ? 25.928 29.067 35.890 1.00 63.46 379 THR A O 1
ATOM 2993 N N . GLU A 1 380 ? 27.267 30.201 37.335 1.00 71.64 380 GLU A N 1
ATOM 2994 C CA . GLU A 1 380 ? 27.490 29.034 38.182 1.00 76.46 380 GLU A CA 1
ATOM 2995 C C . GLU A 1 380 ? 26.165 28.571 38.726 1.00 74.28 380 GLU A C 1
ATOM 2996 O O . GLU A 1 380 ? 25.810 27.402 38.592 1.00 79.01 380 GLU A O 1
ATOM 3002 N N . VAL A 1 381 ? 25.419 29.497 39.313 1.00 70.68 381 VAL A N 1
ATOM 3003 C CA . VAL A 1 381 ? 24.139 29.142 39.903 1.00 70.47 381 VAL A CA 1
ATOM 3004 C C . VAL A 1 381 ? 23.329 28.351 38.867 1.00 69.88 381 VAL A C 1
ATOM 3005 O O . VAL A 1 381 ? 22.921 27.213 39.122 1.00 68.28 381 VAL A O 1
ATOM 3009 N N . ALA A 1 382 ? 23.142 28.943 37.687 1.00 68.60 382 ALA A N 1
ATOM 3010 C CA . ALA A 1 382 ? 22.365 28.316 36.612 1.00 65.19 382 ALA A CA 1
ATOM 3011 C C . ALA A 1 382 ? 22.824 26.886 36.371 1.00 63.79 382 ALA A C 1
ATOM 3012 O O . ALA A 1 382 ? 22.023 25.945 36.383 1.00 57.86 382 ALA A O 1
ATOM 3014 N N . LYS A 1 383 ? 24.129 26.740 36.180 1.00 66.41 383 LYS A N 1
ATOM 3015 C CA . LYS A 1 383 ? 24.697 25.451 35.872 1.00 69.18 383 LYS A CA 1
ATOM 3016 C C . LYS A 1 383 ? 24.470 24.524 37.036 1.00 69.42 383 LYS A C 1
ATOM 3017 O O . LYS A 1 383 ? 24.079 23.368 36.867 1.00 71.86 383 LYS A O 1
ATOM 3023 N N . ARG A 1 384 ? 24.657 25.051 38.230 1.00 71.28 384 ARG A N 1
ATOM 3024 C CA . ARG A 1 384 ? 24.552 24.227 39.419 1.00 73.58 384 ARG A CA 1
ATOM 3025 C C . ARG A 1 384 ? 23.127 23.765 39.704 1.00 71.01 384 ARG A C 1
ATOM 3026 O O . ARG A 1 384 ? 22.932 22.634 40.136 1.00 68.12 384 ARG A O 1
ATOM 3034 N N . VAL A 1 385 ? 22.137 24.614 39.442 1.00 70.89 385 VAL A N 1
ATOM 3035 C CA . VAL A 1 385 ? 20.747 24.190 39.562 1.00 71.52 385 VAL A CA 1
ATOM 3036 C C . VAL A 1 385 ? 20.438 23.140 38.505 1.00 76.90 385 VAL A C 1
ATOM 3037 O O . VAL A 1 385 ? 19.747 22.160 38.796 1.00 75.81 385 VAL A O 1
ATOM 3041 N N . LYS A 1 386 ? 20.941 23.342 37.285 1.00 80.29 386 LYS A N 1
ATOM 3042 C CA . LYS A 1 386 ? 20.699 22.380 36.213 1.00 81.13 386 LYS A CA 1
ATOM 3043 C C . LYS A 1 386 ? 21.244 21.038 36.631 1.00 78.05 386 LYS A C 1
ATOM 3044 O O . LYS A 1 386 ? 20.554 20.033 36.555 1.00 72.89 386 LYS A O 1
ATOM 3050 N N . GLU A 1 387 ? 22.480 21.031 37.105 1.00 81.34 387 GLU A N 1
ATOM 3051 C CA . GLU A 1 387 ? 23.113 19.782 37.506 1.00 88.19 387 GLU A CA 1
ATOM 3052 C C . GLU A 1 387 ? 22.324 19.065 38.615 1.00 81.84 387 GLU A C 1
ATOM 3053 O O . GLU A 1 387 ? 22.004 17.878 38.508 1.00 75.82 387 GLU A O 1
ATOM 3059 N N . GLY A 1 388 ? 21.994 19.790 39.673 1.00 77.43 388 GLY A N 1
ATOM 3060 C CA . GLY A 1 388 ? 21.180 19.219 40.728 1.00 75.91 388 GLY A CA 1
ATOM 3061 C C . GLY A 1 388 ? 19.894 18.616 40.191 1.00 72.90 388 GLY A C 1
ATOM 3062 O O . GLY A 1 388 ? 19.416 17.597 40.678 1.00 67.03 388 GLY A O 1
ATOM 3063 N N . LEU A 1 389 ? 19.317 19.251 39.187 1.00 74.08 389 LEU A N 1
ATOM 3064 C CA . LEU A 1 389 ? 18.041 18.787 38.701 1.00 77.73 389 LEU A CA 1
ATOM 3065 C C . LEU A 1 389 ? 18.195 17.402 38.099 1.00 79.01 389 LEU A C 1
ATOM 3066 O O . LEU A 1 389 ? 17.357 16.548 38.365 1.00 79.71 389 LEU A O 1
ATOM 3071 N N . VAL A 1 390 ? 19.270 17.171 37.334 1.00 81.80 390 VAL A N 1
ATOM 3072 C CA . VAL A 1 390 ? 19.471 15.879 36.628 1.00 81.60 390 VAL A CA 1
ATOM 3073 C C . VAL A 1 390 ? 19.861 14.765 37.586 1.00 84.82 390 VAL A C 1
ATOM 3074 O O . VAL A 1 390 ? 19.637 13.591 37.303 1.00 84.64 390 VAL A O 1
ATOM 3078 N N . GLN A 1 391 ? 20.448 15.141 38.716 1.00 89.08 391 GLN A N 1
ATOM 3079 C CA . GLN A 1 391 ? 20.766 14.190 39.773 1.00 90.23 391 GLN A CA 1
ATOM 3080 C C . GLN A 1 391 ? 19.590 13.904 40.716 1.00 89.87 391 GLN A C 1
ATOM 3081 O O . GLN A 1 391 ? 19.515 12.826 41.293 1.00 99.74 391 GLN A O 1
ATOM 3087 N N . GLY A 1 392 ? 18.673 14.855 40.866 1.00 90.64 392 GLY A N 1
ATOM 3088 C CA . GLY A 1 392 ? 17.585 14.740 41.847 1.00 87.12 392 GLY A CA 1
ATOM 3089 C C . GLY A 1 392 ? 17.959 15.322 43.197 1.00 80.38 392 GLY A C 1
ATOM 3090 O O . GLY A 1 392 ? 17.272 15.104 44.187 1.00 76.41 392 GLY A O 1
ATOM 3091 N N . ALA A 1 393 ? 19.054 16.070 43.228 1.00 76.92 393 ALA A N 1
ATOM 3092 C CA . ALA A 1 393 ? 19.480 16.752 44.425 1.00 76.32 393 ALA A CA 1
ATOM 3093 C C . ALA A 1 393 ? 18.414 17.739 44.891 1.00 81.21 393 ALA A C 1
ATOM 3094 O O . ALA A 1 393 ? 17.669 18.307 44.086 1.00 82.80 393 ALA A O 1
ATOM 3096 N N . GLU A 1 394 ? 18.338 17.940 46.200 1.00 86.95 394 GLU A N 1
ATOM 3097 C CA . GLU A 1 394 ? 17.578 19.059 46.729 1.00 86.39 394 GLU A CA 1
ATOM 3098 C C . GLU A 1 394 ? 18.225 20.321 46.152 1.00 80.80 394 GLU A C 1
ATOM 3099 O O . GLU A 1 394 ? 19.443 20.497 46.239 1.00 76.82 394 GLU A O 1
ATOM 3105 N N . ILE A 1 395 ? 17.424 21.180 45.533 1.00 74.73 395 ILE A N 1
ATOM 3106 C CA . ILE A 1 395 ? 17.973 22.374 44.903 1.00 71.51 395 ILE A CA 1
ATOM 3107 C C . ILE A 1 395 ? 18.267 23.456 45.943 1.00 70.25 395 ILE A C 1
ATOM 3108 O O . ILE A 1 395 ? 19.219 24.239 45.825 1.00 68.38 395 ILE A O 1
ATOM 3113 N N . GLU A 1 396 ? 17.430 23.503 46.966 1.00 66.99 396 GLU A N 1
ATOM 3114 C CA . GLU A 1 396 ? 17.531 24.546 4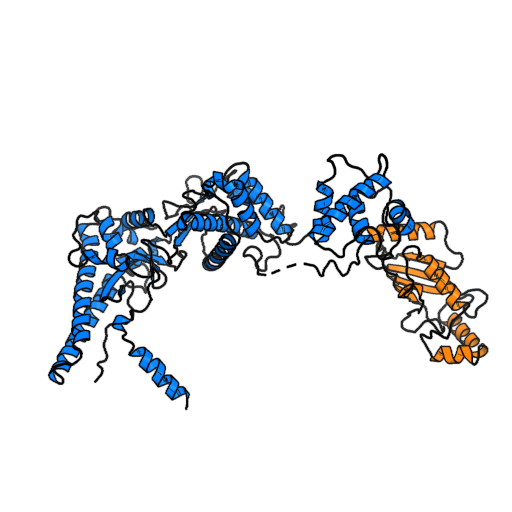7.961 1.00 65.83 396 GLU A CA 1
ATOM 3115 C C . GLU A 1 396 ? 18.934 24.655 48.573 1.00 69.83 396 GLU A C 1
ATOM 3116 O O . GLU A 1 396 ? 19.519 25.758 48.646 1.00 65.72 396 GLU A O 1
ATOM 3122 N N . PRO A 1 397 ? 19.486 23.515 49.024 1.00 75.25 397 PRO A N 1
ATOM 3123 C CA . PRO A 1 397 ? 20.820 23.612 49.624 1.00 74.28 397 PRO A CA 1
ATOM 3124 C C . PRO A 1 397 ? 21.903 24.122 48.661 1.00 75.25 397 PRO A C 1
ATOM 3125 O O . PRO A 1 397 ? 22.830 24.802 49.108 1.00 76.89 397 PRO A O 1
ATOM 3129 N N . ILE A 1 398 ? 21.762 23.853 47.362 1.00 70.47 398 ILE A N 1
ATOM 3130 C CA . ILE A 1 398 ? 22.751 24.319 46.390 1.00 68.72 398 ILE A CA 1
ATOM 3131 C C . ILE A 1 398 ? 22.841 25.839 46.478 1.00 70.74 398 ILE A C 1
ATOM 3132 O O . ILE A 1 398 ? 23.936 26.425 46.553 1.00 71.70 398 ILE A O 1
ATOM 3137 N N . ILE A 1 399 ? 21.675 26.470 46.506 1.00 69.41 399 ILE A N 1
ATOM 3138 C CA . ILE A 1 399 ? 21.609 27.910 46.568 1.00 65.37 399 ILE A CA 1
ATOM 3139 C C . ILE A 1 399 ? 22.100 28.358 47.933 1.00 67.07 399 ILE A C 1
ATOM 3140 O O . ILE A 1 399 ? 22.892 29.304 48.009 1.00 67.01 399 ILE A O 1
ATOM 3145 N N . TYR A 1 400 ? 21.673 27.676 49.007 1.00 67.67 400 TYR A N 1
ATOM 3146 C CA . TYR A 1 400 ? 22.131 28.064 50.357 1.00 70.26 400 TYR A CA 1
ATOM 3147 C C . TYR A 1 400 ? 23.664 27.976 50.454 1.00 71.64 400 TYR A C 1
ATOM 3148 O O . TYR A 1 400 ? 24.315 28.848 51.049 1.00 70.79 400 TYR A O 1
ATOM 3157 N N . ASN A 1 401 ? 24.229 26.932 49.850 1.00 72.20 401 ASN A N 1
ATOM 3158 C CA . ASN A 1 401 ? 25.676 26.710 49.871 1.00 73.68 401 ASN A CA 1
ATOM 3159 C C . ASN A 1 401 ? 26.444 27.800 49.179 1.00 70.59 401 ASN A C 1
ATOM 3160 O O . ASN A 1 401 ? 27.419 28.306 49.718 1.00 71.37 401 ASN A O 1
ATOM 3165 N N . TYR A 1 402 ? 26.000 28.163 47.988 1.00 70.01 402 TYR A N 1
ATOM 3166 C CA . TYR A 1 402 ? 26.605 29.283 47.276 1.00 71.27 402 TYR A CA 1
ATOM 3167 C C . TYR A 1 402 ? 26.582 30.569 48.126 1.00 73.30 402 TYR A C 1
ATOM 3168 O O . TYR A 1 402 ? 27.605 31.261 48.242 1.00 72.29 402 TYR A O 1
ATOM 3177 N N . ILE A 1 403 ? 25.426 30.886 48.714 1.00 72.05 403 ILE A N 1
ATOM 3178 C CA . ILE A 1 403 ? 25.299 32.111 49.492 1.00 75.63 403 ILE A CA 1
ATOM 3179 C C . ILE A 1 403 ? 26.269 32.050 50.664 1.00 80.91 403 ILE A C 1
ATOM 3180 O O . ILE A 1 403 ? 26.967 33.036 50.964 1.00 79.88 403 ILE A O 1
ATOM 3185 N N . ASN A 1 404 ? 26.327 30.874 51.297 1.00 84.85 404 ASN A N 1
ATOM 3186 C CA . ASN A 1 404 ? 27.227 30.636 52.434 1.00 81.66 404 ASN A CA 1
ATOM 3187 C C . ASN A 1 404 ? 28.709 30.685 52.068 1.00 80.47 404 ASN A C 1
ATOM 3188 O O . ASN A 1 404 ? 29.520 31.144 52.864 1.00 80.68 404 ASN A O 1
ATOM 3193 N N . SER A 1 405 ? 29.055 30.246 50.862 1.00 81.17 405 SER A N 1
ATOM 3194 C CA . SER A 1 405 ? 30.425 30.392 50.362 1.00 83.38 405 SER A CA 1
ATOM 3195 C C . SER A 1 405 ? 30.810 31.851 50.196 1.00 81.77 405 SER A C 1
ATOM 3196 O O . SER A 1 405 ? 31.970 32.207 50.388 1.00 82.12 405 SER A O 1
ATOM 3199 N N . HIS A 1 406 ? 29.838 32.682 49.826 1.00 83.50 406 HIS A N 1
ATOM 3200 C CA . HIS A 1 406 ? 30.109 34.057 49.405 1.00 83.49 406 HIS A CA 1
ATOM 3201 C C . HIS A 1 406 ? 29.634 35.117 50.392 1.00 79.08 406 HIS A C 1
ATOM 3202 O O . HIS A 1 406 ? 29.785 36.314 50.150 1.00 73.58 406 HIS A O 1
ATOM 3209 N N . HIS A 1 407 ? 29.149 34.662 51.537 1.00 78.75 407 HIS A N 1
ATOM 3210 C CA . HIS A 1 407 ? 28.378 35.499 52.442 1.00 86.20 407 HIS A CA 1
ATOM 3211 C C . HIS A 1 407 ? 28.924 36.902 52.782 1.00 83.50 407 HIS A C 1
ATOM 3212 O O . HIS A 1 407 ? 28.148 37.779 53.142 1.00 90.66 407 HIS A O 1
ATOM 3219 N N . ALA A 1 408 ? 30.221 37.142 52.663 1.00 81.14 408 ALA A N 1
ATOM 3220 C CA . ALA A 1 408 ? 30.740 38.495 52.918 1.00 85.33 408 ALA A CA 1
ATOM 3221 C C . ALA A 1 408 ? 30.458 39.508 51.794 1.00 84.69 408 ALA A C 1
ATOM 3222 O O . ALA A 1 408 ? 30.158 40.677 52.070 1.00 75.37 408 ALA A O 1
ATOM 3224 N N . GLU A 1 409 ? 30.588 39.060 50.539 1.00 89.06 409 GLU A N 1
ATOM 3225 C CA . GLU A 1 409 ? 30.189 39.854 49.366 1.00 86.42 409 GLU A CA 1
ATOM 3226 C C . GLU A 1 409 ? 28.709 40.211 49.476 1.00 81.56 409 GLU A C 1
ATOM 3227 O O . GLU A 1 409 ? 28.313 41.306 49.099 1.00 80.17 409 GLU A O 1
ATOM 3233 N N . LEU A 1 410 ? 27.914 39.287 50.029 1.00 76.72 410 LEU A N 1
ATOM 3234 C CA . LEU A 1 410 ? 26.477 39.474 50.245 1.00 71.89 410 LEU A CA 1
ATOM 3235 C C . LEU A 1 410 ? 26.138 40.153 51.562 1.00 74.64 410 LEU A C 1
ATOM 3236 O O . LEU A 1 410 ? 25.031 40.001 52.056 1.00 77.18 410 LEU A O 1
ATOM 3241 N N . GLY A 1 411 ? 27.083 40.887 52.144 1.00 80.66 411 GLY A N 1
ATOM 3242 C CA . GLY A 1 411 ? 26.805 41.722 53.314 1.00 81.62 411 GLY A CA 1
ATOM 3243 C C . GLY A 1 411 ? 26.507 41.001 54.619 1.00 79.93 411 GLY A C 1
ATOM 3244 O O . GLY A 1 411 ? 26.023 41.619 55.570 1.00 81.56 411 GLY A O 1
ATOM 3245 N N . LEU A 1 412 ? 26.790 39.705 54.674 1.00 78.83 412 LEU A N 1
ATOM 3246 C CA . LEU A 1 412 ? 26.591 38.929 55.893 1.00 82.03 412 LEU A CA 1
ATOM 3247 C C . LEU A 1 412 ? 27.916 38.739 56.604 1.00 83.86 412 LEU A C 1
ATOM 3248 O O . LEU A 1 412 ? 28.945 38.465 55.986 1.00 84.98 412 LEU A O 1
ATOM 3253 N N . THR A 1 413 ? 27.867 38.861 57.921 1.00 86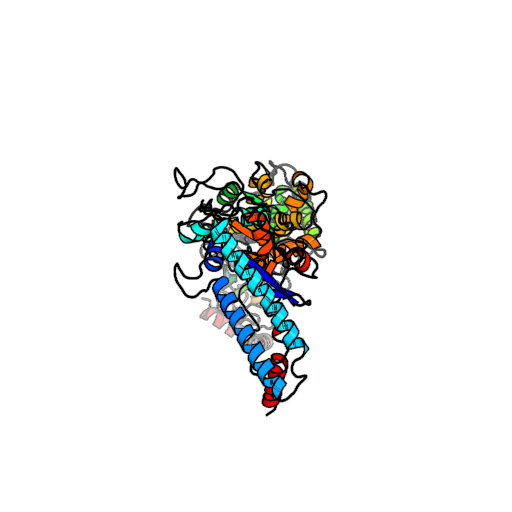.70 413 THR A N 1
ATOM 3254 C CA . THR A 1 413 ? 29.031 38.634 58.764 1.00 84.09 413 THR A CA 1
ATOM 3255 C C . THR A 1 413 ? 29.270 37.142 59.032 1.00 80.77 413 THR A C 1
ATOM 3256 O O . THR A 1 413 ? 30.323 36.769 59.528 1.00 78.65 413 THR A O 1
ATOM 3260 N N . SER A 1 414 ? 28.295 36.293 58.723 1.00 77.68 414 SER A N 1
ATOM 3261 C CA . SER A 1 414 ? 28.522 34.858 58.770 1.00 77.97 414 SER A CA 1
ATOM 3262 C C . SER A 1 414 ? 27.456 34.050 58.036 1.00 77.90 414 SER A C 1
ATOM 3263 O O . SER A 1 414 ? 26.413 34.568 57.637 1.00 78.06 414 SER A O 1
ATOM 3266 N N . GLU A 1 415 ? 27.743 32.761 57.905 1.00 76.57 415 GLU A N 1
ATOM 3267 C CA . GLU A 1 415 ? 26.872 31.793 57.263 1.00 77.70 415 GLU A CA 1
ATOM 3268 C C . GLU A 1 415 ? 25.519 31.577 57.953 1.00 79.02 415 GLU A C 1
ATOM 3269 O O . GLU A 1 415 ? 25.221 32.148 59.010 1.00 82.43 415 GLU A O 1
ATOM 3275 N N . LEU A 1 416 ? 24.707 30.725 57.341 1.00 76.24 416 LEU A N 1
ATOM 3276 C CA . LEU A 1 416 ? 23.361 30.476 57.799 1.00 76.53 416 LEU A CA 1
ATOM 3277 C C . LEU A 1 416 ? 23.278 29.077 58.367 1.00 72.40 416 LEU A C 1
ATOM 3278 O O . LEU A 1 416 ? 23.431 28.106 57.642 1.00 70.94 416 LEU A O 1
ATOM 3283 N N . SER A 1 417 ? 23.028 28.979 59.664 1.00 70.89 417 SER A N 1
ATOM 3284 C CA . SER A 1 417 ? 22.844 27.688 60.319 1.00 74.30 417 SER A CA 1
ATOM 3285 C C . SER A 1 417 ? 21.878 26.800 59.588 1.00 72.59 417 SER A C 1
ATOM 3286 O O . SER A 1 417 ? 20.985 27.276 58.917 1.00 73.08 417 SER A O 1
ATOM 3289 N N . SER A 1 418 ? 22.009 25.499 59.776 1.00 79.22 418 SER A N 1
ATOM 3290 C CA . SER A 1 418 ? 20.991 24.578 59.277 1.00 84.49 418 SER A CA 1
ATOM 3291 C C . SER A 1 418 ? 19.603 25.037 59.715 1.00 85.05 418 SER A C 1
ATOM 3292 O O . SER A 1 418 ? 18.635 24.848 58.991 1.00 86.79 418 SER A O 1
ATOM 3295 N N . LYS A 1 419 ? 19.512 25.629 60.903 1.00 83.34 419 LYS A N 1
ATOM 3296 C CA . LYS A 1 419 ? 18.233 26.081 61.424 1.00 85.50 419 LYS A CA 1
ATOM 3297 C C . LYS A 1 419 ? 17.699 27.134 60.476 1.00 78.95 419 LYS A C 1
ATOM 3298 O O . LYS A 1 419 ? 16.618 26.979 59.907 1.00 81.74 419 LYS A O 1
ATOM 3304 N N . GLN A 1 420 ? 18.480 28.190 60.293 1.00 69.97 420 GLN A N 1
ATOM 3305 C CA . GLN A 1 420 ? 18.086 29.280 59.429 1.00 69.59 420 GLN A CA 1
ATOM 3306 C C . GLN A 1 420 ? 17.639 28.761 58.056 1.00 70.41 420 GLN A C 1
ATOM 3307 O O . GLN A 1 420 ? 16.574 29.108 57.578 1.00 76.44 420 GLN A O 1
ATOM 3313 N N . GLN A 1 421 ? 18.419 27.890 57.448 1.00 66.98 421 GLN A N 1
ATOM 3314 C CA . GLN A 1 421 ? 18.038 27.323 56.159 1.00 69.77 421 GLN A CA 1
ATOM 3315 C C . GLN A 1 421 ? 16.721 26.531 56.161 1.00 67.04 421 GLN A C 1
ATOM 3316 O O . GLN A 1 421 ? 15.962 26.539 55.190 1.00 60.38 421 GLN A O 1
ATOM 3322 N N . GLU A 1 422 ? 16.467 25.805 57.231 1.00 72.63 422 GLU A N 1
ATOM 3323 C CA . GLU A 1 422 ? 15.244 25.030 57.300 1.00 80.38 422 GLU A CA 1
ATOM 3324 C C . GLU A 1 422 ? 14.063 25.990 57.308 1.00 79.10 422 GLU A C 1
ATOM 3325 O O . GLU A 1 422 ? 13.034 25.698 56.700 1.00 78.74 422 GLU A O 1
ATOM 3331 N N . GLU A 1 423 ? 14.226 27.133 57.986 1.00 75.98 423 GLU A N 1
ATOM 3332 C CA . GLU A 1 423 ? 13.153 28.131 58.120 1.00 75.76 423 GLU A CA 1
ATOM 3333 C C . GLU A 1 423 ? 12.854 28.831 56.808 1.00 75.46 423 GLU A C 1
ATOM 3334 O O . GLU A 1 423 ? 11.695 29.159 56.483 1.00 75.25 423 GLU A O 1
ATOM 3340 N N . ILE A 1 424 ? 13.924 29.083 56.068 1.00 70.38 424 ILE A N 1
ATOM 3341 C CA . ILE A 1 424 ? 13.823 29.774 54.817 1.00 63.57 424 ILE A CA 1
ATOM 3342 C C . ILE A 1 424 ? 13.043 28.886 53.871 1.00 64.02 424 ILE A C 1
ATOM 3343 O O . ILE A 1 424 ? 11.968 29.260 53.402 1.00 67.57 424 ILE A O 1
ATOM 3348 N N . THR A 1 425 ? 13.543 27.682 53.653 1.00 63.69 425 THR A N 1
ATOM 3349 C CA . THR A 1 425 ? 12.847 26.719 52.818 1.00 65.50 425 THR A CA 1
ATOM 3350 C C . THR A 1 425 ? 11.358 26.597 53.165 1.00 65.55 425 THR A C 1
ATOM 3351 O O . THR A 1 425 ? 10.508 26.417 52.287 1.00 60.85 425 THR A O 1
ATOM 3355 N N . GLU A 1 426 ? 11.064 26.684 54.456 1.00 67.13 426 GLU A N 1
ATOM 3356 C CA . GLU A 1 426 ? 9.701 26.662 54.947 1.00 73.02 426 GLU A CA 1
ATOM 3357 C C . GLU A 1 426 ? 8.862 27.802 54.352 1.00 70.05 426 GLU A C 1
ATOM 3358 O O . GLU A 1 426 ? 7.865 27.551 53.670 1.00 65.04 426 GLU A O 1
ATOM 3364 N N . LYS A 1 427 ? 9.240 29.050 54.618 1.00 67.75 427 LYS A N 1
ATOM 3365 C CA . LYS A 1 427 ? 8.426 30.157 54.133 1.00 67.40 427 LYS A CA 1
ATOM 3366 C C . LYS A 1 427 ? 8.392 30.169 52.609 1.00 66.46 427 LYS A C 1
ATOM 3367 O O . LYS A 1 427 ? 7.308 30.231 52.010 1.00 66.60 427 LYS A O 1
ATOM 3373 N N . PHE A 1 428 ? 9.568 30.054 51.990 1.00 65.15 428 PHE A N 1
ATOM 3374 C CA . PHE A 1 428 ? 9.684 29.893 50.527 1.00 63.15 428 PHE A CA 1
ATOM 3375 C C . PHE A 1 428 ? 8.578 29.002 49.959 1.00 61.80 428 PHE A C 1
ATOM 3376 O O . PHE A 1 428 ? 7.907 29.335 48.970 1.00 58.92 428 PHE A O 1
ATOM 3384 N N . THR A 1 429 ? 8.390 27.869 50.613 1.00 61.40 429 THR A N 1
ATOM 3385 C CA . THR A 1 429 ? 7.405 26.896 50.186 1.00 60.77 429 THR A CA 1
ATOM 3386 C C . THR A 1 429 ? 5.985 27.389 50.445 1.00 62.28 429 THR A C 1
ATOM 3387 O O . THR A 1 429 ? 5.163 27.378 49.526 1.00 63.43 429 THR A O 1
ATOM 3391 N N . GLN A 1 430 ? 5.704 27.824 51.680 1.00 62.58 430 GLN A N 1
ATOM 3392 C CA . GLN A 1 430 ? 4.376 28.336 52.035 1.00 60.34 430 GLN A CA 1
ATOM 3393 C C . GLN A 1 430 ? 3.920 29.334 51.008 1.00 56.42 430 GLN A C 1
ATOM 3394 O O . GLN A 1 430 ? 2.832 29.216 50.440 1.00 53.18 430 GLN A O 1
ATOM 3400 N N . ARG A 1 431 ? 4.801 30.299 50.770 1.00 54.87 431 ARG A N 1
ATOM 3401 C CA . ARG A 1 431 ? 4.481 31.481 49.998 1.00 55.96 431 ARG A CA 1
ATOM 3402 C C . ARG A 1 431 ? 4.427 31.188 48.540 1.00 55.69 431 ARG A C 1
ATOM 3403 O O . ARG A 1 431 ? 3.548 31.688 47.842 1.00 53.33 431 ARG A O 1
ATOM 3411 N N . TYR A 1 432 ? 5.369 30.384 48.062 1.00 56.15 432 TYR A N 1
ATOM 3412 C CA . TYR A 1 432 ? 5.391 30.116 46.644 1.00 54.57 432 TYR A CA 1
ATOM 3413 C C . TYR A 1 432 ? 4.074 29.486 46.260 1.00 55.15 432 TYR A C 1
ATOM 3414 O O . TYR A 1 432 ? 3.421 29.907 45.290 1.00 53.78 432 TYR A O 1
ATOM 3423 N N . HIS A 1 433 ? 3.680 28.484 47.035 1.00 55.83 433 HIS A N 1
ATOM 3424 C CA . HIS A 1 433 ? 2.427 27.798 46.786 1.00 59.47 433 HIS A CA 1
ATOM 3425 C C . HIS A 1 433 ? 1.329 28.814 46.688 1.00 57.89 433 HIS A C 1
ATOM 3426 O O . HIS A 1 433 ? 0.472 28.710 45.820 1.00 58.26 433 HIS A O 1
ATOM 3433 N N . ILE A 1 434 ? 1.356 29.772 47.613 1.00 52.87 434 ILE A N 1
ATOM 3434 C CA . ILE A 1 434 ? 0.337 30.791 47.701 1.00 50.50 434 ILE A CA 1
ATOM 3435 C C . ILE A 1 434 ? 0.233 31.653 46.443 1.00 50.50 434 ILE A C 1
ATOM 3436 O O . ILE A 1 434 ? -0.838 32.189 46.171 1.00 48.79 434 ILE A O 1
ATOM 3441 N N . ILE A 1 435 ? 1.322 31.801 45.695 1.00 50.20 435 ILE A N 1
ATOM 3442 C CA . ILE A 1 435 ? 1.342 32.728 44.562 1.00 54.19 435 ILE A CA 1
ATOM 3443 C C . ILE A 1 435 ? 1.489 32.025 43.222 1.00 56.67 435 ILE A C 1
ATOM 3444 O O . ILE A 1 435 ? 1.599 32.698 42.178 1.00 51.84 435 ILE A O 1
ATOM 3449 N N . GLU A 1 436 ? 1.521 30.688 43.242 1.00 58.73 436 GLU A N 1
ATOM 3450 C CA . GLU A 1 436 ? 2.008 29.947 42.071 1.00 59.04 436 GLU A CA 1
ATOM 3451 C C . GLU A 1 436 ? 1.124 30.102 40.869 1.00 56.85 436 GLU A C 1
ATOM 3452 O O . GLU A 1 436 ? 1.578 29.887 39.773 1.00 58.74 436 GLU A O 1
ATOM 3458 N N . ASN A 1 437 ? -0.121 30.501 41.060 1.00 55.77 437 ASN A N 1
ATOM 3459 C CA . ASN A 1 437 ? -0.983 30.720 39.932 1.00 54.39 437 ASN A CA 1
ATOM 3460 C C . ASN A 1 437 ? -1.113 32.170 39.582 1.00 56.03 437 ASN A C 1
ATOM 3461 O O . ASN A 1 437 ? -2.071 32.541 38.902 1.00 57.56 437 ASN A O 1
ATOM 3466 N N . SER A 1 438 ? -0.197 33.028 40.027 1.00 57.13 438 SER A N 1
ATOM 3467 C CA . SER A 1 438 ? -0.411 34.444 39.737 1.00 56.81 438 SER A CA 1
ATOM 3468 C C . SER A 1 438 ? -0.278 34.614 38.230 1.00 49.15 438 SER A C 1
ATOM 3469 O O . SER A 1 438 ? 0.587 34.017 37.621 1.00 47.10 438 SER A O 1
ATOM 3472 N N . PRO A 1 439 ? -1.168 35.392 37.618 1.00 48.01 439 PRO A N 1
ATOM 3473 C CA . PRO A 1 439 ? -0.934 35.698 36.228 1.00 48.71 439 PRO A CA 1
ATOM 3474 C C . PRO A 1 439 ? 0.405 36.404 35.959 1.00 47.12 439 PRO A C 1
ATOM 3475 O O . PRO A 1 439 ? 0.852 36.371 34.841 1.00 47.70 439 PRO A O 1
ATOM 3479 N N . HIS A 1 440 ? 1.031 37.046 36.941 1.00 47.32 440 HIS A N 1
ATOM 3480 C CA . HIS A 1 440 ? 2.329 37.673 36.709 1.00 47.84 440 HIS A CA 1
ATOM 3481 C C . HIS A 1 440 ? 3.246 37.456 37.877 1.00 46.95 440 HIS A C 1
ATOM 3482 O O . HIS A 1 440 ? 2.827 37.556 39.025 1.00 48.30 440 HIS A O 1
ATOM 3489 N N . PHE A 1 441 ? 4.506 37.179 37.581 1.00 45.81 441 PHE A N 1
ATOM 3490 C CA . PHE A 1 441 ? 5.497 36.970 38.615 1.00 46.55 441 PHE A CA 1
ATOM 3491 C C . PHE A 1 441 ? 6.525 38.100 38.719 1.00 46.10 441 PHE A C 1
ATOM 3492 O O . PHE A 1 441 ? 7.510 37.989 39.448 1.00 46.13 441 PHE A O 1
ATOM 3500 N N . ASP A 1 442 ? 6.264 39.198 38.022 1.00 45.68 442 ASP A N 1
ATOM 3501 C CA . ASP A 1 442 ? 7.131 40.371 38.013 1.00 47.22 442 ASP A CA 1
ATOM 3502 C C . ASP A 1 442 ? 7.599 40.902 39.400 1.00 48.82 442 ASP A C 1
ATOM 3503 O O . ASP A 1 442 ? 8.730 41.359 39.538 1.00 49.37 442 ASP A O 1
ATOM 3508 N N . GLU A 1 443 ? 6.725 40.866 40.409 1.00 48.91 443 GLU A N 1
ATOM 3509 C CA . GLU A 1 443 ? 7.009 41.450 41.727 1.00 47.57 443 GLU A CA 1
ATOM 3510 C C . GLU A 1 443 ? 6.082 40.939 42.837 1.00 46.59 443 GLU A C 1
ATOM 3511 O O . GLU A 1 443 ? 4.906 40.680 42.594 1.00 44.38 443 GLU A O 1
ATOM 3517 N N . PHE A 1 444 ? 6.591 40.842 44.064 1.00 45.35 444 PHE A N 1
ATOM 3518 C CA . PHE A 1 444 ? 5.721 40.520 45.183 1.00 45.77 444 PHE A CA 1
ATOM 3519 C C . PHE A 1 444 ? 6.008 41.339 46.425 1.00 46.73 444 PHE A C 1
ATOM 3520 O O . PHE A 1 444 ? 7.165 41.599 46.769 1.00 44.84 444 PHE A O 1
ATOM 3528 N N . PHE A 1 445 ? 4.929 41.733 47.097 1.00 48.50 445 PHE A N 1
ATOM 3529 C CA . PHE A 1 445 ? 5.027 42.436 48.357 1.00 50.01 445 PHE A CA 1
ATOM 3530 C C . PHE A 1 445 ? 4.945 41.448 49.514 1.00 52.03 445 PHE A C 1
ATOM 3531 O O . PHE A 1 445 ? 3.916 40.826 49.766 1.00 52.17 445 PHE A O 1
ATOM 3539 N N . VAL A 1 446 ? 6.043 41.320 50.229 1.00 53.46 446 VAL A N 1
ATOM 3540 C CA . VAL A 1 446 ? 6.128 40.375 51.306 1.00 52.24 446 VAL A CA 1
ATOM 3541 C C . VAL A 1 446 ? 6.272 41.090 52.650 1.00 53.32 446 VAL A C 1
ATOM 3542 O O . VAL A 1 446 ? 6.998 42.085 52.762 1.00 52.67 446 VAL A O 1
ATOM 3546 N N . ALA A 1 447 ? 5.552 40.570 53.647 1.00 52.71 447 ALA A N 1
ATOM 3547 C CA . ALA A 1 447 ? 5.576 41.067 55.010 1.00 54.10 447 ALA A CA 1
ATOM 3548 C C . ALA A 1 447 ? 5.724 39.901 55.987 1.00 58.03 447 ALA A C 1
ATOM 3549 O O . ALA A 1 447 ? 5.203 38.808 55.730 1.00 61.35 447 ALA A O 1
ATOM 3551 N N . ASP A 1 448 ? 6.426 40.140 57.099 1.00 59.40 448 ASP A N 1
ATOM 3552 C CA . ASP A 1 448 ? 6.529 39.181 58.217 1.00 61.53 448 ASP A CA 1
ATOM 3553 C C . ASP A 1 448 ? 5.784 39.772 59.416 1.00 61.60 448 ASP A C 1
ATOM 3554 O O . ASP A 1 448 ? 6.316 40.644 60.105 1.00 64.19 448 ASP A O 1
ATOM 3559 N N . PRO A 1 449 ? 4.542 39.319 59.665 1.00 61.66 449 PRO A N 1
ATOM 3560 C CA . PRO A 1 449 ? 3.777 39.932 60.756 1.00 62.89 449 PRO A CA 1
ATOM 3561 C C . PRO A 1 449 ? 4.209 39.541 62.155 1.00 66.00 449 PRO A C 1
ATOM 3562 O O . PRO A 1 449 ? 3.581 40.009 63.112 1.00 70.22 449 PRO A O 1
ATOM 3566 N N . ASP A 1 450 ? 5.247 38.714 62.296 1.00 64.25 450 ASP A N 1
ATOM 3567 C CA . ASP A 1 450 ? 5.822 38.482 63.615 1.00 65.35 450 ASP A CA 1
ATOM 3568 C C . ASP A 1 450 ? 6.963 39.449 63.913 1.00 67.22 450 ASP A C 1
ATOM 3569 O O . ASP A 1 450 ? 7.890 39.079 64.606 1.00 71.68 450 ASP A O 1
ATOM 3574 N N . LYS A 1 451 ? 6.929 40.676 63.410 1.00 69.12 451 LYS A N 1
ATOM 3575 C CA . LYS A 1 451 ? 8.015 41.603 63.684 1.00 72.70 451 LYS A CA 1
ATOM 3576 C C . LYS A 1 451 ? 7.541 43.040 63.881 1.00 75.64 451 LYS A C 1
ATOM 3577 O O . LYS A 1 451 ? 6.441 43.411 63.470 1.00 81.48 451 LYS A O 1
ATOM 3583 N N . LYS A 1 452 ? 8.380 43.827 64.553 1.00 77.44 452 LYS A N 1
ATOM 3584 C CA . LYS A 1 452 ? 8.168 45.263 64.726 1.00 77.82 452 LYS A CA 1
ATOM 3585 C C . LYS A 1 452 ? 8.104 45.889 63.332 1.00 76.54 452 LYS A C 1
ATOM 3586 O O . LYS A 1 452 ? 9.079 45.836 62.557 1.00 72.31 452 LYS A O 1
ATOM 3592 N N . GLY A 1 453 ? 6.954 46.457 62.990 1.00 71.05 453 GLY A N 1
ATOM 3593 C CA . GLY A 1 453 ? 6.820 47.046 61.671 1.00 65.03 453 GLY A CA 1
ATOM 3594 C C . GLY A 1 453 ? 5.536 47.786 61.440 1.00 58.74 453 GLY A C 1
ATOM 3595 O O . GLY A 1 453 ? 4.553 47.588 62.132 1.00 57.96 453 GLY A O 1
ATOM 3596 N N . ASN A 1 454 ? 5.565 48.644 60.436 1.00 56.15 454 ASN A N 1
ATOM 3597 C CA . ASN A 1 454 ? 4.406 49.438 60.048 1.00 54.75 454 ASN A CA 1
ATOM 3598 C C . ASN A 1 454 ? 3.358 48.689 59.232 1.00 56.24 454 ASN A C 1
ATOM 3599 O O . ASN A 1 454 ? 2.353 49.290 58.869 1.00 60.31 454 ASN A O 1
ATOM 3604 N N . ILE A 1 455 ? 3.589 47.418 58.892 1.00 57.01 455 ILE A N 1
ATOM 3605 C CA . ILE A 1 455 ? 2.633 46.677 58.061 1.00 57.87 455 ILE A CA 1
ATOM 3606 C C . ILE A 1 455 ? 1.932 45.519 58.791 1.00 55.75 455 ILE A C 1
ATOM 3607 O O . ILE A 1 455 ? 2.549 44.722 59.511 1.00 53.37 455 ILE A O 1
ATOM 3612 N N . PHE A 1 456 ? 0.631 45.424 58.560 1.00 51.33 456 PHE A N 1
ATOM 3613 C CA . PHE A 1 456 ? -0.192 44.523 59.314 1.00 51.44 456 PHE A CA 1
ATOM 3614 C C . PHE A 1 456 ? -0.947 43.575 58.404 1.00 50.12 456 PHE A C 1
ATOM 3615 O O . PHE A 1 456 ? -1.280 43.958 57.305 1.00 51.29 456 PHE A O 1
ATOM 3623 N N . SER A 1 457 ? -1.239 42.362 58.888 1.00 48.31 457 SER A N 1
ATOM 3624 C CA . SER A 1 457 ? -2.231 41.490 58.271 1.00 45.69 457 SER A CA 1
ATOM 3625 C C . SER A 1 457 ? -3.572 41.571 58.963 1.00 44.30 457 SER A C 1
ATOM 3626 O O . SER A 1 457 ? -3.650 41.436 60.163 1.00 45.02 457 SER A O 1
ATOM 3629 N N . HIS A 1 458 ? -4.637 41.747 58.194 1.00 45.05 458 HIS A N 1
ATOM 3630 C CA . HIS A 1 458 ? -5.986 41.836 58.748 1.00 46.03 458 HIS A CA 1
ATOM 3631 C C . HIS A 1 458 ? -6.976 41.573 57.636 1.00 44.16 458 HIS A C 1
ATOM 3632 O O . HIS A 1 458 ? -6.917 42.213 56.600 1.00 45.23 458 HIS A O 1
ATOM 3639 N N . GLN A 1 459 ? -7.883 40.628 57.860 1.00 43.47 459 GLN A N 1
ATOM 3640 C CA . GLN A 1 459 ? -8.908 40.231 56.881 1.00 41.99 459 GLN A CA 1
ATOM 3641 C C . GLN A 1 459 ? -8.378 39.931 55.469 1.00 40.99 459 GLN A C 1
ATOM 3642 O O . GLN A 1 459 ? -9.056 40.116 54.475 1.00 39.97 459 GLN A O 1
ATOM 3648 N N . GLY A 1 460 ? -7.165 39.406 55.401 1.00 42.81 460 GLY A N 1
ATOM 3649 C CA . GLY A 1 460 ? -6.596 39.005 54.135 1.00 44.69 460 GLY A CA 1
ATOM 3650 C C . GLY A 1 460 ? -6.156 40.199 53.323 1.00 43.73 460 GLY A C 1
ATOM 3651 O O . GLY A 1 460 ? -6.137 40.154 52.095 1.00 39.85 460 GLY A O 1
ATOM 3652 N N . ARG A 1 461 ? -5.758 41.255 54.036 1.00 44.85 461 ARG A N 1
ATOM 3653 C CA . ARG A 1 461 ? -5.227 42.463 53.423 1.00 42.26 461 ARG A CA 1
ATOM 3654 C C . ARG A 1 461 ? -3.923 42.789 54.081 1.00 41.86 461 ARG A C 1
ATOM 3655 O O . ARG A 1 461 ? -3.760 42.515 55.247 1.00 43.98 461 ARG A O 1
ATOM 3663 N N . MET A 1 462 ? -2.971 43.285 53.306 1.00 42.36 462 MET A N 1
ATOM 3664 C CA . MET A 1 462 ? -1.707 43.721 53.834 1.00 43.15 462 MET A CA 1
ATOM 3665 C C . MET A 1 462 ? -1.909 45.202 53.923 1.00 44.48 462 MET A C 1
ATOM 3666 O O . MET A 1 462 ? -2.307 45.798 52.937 1.00 48.26 462 MET A O 1
ATOM 3671 N N . SER A 1 463 ? -1.669 45.789 55.105 1.00 44.77 463 SER A N 1
ATOM 3672 C CA . SER A 1 463 ? -2.266 47.074 55.453 1.00 42.84 463 SER A CA 1
ATOM 3673 C C . SER A 1 463 ? -1.397 48.039 56.278 1.00 41.39 463 SER A C 1
ATOM 3674 O O . SER A 1 463 ? -0.649 47.626 57.161 1.00 40.35 463 SER A O 1
ATOM 3677 N N . CYS A 1 464 ? -1.498 49.330 55.920 1.00 41.63 464 CYS A N 1
ATOM 3678 C CA . CYS A 1 464 ? -0.898 50.487 56.655 1.00 38.05 464 CYS A CA 1
ATOM 3679 C C . CYS A 1 464 ? -1.989 50.871 57.676 1.00 39.20 464 CYS A C 1
ATOM 3680 O O . CYS A 1 464 ? -3.147 50.453 57.526 1.00 39.58 464 CYS A O 1
ATOM 3683 N N . HIS A 1 465 ? -1.642 51.627 58.715 1.00 39.41 465 HIS A N 1
ATOM 3684 C CA . HIS A 1 465 ? -2.675 52.267 59.542 1.00 39.47 465 HIS A CA 1
ATOM 3685 C C . HIS A 1 465 ? -3.225 53.443 58.769 1.00 39.77 465 HIS A C 1
ATOM 3686 O O . HIS A 1 465 ? -2.473 54.255 58.213 1.00 37.66 465 HIS A O 1
ATOM 3693 N N . PHE A 1 466 ? -4.538 53.570 58.736 1.00 40.59 466 PHE A N 1
ATOM 3694 C CA . PHE A 1 466 ? -5.109 54.643 57.955 1.00 41.28 466 PHE A CA 1
ATOM 3695 C C . PHE A 1 466 ? -4.455 55.964 58.274 1.00 42.67 466 PHE A C 1
ATOM 3696 O O . PHE A 1 466 ? -4.163 56.761 57.381 1.00 43.46 466 PHE A O 1
ATOM 3704 N N . LEU A 1 467 ? -4.299 56.191 59.574 1.00 44.87 467 LEU A N 1
ATOM 3705 C CA . LEU A 1 467 ? -3.663 57.386 60.135 1.00 46.04 467 LEU A CA 1
ATOM 3706 C C . LEU A 1 467 ? -2.170 57.501 59.851 1.00 45.48 467 LEU A C 1
ATOM 3707 O O . LEU A 1 467 ? -1.679 58.614 59.785 1.00 48.42 467 LEU A O 1
ATOM 3712 N N . ASP A 1 468 ? -1.448 56.394 59.693 1.00 43.37 468 ASP A N 1
ATOM 3713 C CA . ASP A 1 468 ? -0.050 56.484 59.261 1.00 44.12 468 ASP A CA 1
ATOM 3714 C C . ASP A 1 468 ? 0.005 57.073 57.845 1.00 45.00 468 ASP A C 1
ATOM 3715 O O . ASP A 1 468 ? 0.810 57.950 57.525 1.00 41.26 468 ASP A O 1
ATOM 3720 N N . PHE A 1 469 ? -0.873 56.569 56.993 1.00 46.00 469 PHE A N 1
ATOM 3721 C CA . PHE A 1 469 ? -1.018 57.121 55.679 1.00 43.73 469 PHE A CA 1
ATOM 3722 C C . PHE A 1 469 ? -1.450 58.587 55.803 1.00 43.10 469 PHE A C 1
ATOM 3723 O O . PHE A 1 469 ? -0.894 59.472 55.167 1.00 42.59 469 PHE A O 1
ATOM 3731 N N . PHE A 1 470 ? -2.414 58.856 56.652 1.00 42.28 470 PHE A N 1
ATOM 3732 C CA . PHE A 1 470 ? -2.921 60.217 56.738 1.00 46.21 470 PHE A CA 1
ATOM 3733 C C . PHE A 1 470 ? -1.856 61.270 57.108 1.00 45.10 470 PHE A C 1
ATOM 3734 O O . PHE A 1 470 ? -1.764 62.338 56.489 1.00 40.23 470 PHE A O 1
ATOM 3742 N N . ALA A 1 471 ? -1.079 60.944 58.134 1.00 44.18 471 ALA A N 1
ATOM 3743 C CA . ALA A 1 471 ? 0.093 61.712 58.501 1.00 43.77 471 ALA A CA 1
ATOM 3744 C C . ALA A 1 471 ? 0.960 62.005 57.322 1.00 45.24 471 ALA A C 1
ATOM 3745 O O . ALA A 1 471 ? 1.280 63.149 57.080 1.00 47.59 471 ALA A O 1
ATOM 3747 N N . ARG A 1 472 ? 1.357 60.965 56.596 1.00 45.88 472 ARG A N 1
ATOM 3748 C CA . ARG A 1 472 ? 2.313 61.141 55.509 1.00 45.77 472 ARG A CA 1
ATOM 3749 C C . ARG A 1 472 ? 1.669 61.826 54.302 1.00 47.13 472 ARG A C 1
ATOM 3750 O O . ARG A 1 472 ? 2.255 62.712 53.696 1.00 47.45 472 ARG A O 1
ATOM 3758 N N . GLN A 1 473 ? 0.451 61.450 53.961 1.00 48.21 473 GLN A N 1
ATOM 3759 C CA . GLN A 1 473 ? -0.184 62.044 52.802 1.00 49.35 473 GLN A CA 1
ATOM 3760 C C . GLN A 1 473 ? -0.428 63.512 53.042 1.00 52.95 473 GLN A C 1
ATOM 3761 O O . GLN A 1 473 ? -0.416 64.249 52.098 1.00 60.41 473 GLN A O 1
ATOM 3767 N N . THR A 1 474 ? -0.652 63.952 54.283 1.00 56.37 474 THR A N 1
ATOM 3768 C CA . THR A 1 474 ? -0.828 65.393 54.562 1.00 55.49 474 THR A CA 1
ATOM 3769 C C . THR A 1 474 ? 0.457 66.088 54.990 1.00 57.81 474 THR A C 1
ATOM 3770 O O . THR A 1 474 ? 0.443 67.261 55.358 1.00 56.06 474 THR A O 1
ATOM 3774 N N . LYS A 1 475 ? 1.566 65.362 54.961 1.00 62.09 475 LYS A N 1
ATOM 3775 C CA . LYS A 1 475 ? 2.852 65.892 55.406 1.00 65.82 475 LYS A CA 1
ATOM 3776 C C . LYS A 1 475 ? 2.795 66.595 56.769 1.00 64.49 475 LYS A C 1
ATOM 3777 O O . LYS A 1 475 ? 3.541 67.522 56.976 1.00 69.28 475 LYS A O 1
ATOM 3783 N N . GLY A 1 476 ? 1.934 66.147 57.690 1.00 63.81 476 GLY A N 1
ATOM 3784 C CA . GLY A 1 476 ? 1.794 66.771 59.010 1.00 61.32 476 GLY A CA 1
ATOM 3785 C C . GLY A 1 476 ? 0.693 67.817 59.115 1.00 59.82 476 GLY A C 1
ATOM 3786 O O . GLY A 1 476 ? 0.134 68.006 60.175 1.00 60.15 476 GLY A O 1
ATOM 3787 N N . LYS A 1 477 ? 0.356 68.483 58.019 1.00 60.25 477 LYS A N 1
ATOM 3788 C CA . LYS A 1 477 ? -0.560 69.618 58.069 1.00 63.00 477 LYS A CA 1
ATOM 3789 C C . LYS A 1 477 ? -1.862 69.505 58.904 1.00 62.63 477 LYS A C 1
ATOM 3790 O O . LYS A 1 477 ? -2.037 70.201 59.905 1.00 104.19 477 LYS A O 1
ATOM 3796 N N . TYR A 1 478 ? -2.789 68.656 58.526 1.00 64.43 478 TYR A N 1
ATOM 3797 C CA . TYR A 1 478 ? -4.036 68.553 59.302 1.00 59.92 478 TYR A CA 1
ATOM 3798 C C . TYR A 1 478 ? -3.832 67.736 60.583 1.00 59.16 478 TYR A C 1
ATOM 3799 O O . TYR A 1 478 ? -3.082 66.765 60.580 1.00 61.66 478 TYR A O 1
ATOM 3808 N N . PRO A 1 479 ? -4.490 68.143 61.677 1.00 58.67 479 PRO A N 1
ATOM 3809 C CA . PRO A 1 479 ? -4.185 67.585 62.980 1.00 60.45 479 PRO A CA 1
ATOM 3810 C C . PRO A 1 479 ? -5.082 66.431 63.387 1.00 58.98 479 PRO A C 1
ATOM 3811 O O . PRO A 1 479 ? -6.288 66.472 63.145 1.00 56.79 479 PRO A O 1
ATOM 3815 N N . LEU A 1 480 ? -4.492 65.440 64.052 1.00 58.97 480 LEU A N 1
ATOM 3816 C CA . LEU A 1 480 ? -5.204 64.202 64.369 1.00 59.23 480 LEU A CA 1
ATOM 3817 C C . LEU A 1 480 ? -6.089 64.258 65.589 1.00 58.70 480 LEU A C 1
ATOM 3818 O O . LEU A 1 480 ? -6.942 63.412 65.752 1.00 59.69 480 LEU A O 1
ATOM 3823 N N . GLY A 1 481 ? -5.895 65.230 66.462 1.00 59.78 481 GLY A N 1
ATOM 3824 C CA . GLY A 1 481 ? -6.788 65.360 67.599 1.00 58.88 481 GLY A CA 1
ATOM 3825 C C . GLY A 1 481 ? -6.806 64.108 68.450 1.00 58.38 481 GLY A C 1
ATOM 3826 O O . GLY A 1 481 ? -5.754 63.533 68.731 1.00 55.94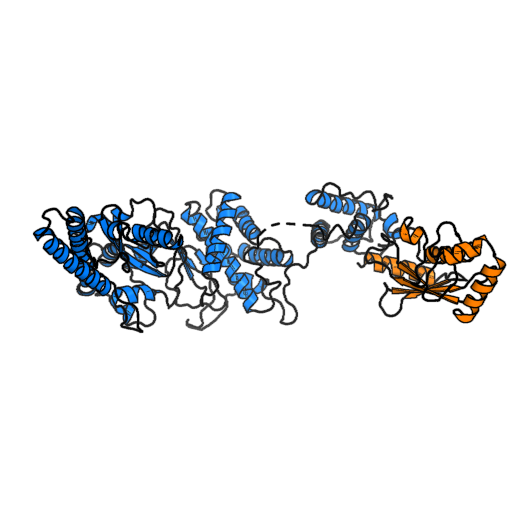 481 GLY A O 1
ATOM 3827 N N . ASP A 1 482 ? -8.001 63.672 68.843 1.00 58.85 482 ASP A N 1
ATOM 3828 C CA . ASP A 1 482 ? -8.127 62.534 69.755 1.00 59.37 482 ASP A CA 1
ATOM 3829 C C . ASP A 1 482 ? -7.483 61.284 69.206 1.00 57.37 482 ASP A C 1
ATOM 3830 O O . ASP A 1 482 ? -7.081 60.398 69.948 1.00 59.63 482 ASP A O 1
ATOM 3835 N N . LEU A 1 483 ? -7.376 61.203 67.893 1.00 57.24 483 LEU A N 1
ATOM 3836 C CA . LEU A 1 483 ? -6.808 60.034 67.284 1.00 55.18 483 LEU A CA 1
ATOM 3837 C C . LEU A 1 483 ? -5.312 60.080 67.254 1.00 53.74 483 LEU A C 1
ATOM 3838 O O . LEU A 1 483 ? -4.704 59.154 66.753 1.00 62.43 483 LEU A O 1
ATOM 3843 N N . ALA A 1 484 ? -4.686 61.107 67.798 1.00 53.33 484 ALA A N 1
ATOM 3844 C CA . ALA A 1 484 ? -3.240 61.239 67.613 1.00 54.80 484 ALA A CA 1
ATOM 3845 C C . ALA A 1 484 ? -2.433 60.180 68.348 1.00 54.78 484 ALA A C 1
ATOM 3846 O O . ALA A 1 484 ? -1.261 59.997 68.045 1.00 58.61 484 ALA A O 1
ATOM 3848 N N . GLY A 1 485 ? -3.045 59.457 69.280 1.00 53.52 485 GLY A N 1
ATOM 3849 C CA . GLY A 1 485 ? -2.328 58.351 69.929 1.00 57.22 485 GLY A CA 1
ATOM 3850 C C . GLY A 1 485 ? -2.365 56.962 69.275 1.00 59.38 485 GLY A C 1
ATOM 3851 O O . GLY A 1 485 ? -1.626 56.037 69.686 1.00 61.01 485 GLY A O 1
ATOM 3852 N N . HIS A 1 486 ? -3.209 56.806 68.259 1.00 55.14 486 HIS A N 1
ATOM 3853 C CA . HIS A 1 486 ? -3.698 55.497 67.890 1.00 51.36 486 HIS A CA 1
ATOM 3854 C C . HIS A 1 486 ? -2.645 54.663 67.143 1.00 53.38 486 HIS A C 1
ATOM 3855 O O . HIS A 1 486 ? -2.411 53.495 67.415 1.00 55.84 486 HIS A O 1
ATOM 3862 N N . GLN A 1 487 ? -1.980 55.282 66.203 1.00 56.53 487 GLN A N 1
ATOM 3863 C CA . GLN A 1 487 ? -0.941 54.608 65.483 1.00 54.29 487 GLN A CA 1
ATOM 3864 C C . GLN A 1 487 ? 0.040 53.964 66.451 1.00 55.46 487 GLN A C 1
ATOM 3865 O O . GLN A 1 487 ? 0.184 52.738 66.466 1.00 57.09 487 GLN A O 1
ATOM 3871 N N . GLU A 1 488 ? 0.687 54.785 67.274 1.00 58.89 488 GLU A N 1
ATOM 3872 C CA . GLU A 1 488 ? 1.688 54.286 68.216 1.00 63.69 488 GLU A CA 1
ATOM 3873 C C . GLU A 1 488 ? 1.064 53.263 69.166 1.00 60.21 488 GLU A C 1
ATOM 3874 O O . GLU A 1 488 ? 1.770 52.378 69.670 1.00 61.85 488 GLU A O 1
ATOM 3880 N N . ALA A 1 489 ? -0.250 53.395 69.402 1.00 52.94 489 ALA A N 1
ATOM 3881 C CA . ALA A 1 489 ? -1.010 52.464 70.236 1.00 47.68 489 ALA A CA 1
ATOM 3882 C C . ALA A 1 489 ? -1.062 51.078 69.670 1.00 47.90 489 ALA A C 1
ATOM 3883 O O . ALA A 1 489 ? -0.777 50.136 70.371 1.00 51.12 489 ALA A O 1
ATOM 3885 N N . LEU A 1 490 ? -1.433 50.941 68.406 1.00 50.24 490 LEU A N 1
ATOM 3886 C CA . LEU A 1 490 ? -1.471 49.625 67.758 1.00 53.87 490 LEU A CA 1
ATOM 3887 C C . LEU A 1 490 ? -0.095 48.995 67.645 1.00 55.58 490 LEU A C 1
ATOM 3888 O O . LEU A 1 490 ? 0.030 47.820 67.374 1.00 54.62 490 LEU A O 1
ATOM 3893 N N . GLN A 1 491 ? 0.936 49.810 67.798 1.00 62.02 491 GLN A N 1
ATOM 3894 C CA . GLN A 1 491 ? 2.307 49.380 67.637 1.00 64.73 491 GLN A CA 1
ATOM 3895 C C . GLN A 1 491 ? 2.814 48.661 68.868 1.00 69.53 491 GLN A C 1
ATOM 3896 O O . GLN A 1 491 ? 3.470 47.623 68.754 1.00 77.90 491 GLN A O 1
ATOM 3902 N N . ALA A 1 492 ? 2.533 49.218 70.043 1.00 72.45 492 ALA A N 1
ATOM 3903 C CA . ALA A 1 492 ? 2.590 48.427 71.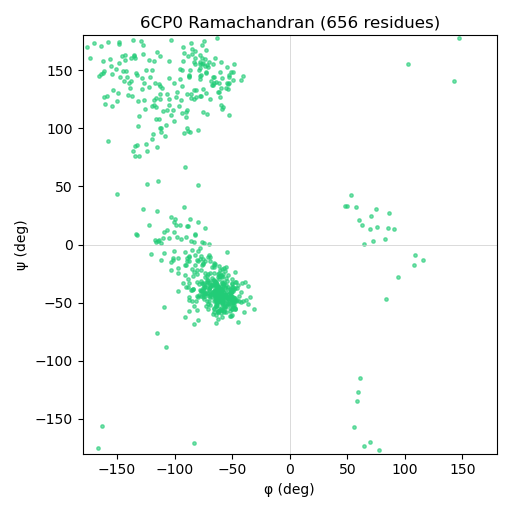269 1.00 75.23 492 ALA A CA 1
ATOM 3904 C C . ALA A 1 492 ? 1.555 47.398 70.983 1.00 73.45 492 ALA A C 1
ATOM 3905 O O . ALA A 1 492 ? 0.524 47.720 70.407 1.00 80.73 492 ALA A O 1
ATOM 3907 N N . GLY A 1 493 ? 1.800 46.158 71.320 1.00 66.66 493 GLY A N 1
ATOM 3908 C CA . GLY A 1 493 ? 0.836 45.159 70.915 1.00 66.23 493 GLY A CA 1
ATOM 3909 C C . GLY A 1 493 ? 1.626 43.961 70.549 1.00 67.78 493 GLY A C 1
ATOM 3910 O O . GLY A 1 493 ? 2.694 44.086 69.972 1.00 64.61 493 GLY A O 1
ATOM 3911 N N . THR A 1 494 ? 1.114 42.795 70.905 1.00 73.77 494 THR A N 1
ATOM 3912 C CA . THR A 1 494 ? 1.958 41.623 70.925 1.00 76.83 494 THR A CA 1
ATOM 3913 C C . THR A 1 494 ? 2.231 41.194 69.511 1.00 73.75 494 THR A C 1
ATOM 3914 O O . THR A 1 494 ? 3.287 40.630 69.265 1.00 82.10 494 THR A O 1
ATOM 3918 N N . SER A 1 495 ? 1.314 41.481 68.583 1.00 67.94 495 SER A N 1
ATOM 3919 C CA . SER A 1 495 ? 1.494 41.066 67.187 1.00 66.78 495 SER A CA 1
ATOM 3920 C C . SER A 1 495 ? 1.152 42.130 66.148 1.00 64.42 495 SER A C 1
ATOM 3921 O O . SER A 1 495 ? 0.734 43.230 66.484 1.00 67.30 495 SER A O 1
ATOM 3924 N N . ASN A 1 496 ? 1.394 41.779 64.886 1.00 63.02 496 ASN A N 1
ATOM 3925 C CA . ASN A 1 496 ? 0.876 42.500 63.727 1.00 62.59 496 ASN A CA 1
ATOM 3926 C C . ASN A 1 496 ? -0.137 41.696 62.902 1.00 64.35 496 ASN A C 1
ATOM 3927 O O . ASN A 1 496 ? -0.556 42.172 61.846 1.00 59.80 496 ASN A O 1
ATOM 3932 N N . ARG A 1 497 ? -0.496 40.480 63.350 1.00 64.95 497 ARG A N 1
ATOM 3933 C CA . ARG A 1 497 ? -1.629 39.733 62.784 1.00 62.84 497 ARG A CA 1
ATOM 3934 C C . ARG A 1 497 ? -2.840 40.145 63.570 1.00 57.72 497 ARG A C 1
ATOM 3935 O O . ARG A 1 497 ? -2.893 39.893 64.760 1.00 63.19 497 ARG A O 1
ATOM 3943 N N . LEU A 1 498 ? -3.810 40.786 62.948 1.00 51.38 498 LEU A N 1
ATOM 3944 C CA . LEU A 1 498 ? -4.891 41.332 63.716 1.00 50.52 498 LEU A CA 1
ATOM 3945 C C . LEU A 1 498 ? -6.119 40.478 63.547 1.00 51.37 498 LEU A C 1
ATOM 3946 O O . LEU A 1 498 ? -6.555 40.247 62.429 1.00 49.25 498 LEU A O 1
ATOM 3951 N N . HIS A 1 499 ? -6.687 40.021 64.666 1.00 54.02 499 HIS A N 1
ATOM 3952 C CA . HIS A 1 499 ? -7.794 39.102 64.598 1.00 55.91 499 HIS A CA 1
ATOM 3953 C C . HIS A 1 499 ? -8.901 39.661 63.719 1.00 55.87 499 HIS A C 1
ATOM 3954 O O . HIS A 1 499 ? -9.246 40.824 63.798 1.00 60.06 499 HIS A O 1
ATOM 3961 N N . HIS A 1 500 ? -9.415 38.835 62.833 1.00 59.57 500 HIS A N 1
ATOM 3962 C CA . HIS A 1 500 ? -10.404 39.273 61.862 1.00 64.54 500 HIS A CA 1
ATOM 3963 C C . HIS A 1 500 ? -11.781 39.610 62.447 1.00 67.44 500 HIS A C 1
ATOM 3964 O O . HIS A 1 500 ? -12.638 40.119 61.717 1.00 67.33 500 HIS A O 1
ATOM 3971 N N . LYS A 1 501 ? -11.998 39.299 63.731 1.00 69.30 501 LYS A N 1
ATOM 3972 C CA . LYS A 1 501 ? -13.235 39.617 64.441 1.00 67.07 501 LYS A CA 1
ATOM 3973 C C . LYS A 1 501 ? -12.828 40.479 65.599 1.00 65.55 501 LYS A C 1
ATOM 3974 O O . LYS A 1 501 ? -11.774 40.249 66.207 1.00 65.82 501 LYS A O 1
ATOM 3980 N N . ASN A 1 502 ? -13.661 41.448 65.947 1.00 63.44 502 ASN A N 1
ATOM 3981 C CA . ASN A 1 502 ? -13.379 42.276 67.125 1.00 64.36 502 ASN A CA 1
ATOM 3982 C C . ASN A 1 502 ? -13.930 41.700 68.408 1.00 64.88 502 ASN A C 1
ATOM 3983 O O . ASN A 1 502 ? -15.098 41.911 68.703 1.00 60.96 502 ASN A O 1
ATOM 3988 N N . GLU A 1 503 ? -13.110 41.001 69.186 1.00 68.33 503 GLU A N 1
ATOM 3989 C CA . GLU A 1 503 ? -13.662 40.300 70.343 1.00 72.14 503 GLU A CA 1
ATOM 3990 C C . GLU A 1 503 ? -14.357 41.263 71.325 1.00 71.78 503 GLU A C 1
ATOM 3991 O O . GLU A 1 503 ? -15.382 40.911 71.920 1.00 71.44 503 GLU A O 1
ATOM 3997 N N . VAL A 1 504 ? -13.878 42.502 71.430 1.00 70.79 504 VAL A N 1
ATOM 3998 C CA . VAL A 1 504 ? -14.470 43.434 72.418 1.00 72.85 504 VAL A CA 1
ATOM 3999 C C . VAL A 1 504 ? -15.934 43.765 72.132 1.00 69.58 504 VAL A C 1
ATOM 4000 O O . VAL A 1 504 ? -16.712 44.015 73.054 1.00 75.96 504 VAL A O 1
ATOM 4004 N N . VAL A 1 505 ? -16.294 43.794 70.856 1.00 67.07 505 VAL A N 1
ATOM 4005 C CA . VAL A 1 505 ? -17.678 44.047 70.433 1.00 63.92 505 VAL A CA 1
ATOM 4006 C C . VAL A 1 505 ? -18.520 42.763 70.544 1.00 64.19 505 VAL A C 1
ATOM 4007 O O . VAL A 1 505 ? -19.536 42.729 71.229 1.00 68.71 505 VAL A O 1
ATOM 4011 N N . ALA A 1 506 ? -18.087 41.704 69.883 1.00 62.20 506 ALA A N 1
ATOM 4012 C CA . ALA A 1 506 ? -18.851 40.488 69.847 1.00 64.20 506 ALA A CA 1
ATOM 4013 C C . ALA A 1 506 ? -19.203 40.051 71.255 1.00 69.28 506 ALA A C 1
ATOM 4014 O O . ALA A 1 506 ? -20.339 39.659 71.518 1.00 67.04 506 ALA A O 1
ATOM 4016 N N . GLN A 1 507 ? -18.213 40.107 72.146 1.00 73.39 507 GLN A N 1
ATOM 4017 C CA . GLN A 1 507 ? -18.413 39.867 73.573 1.00 77.79 507 GLN A CA 1
ATOM 4018 C C . GLN A 1 507 ? -18.666 38.421 73.980 1.00 84.19 507 GLN A C 1
ATOM 4019 O O . GLN A 1 507 ? -18.923 38.142 75.155 1.00 84.31 507 GLN A O 1
ATOM 4025 N N . GLY A 1 508 ? -18.620 37.489 73.042 1.00 89.38 508 GLY A N 1
ATOM 4026 C CA . GLY A 1 508 ? -18.866 36.097 73.409 1.00 97.43 508 GLY A CA 1
ATOM 4027 C C . GLY A 1 508 ? -20.313 35.682 73.683 1.00 93.40 508 GLY A C 1
ATOM 4028 O O . GLY A 1 508 ? -20.534 34.617 74.256 1.00 92.17 508 GLY A O 1
ATOM 4029 N N . TYR A 1 509 ? -21.288 36.502 73.274 1.00 89.48 509 TYR A N 1
ATOM 4030 C CA . TYR A 1 509 ? -22.670 36.030 73.024 1.00 83.59 509 TYR A CA 1
ATOM 4031 C C . TYR A 1 509 ? -22.700 34.855 72.007 1.00 83.00 509 TYR A C 1
ATOM 4032 O O . TYR A 1 509 ? -23.528 33.952 72.110 1.00 83.20 509 TYR A O 1
ATOM 4041 N N . GLU A 1 510 ? -21.798 34.872 71.029 1.00 87.76 510 GLU A N 1
ATOM 4042 C CA . GLU A 1 510 ? -21.748 33.837 69.994 1.00 93.36 510 GLU A CA 1
ATOM 4043 C C . GLU A 1 510 ? -21.185 32.511 70.524 1.00 98.66 510 GLU A C 1
ATOM 4044 O O . GLU A 1 510 ? -21.646 31.430 70.125 1.00 98.40 510 GLU A O 1
ATOM 4050 N N . LYS A 1 511 ? -20.196 32.604 71.418 1.00 99.69 511 LYS A N 1
ATOM 4051 C CA . LYS A 1 511 ? -19.571 31.429 72.054 1.00 95.53 511 LYS A CA 1
ATOM 4052 C C . LYS A 1 511 ? -20.602 30.653 72.893 1.00 92.61 511 LYS A C 1
ATOM 4053 O O . LYS A 1 511 ? -20.602 29.426 72.916 1.00 86.97 511 LYS A O 1
ATOM 4059 N N . PHE A 1 512 ? -21.482 31.395 73.563 1.00 91.98 512 PHE A N 1
ATOM 4060 C CA . PHE A 1 512 ? -22.631 30.843 74.277 1.00 96.47 512 PHE A CA 1
ATOM 4061 C C . PHE A 1 512 ? -23.610 30.110 73.373 1.00 98.75 512 PHE A C 1
ATOM 4062 O O . PHE A 1 512 ? -24.314 29.225 73.842 1.00 108.08 512 PHE A O 1
ATOM 4070 N N . ASP A 1 513 ? -23.689 30.472 72.097 1.00 101.11 513 ASP A N 1
ATOM 4071 C CA . ASP A 1 513 ? -24.563 29.734 71.184 1.00 102.97 513 ASP A CA 1
ATOM 4072 C C . ASP A 1 513 ? -23.836 28.595 70.452 1.00 99.58 513 ASP A C 1
ATOM 4073 O O . ASP A 1 513 ? -24.435 27.561 70.175 1.00 95.62 513 ASP A O 1
ATOM 4078 N N . GLN A 1 514 ? -22.551 28.786 70.159 1.00 100.33 514 GLN A N 1
ATOM 4079 C CA . GLN A 1 514 ? -21.657 27.682 69.789 1.00 100.84 514 GLN A CA 1
ATOM 4080 C C . GLN A 1 514 ? -21.872 26.493 70.737 1.00 106.93 514 GLN A C 1
ATOM 4081 O O . GLN A 1 514 ? -21.784 25.335 70.326 1.00 115.02 514 GLN A O 1
ATOM 4087 N N . PHE A 1 515 ? -22.154 26.807 72.006 1.00 106.30 515 PHE A N 1
ATOM 4088 C CA . PHE A 1 515 ? -22.410 25.829 73.077 1.00 102.49 515 PHE A CA 1
ATOM 4089 C C . PHE A 1 515 ? -23.840 25.262 73.046 1.00 99.22 515 PHE A C 1
ATOM 4090 O O . PHE A 1 515 ? -24.014 24.075 72.794 1.00 96.07 515 PHE A O 1
ATOM 4098 N N . LYS A 1 516 ? -24.853 26.102 73.276 1.00 98.51 516 LYS A N 1
ATOM 4099 C CA . LYS A 1 516 ? -26.266 25.685 73.203 1.00 101.25 516 LYS A CA 1
ATOM 4100 C C . LYS A 1 516 ? -26.555 24.664 72.099 1.00 105.11 516 LYS A C 1
ATOM 4101 O O . LYS A 1 516 ? -27.396 23.791 72.270 1.00 102.84 516 LYS A O 1
ATOM 4107 N N . LYS A 1 517 ? -25.879 24.785 70.961 1.00 115.67 517 LYS A N 1
ATOM 4108 C CA . LYS A 1 517 ? -26.148 23.904 69.824 1.00 125.67 517 LYS A CA 1
ATOM 4109 C C . LYS A 1 517 ? -25.352 22.602 69.856 1.00 125.09 517 LYS A C 1
ATOM 4110 O O . LYS A 1 517 ? -25.680 21.674 69.120 1.00 131.20 517 LYS A O 1
ATOM 4116 N N . GLU A 1 518 ? -24.321 22.526 70.696 1.00 123.71 518 GLU A N 1
ATOM 4117 C CA . GLU A 1 518 ? -23.670 21.246 70.997 1.00 127.13 518 GLU A CA 1
ATOM 4118 C C . GLU A 1 518 ? -24.450 20.424 72.040 1.00 126.73 518 GLU A C 1
ATOM 4119 O O . GLU A 1 518 ? -24.277 19.209 72.117 1.00 127.44 518 GLU A O 1
ATOM 4125 N N . VAL A 1 519 ? -25.289 21.088 72.842 1.00 125.21 519 VAL A N 1
ATOM 4126 C CA . VAL A 1 519 ? -26.197 20.415 73.790 1.00 121.23 519 VAL A CA 1
ATOM 4127 C C . VAL A 1 519 ? -27.457 19.894 73.075 1.00 123.94 519 VAL A C 1
ATOM 4128 O O . VAL A 1 519 ? -28.082 18.949 73.539 1.00 126.22 519 VAL A O 1
ATOM 4132 N N . VAL A 1 520 ? -27.823 20.518 71.954 1.00 130.72 520 VAL A N 1
ATOM 4133 C CA . VAL A 1 520 ? -28.796 19.946 70.993 1.00 131.65 520 VAL A CA 1
ATOM 4134 C C . VAL A 1 520 ? -28.204 18.687 70.312 1.00 131.30 520 VAL A C 1
ATOM 4135 O O . VAL A 1 520 ? -28.899 17.680 70.131 1.00 128.67 520 VAL A O 1
ATOM 4139 N N . LYS A 1 521 ? -26.917 18.752 69.965 1.00 132.38 521 LYS A N 1
ATOM 4140 C CA . LYS A 1 521 ? -26.175 17.638 69.344 1.00 138.71 521 LYS A CA 1
ATOM 4141 C C . LYS A 1 521 ? -26.164 16.331 70.169 1.00 143.49 521 LYS A C 1
ATOM 4142 O O . LYS A 1 521 ? -25.925 15.259 69.606 1.00 136.78 521 LYS A O 1
ATOM 4148 N N . LEU A 1 522 ? -26.421 16.416 71.480 1.00 149.56 522 LEU A N 1
ATOM 4149 C CA . LEU A 1 522 ? -26.486 15.223 72.347 1.00 149.14 522 LEU A CA 1
ATOM 4150 C C . LEU A 1 522 ? -27.776 14.406 72.157 1.00 150.00 522 LEU A C 1
ATOM 4151 O O . LEU A 1 522 ? -27.752 13.178 72.319 1.00 143.96 522 LEU A O 1
ATOM 4156 N N . LEU A 1 523 ? -28.895 15.083 71.861 1.00 145.43 523 LEU A N 1
ATOM 4157 C CA . LEU A 1 523 ? -30.099 14.408 71.345 1.00 140.18 523 LEU A CA 1
ATOM 4158 C C . LEU A 1 523 ? -30.182 14.633 69.837 1.00 128.17 523 LEU A C 1
ATOM 4159 O O . LEU A 1 523 ? -29.822 13.752 69.055 1.00 112.59 523 LEU A O 1
ATOM 4164 N N . LEU B 2 1 ? 25.941 -2.397 32.355 1.00 77.31 -1 LEU B N 1
ATOM 4165 C CA . LEU B 2 1 ? 25.380 -3.528 31.528 1.00 80.57 -1 LEU B CA 1
ATOM 4166 C C . LEU B 2 1 ? 26.277 -4.014 30.364 1.00 82.06 -1 LEU B C 1
ATOM 4167 O O . LEU B 2 1 ? 26.136 -5.139 29.885 1.00 79.07 -1 LEU B O 1
ATOM 4172 N N . ALA B 2 2 ? 27.200 -3.182 29.911 1.00 84.52 0 ALA B N 1
ATOM 4173 C CA . ALA B 2 2 ? 28.210 -3.640 28.964 1.00 91.16 0 ALA B CA 1
ATOM 4174 C C . ALA B 2 2 ? 29.192 -4.683 29.544 1.00 93.48 0 ALA B C 1
ATOM 4175 O O . ALA B 2 2 ? 29.899 -5.341 28.781 1.00 92.82 0 ALA B O 1
ATOM 4177 N N . MET B 2 3 ? 29.240 -4.824 30.874 1.00 99.32 1 MET B N 1
ATOM 4178 C CA . MET B 2 3 ? 30.195 -5.725 31.554 1.00 102.35 1 MET B CA 1
ATOM 4179 C C . MET B 2 3 ? 29.948 -7.162 31.135 1.00 99.98 1 MET B C 1
ATOM 4180 O O . MET B 2 3 ? 30.881 -7.893 30.794 1.00 94.66 1 MET B O 1
ATOM 4185 N N . ALA B 2 4 ? 28.675 -7.552 31.193 1.00 97.99 2 ALA B N 1
ATOM 4186 C CA . ALA B 2 4 ? 28.233 -8.874 30.782 1.00 89.69 2 ALA B CA 1
ATOM 4187 C C . ALA B 2 4 ? 28.302 -8.976 29.258 1.00 86.94 2 ALA B C 1
ATOM 4188 O O . ALA B 2 4 ? 28.875 -9.918 28.723 1.00 86.06 2 ALA B O 1
ATOM 4190 N N . LEU B 2 5 ? 27.758 -7.983 28.563 1.00 85.07 3 LEU B N 1
ATOM 4191 C CA . LEU B 2 5 ? 27.797 -7.961 27.101 1.00 87.47 3 LEU B CA 1
ATOM 4192 C C . LEU B 2 5 ? 29.246 -8.080 26.577 1.00 86.18 3 LEU B C 1
ATOM 4193 O O . LEU B 2 5 ? 29.458 -8.417 25.431 1.00 89.52 3 LEU B O 1
ATOM 4198 N N . LYS B 2 6 ? 30.241 -7.800 27.406 1.00 87.08 4 LYS B N 1
ATOM 4199 C CA . LYS B 2 6 ? 31.634 -8.047 27.033 1.00 88.46 4 LYS B CA 1
ATOM 4200 C C . LYS B 2 6 ? 32.008 -9.472 27.355 1.00 87.60 4 LYS B C 1
ATOM 4201 O O . LYS B 2 6 ? 32.746 -10.097 26.604 1.00 89.12 4 LYS B O 1
ATOM 4207 N N . ARG B 2 7 ? 31.520 -9.962 28.495 1.00 89.07 5 ARG B N 1
ATOM 4208 C CA . ARG B 2 7 ? 31.738 -11.351 28.944 1.00 87.11 5 ARG B CA 1
ATOM 4209 C C . ARG B 2 7 ? 31.132 -12.388 27.993 1.00 85.66 5 ARG B C 1
ATOM 4210 O O . ARG B 2 7 ? 31.831 -13.255 27.488 1.00 83.65 5 ARG B O 1
ATOM 4218 N N . ILE B 2 8 ? 29.833 -12.300 27.753 1.00 86.48 6 ILE B N 1
ATOM 4219 C CA . ILE B 2 8 ? 29.174 -13.202 26.808 1.00 90.10 6 ILE B CA 1
ATOM 4220 C C . ILE B 2 8 ? 29.906 -13.263 25.449 1.00 93.66 6 ILE B C 1
ATOM 4221 O O . ILE B 2 8 ? 30.373 -14.326 25.050 1.00 101.46 6 ILE B O 1
ATOM 4226 N N . ASN B 2 9 ? 30.019 -12.129 24.756 1.00 91.81 7 ASN B N 1
ATOM 4227 C CA . ASN B 2 9 ? 30.827 -12.030 23.532 1.00 91.46 7 ASN B CA 1
ATOM 4228 C C . ASN B 2 9 ? 32.181 -12.775 23.633 1.00 94.33 7 ASN B C 1
ATOM 4229 O O . ASN B 2 9 ? 32.697 -13.285 22.634 1.00 102.56 7 ASN B O 1
ATOM 4234 N N . LYS B 2 10 ? 32.777 -12.809 24.821 1.00 93.07 8 LYS B N 1
ATOM 4235 C CA . LYS B 2 10 ? 33.960 -13.639 25.044 1.00 97.17 8 LYS B CA 1
ATOM 4236 C C . LYS B 2 10 ? 33.557 -15.092 24.863 1.00 93.85 8 LYS B C 1
ATOM 4237 O O . LYS B 2 10 ? 33.961 -15.729 23.891 1.00 95.48 8 LYS B O 1
ATOM 4243 N N . GLU B 2 11 ? 32.724 -15.590 25.774 1.00 90.48 9 GLU B N 1
ATOM 4244 C CA . GLU B 2 11 ? 32.236 -16.968 25.719 1.00 93.44 9 GLU B CA 1
ATOM 4245 C C . GLU B 2 11 ? 31.730 -17.439 24.337 1.00 93.51 9 GLU B C 1
ATOM 4246 O O . GLU B 2 11 ? 31.868 -18.611 24.017 1.00 98.28 9 GLU B O 1
ATOM 4252 N N . LEU B 2 12 ? 31.150 -16.545 23.534 1.00 92.80 10 LEU B N 1
ATOM 4253 C CA . LEU B 2 12 ? 30.704 -16.887 22.174 1.00 90.14 10 LEU B CA 1
ATOM 4254 C C . LEU B 2 12 ? 31.877 -17.035 21.204 1.00 92.27 10 LEU B C 1
ATOM 4255 O O . LEU B 2 12 ? 31.916 -17.969 20.404 1.00 89.61 10 LEU B O 1
ATOM 4260 N N . SER B 2 13 ? 32.824 -16.106 21.278 1.00 96.59 11 SER B N 1
ATOM 4261 C CA . SER B 2 13 ? 34.046 -16.179 20.477 1.00 103.99 11 SER B CA 1
ATOM 4262 C C . SER B 2 13 ? 34.920 -17.381 20.878 1.00 107.42 11 SER B C 1
ATOM 4263 O O . SER B 2 13 ? 35.732 -17.849 20.074 1.00 107.20 11 SER B O 1
ATOM 4266 N N . ASP B 2 14 ? 34.762 -17.858 22.118 1.00 109.94 12 ASP B N 1
ATOM 4267 C CA . ASP B 2 14 ? 35.401 -19.106 22.569 1.00 115.48 12 ASP B CA 1
ATOM 4268 C C . ASP B 2 14 ? 34.758 -20.317 21.919 1.00 120.49 12 ASP B C 1
ATOM 4269 O O . ASP B 2 14 ? 35.441 -21.132 21.299 1.00 123.08 12 ASP B O 1
ATOM 4274 N N . LEU B 2 15 ? 33.442 -20.435 22.086 1.00 122.88 13 LEU B N 1
ATOM 4275 C CA . LEU B 2 15 ? 32.691 -21.563 21.551 1.00 123.65 13 LEU B CA 1
ATOM 4276 C C . LEU B 2 15 ? 32.733 -21.604 20.036 1.00 129.05 13 LEU B C 1
ATOM 4277 O O . LEU B 2 15 ? 32.743 -22.687 19.458 1.00 138.87 13 LEU B O 1
ATOM 4282 N N . ALA B 2 16 ? 32.758 -20.436 19.397 1.00 132.53 14 ALA B N 1
ATOM 4283 C CA . ALA B 2 16 ? 32.861 -20.355 17.934 1.00 134.11 14 ALA B CA 1
ATOM 4284 C C . ALA B 2 16 ? 34.142 -21.013 17.396 1.00 135.26 14 ALA B C 1
ATOM 4285 O O . ALA B 2 16 ? 34.082 -21.940 16.577 1.00 135.11 14 ALA B O 1
ATOM 4287 N N . ARG B 2 17 ? 35.291 -20.547 17.885 1.00 135.35 15 ARG B N 1
ATOM 4288 C CA . ARG B 2 17 ? 36.596 -20.992 17.384 1.00 132.24 15 ARG B CA 1
ATOM 4289 C C . ARG B 2 17 ? 36.826 -22.493 17.667 1.00 132.13 15 ARG B C 1
ATOM 4290 O O . ARG B 2 17 ? 37.153 -23.258 16.753 1.00 127.65 15 ARG B O 1
ATOM 4298 N N . ASP B 2 18 ? 36.586 -22.911 18.910 1.00 132.86 16 ASP B N 1
ATOM 4299 C CA . ASP B 2 18 ? 36.751 -24.310 19.329 1.00 131.01 16 ASP B CA 1
ATOM 4300 C C . ASP B 2 18 ? 35.462 -24.853 19.951 1.00 128.74 16 ASP B C 1
ATOM 4301 O O . ASP B 2 18 ? 35.303 -24.798 21.175 1.00 121.59 16 ASP B O 1
ATOM 4306 N N . PRO B 2 19 ? 34.532 -25.376 19.120 1.00 129.10 17 PRO B N 1
ATOM 4307 C CA . PRO B 2 19 ? 33.278 -25.934 19.692 1.00 128.02 17 PRO B CA 1
ATOM 4308 C C . PRO B 2 19 ? 33.477 -27.285 20.410 1.00 128.27 17 PRO B C 1
ATOM 4309 O O . PRO B 2 19 ? 34.486 -27.957 20.178 1.00 123.01 17 PRO B O 1
ATOM 4313 N N . PRO B 2 20 ? 32.542 -27.668 21.306 1.00 129.73 18 PRO B N 1
ATOM 4314 C CA . PRO B 2 20 ? 32.559 -29.073 21.744 1.00 133.84 18 PRO B CA 1
ATOM 4315 C C . PRO B 2 20 ? 31.936 -29.994 20.668 1.00 134.55 18 PRO B C 1
ATOM 4316 O O . PRO B 2 20 ? 31.006 -29.582 19.959 1.00 128.85 18 PRO B O 1
ATOM 4320 N N . ALA B 2 21 ? 32.458 -31.212 20.526 1.00 138.66 19 ALA B N 1
ATOM 4321 C CA . ALA B 2 21 ? 31.989 -32.123 19.472 1.00 139.62 19 ALA B CA 1
ATOM 4322 C C . ALA B 2 21 ? 30.498 -32.401 19.612 1.00 139.28 19 ALA B C 1
ATOM 4323 O O . ALA B 2 21 ? 29.786 -32.449 18.609 1.00 148.51 19 ALA B O 1
ATOM 4325 N N . GLN B 2 22 ? 30.039 -32.541 20.859 1.00 132.36 20 GLN B N 1
ATOM 4326 C CA . GLN B 2 22 ? 28.658 -32.946 21.182 1.00 121.16 20 GLN B CA 1
ATOM 4327 C C . GLN B 2 22 ? 27.740 -31.806 21.681 1.00 108.55 20 GLN B C 1
ATOM 4328 O O . GLN B 2 22 ? 26.598 -32.063 22.060 1.00 97.59 20 GLN B O 1
ATOM 4334 N N . CYS B 2 23 ? 28.233 -30.562 21.671 1.00 106.30 21 CYS B N 1
ATOM 4335 C CA . CYS B 2 23 ? 27.441 -29.387 22.087 1.00 103.87 21 CYS B CA 1
ATOM 4336 C C . CYS B 2 23 ? 27.600 -28.148 21.199 1.00 95.47 21 CYS B C 1
ATOM 4337 O O . CYS B 2 23 ? 28.565 -27.982 20.446 1.00 92.99 21 CYS B O 1
ATOM 4340 N N . SER B 2 24 ? 26.631 -27.263 21.312 1.00 90.75 22 SER B N 1
ATOM 4341 C CA . SER B 2 24 ? 26.648 -26.044 20.535 1.00 95.67 22 SER B CA 1
ATOM 4342 C C . SER B 2 24 ? 25.632 -25.035 21.106 1.00 95.96 22 SER B C 1
ATOM 4343 O O . SER B 2 24 ? 24.571 -25.416 21.614 1.00 89.59 22 SER B O 1
ATOM 4346 N N . ALA B 2 25 ? 25.992 -23.753 21.032 1.00 94.32 23 ALA B N 1
ATOM 4347 C CA . ALA B 2 25 ? 25.176 -22.680 21.562 1.00 88.85 23 ALA B CA 1
ATOM 4348 C C . ALA B 2 25 ? 25.466 -21.357 20.855 1.00 90.74 23 ALA B C 1
ATOM 4349 O O . ALA B 2 25 ? 26.558 -21.136 20.318 1.00 87.91 23 ALA B O 1
ATOM 4351 N N . GLY B 2 26 ? 24.467 -20.484 20.854 1.00 92.84 24 GLY B N 1
ATOM 4352 C CA . GLY B 2 26 ? 24.599 -19.162 20.267 1.00 94.10 24 GLY B CA 1
ATOM 4353 C C . GLY B 2 26 ? 23.340 -18.348 20.496 1.00 97.87 24 GLY B C 1
ATOM 4354 O O . GLY B 2 26 ? 22.328 -18.882 20.935 1.00 93.09 24 GLY B O 1
ATOM 4355 N N . PRO B 2 27 ? 23.394 -17.040 20.195 1.00 109.90 25 PRO B N 1
ATOM 4356 C CA . PRO B 2 27 ? 22.246 -16.154 20.356 1.00 110.87 25 PRO B CA 1
ATOM 4357 C C . PRO B 2 27 ? 21.299 -16.240 19.174 1.00 112.81 25 PRO B C 1
ATOM 4358 O O . PRO B 2 27 ? 21.660 -16.794 18.137 1.00 116.05 25 PRO B O 1
ATOM 4362 N N . VAL B 2 28 ? 20.098 -15.694 19.333 1.00 114.04 26 VAL B N 1
ATOM 4363 C CA . VAL B 2 28 ? 19.194 -15.487 18.203 1.00 116.29 26 VAL B CA 1
ATOM 4364 C C . VAL B 2 28 ? 18.849 -13.992 18.108 1.00 121.51 26 VAL B C 1
ATOM 4365 O O . VAL B 2 28 ? 18.598 -13.322 19.114 1.00 121.68 26 VAL B O 1
ATOM 4369 N N . GLY B 2 29 ? 18.877 -13.466 16.891 1.00 127.50 27 GLY B N 1
ATOM 4370 C CA . GLY B 2 29 ? 18.750 -12.035 16.678 1.00 129.41 27 GLY B CA 1
ATOM 4371 C C . GLY B 2 29 ? 19.978 -11.289 17.175 1.00 135.81 27 GLY B C 1
ATOM 4372 O O . GLY B 2 29 ? 21.005 -11.896 17.518 1.00 126.03 27 GLY B O 1
ATOM 4373 N N . ASP B 2 30 ? 19.858 -9.962 17.204 1.00 145.42 28 ASP B N 1
ATOM 4374 C CA . ASP B 2 30 ? 20.912 -9.071 17.713 1.00 144.18 28 ASP B CA 1
ATOM 4375 C C . ASP B 2 30 ? 20.975 -9.088 19.256 1.00 136.61 28 ASP B C 1
ATOM 4376 O O . ASP B 2 30 ? 21.964 -8.620 19.839 1.00 130.66 28 ASP B O 1
ATOM 4381 N N . ASP B 2 31 ? 19.919 -9.602 19.902 1.00 125.76 29 ASP B N 1
ATOM 4382 C CA . ASP B 2 31 ? 19.925 -9.854 21.350 1.00 111.81 29 ASP B CA 1
ATOM 4383 C C . ASP B 2 31 ? 21.008 -10.872 21.705 1.00 106.69 29 ASP B C 1
ATOM 4384 O O . ASP B 2 31 ? 21.099 -11.915 21.061 1.00 114.35 29 ASP B O 1
ATOM 4389 N N . MET B 2 32 ? 21.826 -10.557 22.710 1.00 99.52 30 MET B N 1
ATOM 4390 C CA . MET B 2 32 ? 22.961 -11.399 23.102 1.00 97.05 30 MET B CA 1
ATOM 4391 C C . MET B 2 32 ? 22.745 -12.033 24.460 1.00 92.47 30 MET B C 1
ATOM 4392 O O . MET B 2 32 ? 23.625 -12.727 24.952 1.00 88.85 30 MET B O 1
ATOM 4397 N N . PHE B 2 33 ? 21.589 -11.771 25.067 1.00 93.15 31 PHE B N 1
ATOM 4398 C CA . PHE B 2 33 ? 21.248 -12.294 26.395 1.00 96.27 31 PHE B CA 1
ATOM 4399 C C . PHE B 2 33 ? 20.382 -13.554 26.349 1.00 98.60 31 PHE B C 1
ATOM 4400 O O . PHE B 2 33 ? 20.298 -14.268 27.343 1.00 92.13 31 PHE B O 1
ATOM 4408 N N . HIS B 2 34 ? 19.706 -13.790 25.223 1.00 106.09 32 HIS B N 1
ATOM 4409 C CA . HIS B 2 34 ? 18.944 -15.013 24.998 1.00 108.16 32 HIS B CA 1
ATOM 4410 C C . HIS B 2 34 ? 19.751 -15.865 24.031 1.00 102.21 32 HIS B C 1
ATOM 4411 O O . HIS B 2 34 ? 20.062 -15.435 22.918 1.00 93.28 32 HIS B O 1
ATOM 4418 N N . TRP B 2 35 ? 20.118 -17.061 24.481 1.00 99.90 33 TRP B N 1
ATOM 4419 C CA . TRP B 2 35 ? 20.847 -18.013 23.652 1.00 98.53 33 TRP B CA 1
ATOM 4420 C C . TRP B 2 35 ? 20.000 -19.228 23.424 1.00 98.07 33 TRP B C 1
ATOM 4421 O O . TRP B 2 35 ? 18.991 -19.440 24.102 1.00 95.70 33 TRP B O 1
ATOM 4432 N N . GLN B 2 36 ? 20.438 -20.019 22.453 1.00 100.64 34 GLN B N 1
ATOM 4433 C CA . GLN B 2 36 ? 19.890 -21.334 22.188 1.00 95.02 34 GLN B CA 1
ATOM 4434 C C . GLN B 2 36 ? 21.075 -22.294 22.181 1.00 88.77 34 GLN B C 1
ATOM 4435 O O . GLN B 2 36 ? 22.152 -21.957 21.680 1.00 79.65 34 GLN B O 1
ATOM 4441 N N . ALA B 2 37 ? 20.894 -23.465 22.778 1.00 86.65 35 ALA B N 1
ATOM 4442 C CA . ALA B 2 37 ? 21.951 -24.465 22.795 1.00 89.11 35 ALA B CA 1
ATOM 4443 C C . ALA B 2 37 ? 21.383 -25.827 22.439 1.00 90.25 35 ALA B C 1
ATOM 4444 O O . ALA B 2 37 ? 20.161 -26.041 22.514 1.00 87.58 35 ALA B O 1
ATOM 4446 N N . THR B 2 38 ? 22.278 -26.727 22.023 1.00 87.06 36 THR B N 1
ATOM 4447 C CA . THR B 2 38 ? 21.921 -28.106 21.730 1.00 81.07 36 THR B CA 1
ATOM 4448 C C . THR B 2 38 ? 22.950 -29.062 22.285 1.00 81.04 36 THR B C 1
ATOM 4449 O O . THR B 2 38 ? 24.147 -28.916 22.067 1.00 82.27 36 THR B O 1
ATOM 4453 N N . ILE B 2 39 ? 22.453 -30.019 23.044 1.00 84.39 37 ILE B N 1
ATOM 4454 C CA . ILE B 2 39 ? 23.228 -31.143 23.498 1.00 89.12 37 ILE B CA 1
ATOM 4455 C C . ILE B 2 39 ? 22.755 -32.284 22.640 1.00 87.44 37 ILE B C 1
ATOM 4456 O O . ILE B 2 39 ? 21.566 -32.366 22.327 1.00 88.19 37 ILE B O 1
ATOM 4461 N N . MET B 2 40 ? 23.663 -33.173 22.266 1.00 83.39 38 MET B N 1
ATOM 4462 C CA . MET B 2 40 ? 23.233 -34.416 21.670 1.00 83.64 38 MET B CA 1
ATOM 4463 C C . MET B 2 40 ? 23.545 -35.566 22.581 1.00 77.26 38 MET B C 1
ATOM 4464 O O . MET B 2 40 ? 24.691 -35.737 22.968 1.00 81.51 38 MET B O 1
ATOM 4469 N N . GLY B 2 41 ? 22.529 -36.362 22.904 1.00 72.85 39 GLY B N 1
ATOM 4470 C CA . GLY B 2 41 ? 22.691 -37.488 23.817 1.00 74.33 39 GLY B CA 1
ATOM 4471 C C . GLY B 2 41 ? 23.963 -38.293 23.577 1.00 76.26 39 GLY B C 1
ATOM 4472 O O . GLY B 2 41 ? 24.369 -38.495 22.444 1.00 80.04 39 GLY B O 1
ATOM 4473 N N . PRO B 2 42 ? 24.610 -38.759 24.646 1.00 80.03 40 PRO B N 1
ATOM 4474 C CA . PRO B 2 42 ? 25.860 -39.496 24.474 1.00 82.81 40 PRO B CA 1
ATOM 4475 C C . PRO B 2 42 ? 25.658 -40.914 23.967 1.00 79.42 40 PRO B C 1
ATOM 4476 O O . PRO B 2 42 ? 24.607 -41.500 24.186 1.00 76.08 40 PRO B O 1
ATOM 4480 N N . ASN B 2 43 ? 26.702 -41.452 23.341 1.00 82.55 41 ASN B N 1
ATOM 4481 C CA . ASN B 2 43 ? 26.646 -42.716 22.611 1.00 86.18 41 ASN B CA 1
ATOM 4482 C C . ASN B 2 43 ? 26.624 -43.964 23.519 1.00 86.89 41 ASN B C 1
ATOM 4483 O O . ASN B 2 43 ? 26.600 -45.079 23.017 1.00 94.12 41 ASN B O 1
ATOM 4488 N N . ASP B 2 44 ? 26.618 -43.782 24.840 1.00 88.37 42 ASP B N 1
ATOM 4489 C CA . ASP B 2 44 ? 26.458 -44.896 25.797 1.00 88.96 42 ASP B CA 1
ATOM 4490 C C . ASP B 2 44 ? 25.264 -44.598 26.694 1.00 89.01 42 ASP B C 1
ATOM 4491 O O . ASP B 2 44 ? 25.362 -44.629 27.922 1.00 95.39 42 ASP B O 1
ATOM 4496 N N . SER B 2 45 ? 24.137 -44.294 26.067 1.00 83.47 43 SER B N 1
ATOM 4497 C CA . SER B 2 45 ? 22.932 -43.946 26.790 1.00 80.49 43 SER B CA 1
ATOM 4498 C C . SER B 2 45 ? 21.711 -44.212 25.936 1.00 81.32 43 SER B C 1
ATOM 4499 O O . SER B 2 45 ? 21.800 -44.267 24.716 1.00 84.67 43 SER B O 1
ATOM 4502 N N . PRO B 2 46 ? 20.550 -44.345 26.564 1.00 79.10 44 PRO B N 1
ATOM 4503 C CA . PRO B 2 46 ? 19.308 -44.354 25.794 1.00 82.98 44 PRO B CA 1
ATOM 4504 C C . PRO B 2 46 ? 19.066 -43.066 24.987 1.00 82.63 44 PRO B C 1
ATOM 4505 O O . PRO B 2 46 ? 18.292 -43.051 24.018 1.00 77.24 44 PRO B O 1
ATOM 4509 N N . TYR B 2 47 ? 19.711 -41.986 25.399 1.00 82.21 45 TYR B N 1
ATOM 4510 C CA . TYR B 2 47 ? 19.513 -40.724 24.743 1.00 80.59 45 TYR B CA 1
ATOM 4511 C C . TYR B 2 47 ? 20.376 -40.616 23.484 1.00 79.96 45 TYR B C 1
ATOM 4512 O O . TYR B 2 47 ? 20.187 -39.696 22.690 1.00 84.38 45 TYR B O 1
ATOM 4521 N N . GLN B 2 48 ? 21.291 -41.563 23.278 1.00 76.33 46 GLN B N 1
ATOM 4522 C CA . GLN B 2 48 ? 22.108 -41.607 22.055 1.00 74.94 46 GLN B CA 1
ATOM 4523 C C . GLN B 2 48 ? 21.339 -41.285 20.795 1.00 78.11 46 GLN B C 1
ATOM 4524 O O . GLN B 2 48 ? 20.170 -41.650 20.651 1.00 83.78 46 GLN B O 1
ATOM 4530 N N . GLY B 2 49 ? 22.014 -40.621 19.866 1.00 79.39 47 GLY B N 1
ATOM 4531 C CA . GLY B 2 49 ? 21.429 -40.295 18.578 1.00 77.44 47 GLY B CA 1
ATOM 4532 C C . GLY B 2 49 ? 20.603 -39.033 18.640 1.00 73.79 47 GLY B C 1
ATOM 4533 O O . GLY B 2 49 ? 20.738 -38.169 17.783 1.00 74.05 47 GLY B O 1
ATOM 4534 N N . GLY B 2 50 ? 19.752 -38.922 19.655 1.00 72.15 48 GLY B N 1
ATOM 4535 C CA . GLY B 2 50 ? 18.790 -37.833 19.727 1.00 75.69 48 GLY B CA 1
ATOM 4536 C C . GLY B 2 50 ? 19.412 -36.484 20.017 1.00 76.17 48 GLY B C 1
ATOM 4537 O O . GLY B 2 50 ? 20.460 -36.406 20.657 1.00 76.22 48 GLY B O 1
ATOM 4538 N N . VAL B 2 51 ? 18.744 -35.425 19.562 1.00 75.75 49 VAL B N 1
ATOM 4539 C CA . VAL B 2 51 ? 19.267 -34.068 19.687 1.00 75.89 49 VAL B CA 1
ATOM 4540 C C . VAL B 2 51 ? 18.331 -33.172 20.503 1.00 73.78 49 VAL B C 1
ATOM 4541 O O . VAL B 2 51 ? 17.168 -32.944 20.125 1.00 69.50 49 VAL B O 1
ATOM 4545 N N . PHE B 2 52 ? 18.858 -32.669 21.620 1.00 73.05 50 PHE B N 1
ATOM 4546 C CA . PHE B 2 52 ? 18.082 -31.889 22.580 1.00 74.79 50 PHE B CA 1
ATOM 4547 C C . PHE B 2 52 ? 18.446 -30.424 22.506 1.00 77.80 50 PHE B C 1
ATOM 4548 O O . PHE B 2 52 ? 19.623 -30.071 22.538 1.00 77.60 50 PHE B O 1
ATOM 4556 N N . PHE B 2 53 ? 17.428 -29.579 22.396 1.00 81.93 51 PHE B N 1
ATOM 4557 C CA . PHE B 2 53 ? 17.621 -28.141 22.445 1.00 84.83 51 PHE B CA 1
ATOM 4558 C C . PHE B 2 53 ? 17.440 -27.614 23.861 1.00 85.01 51 PHE B C 1
ATOM 4559 O O . PHE B 2 53 ? 16.656 -28.162 24.653 1.00 79.96 51 PHE B O 1
ATOM 4567 N N . LEU B 2 54 ? 18.160 -26.531 24.151 1.00 85.70 52 LEU B N 1
ATOM 4568 C CA . LEU B 2 54 ? 17.976 -25.757 25.373 1.00 81.76 52 LEU B CA 1
ATOM 4569 C C . LEU B 2 54 ? 17.976 -24.290 25.040 1.00 77.84 52 LEU B C 1
ATOM 4570 O O . LEU B 2 54 ? 18.428 -23.885 23.957 1.00 68.61 52 LEU B O 1
ATOM 4575 N N . THR B 2 55 ? 17.458 -23.517 25.999 1.00 82.72 53 THR B N 1
ATOM 4576 C CA . THR B 2 55 ? 17.508 -22.049 25.995 1.00 86.00 53 THR B CA 1
ATOM 4577 C C . THR B 2 55 ? 18.296 -21.578 27.202 1.00 83.62 53 THR B C 1
ATOM 4578 O O . THR B 2 55 ? 17.964 -21.923 28.342 1.00 80.78 53 THR B O 1
ATOM 4582 N N . ILE B 2 56 ? 19.325 -20.784 26.935 1.00 84.24 54 ILE B N 1
ATOM 4583 C CA . ILE B 2 56 ? 20.097 -20.125 27.969 1.00 87.99 54 ILE B CA 1
ATOM 4584 C C . ILE B 2 56 ? 19.671 -18.643 28.042 1.00 90.55 54 ILE B C 1
ATOM 4585 O O . ILE B 2 56 ? 19.913 -17.885 27.095 1.00 84.99 54 ILE B O 1
ATOM 4590 N N . HIS B 2 57 ? 19.005 -18.250 29.137 1.00 94.30 55 HIS B N 1
ATOM 4591 C CA . HIS B 2 57 ? 18.712 -16.829 29.424 1.00 95.75 55 HIS B CA 1
ATOM 4592 C C . HIS B 2 57 ? 19.723 -16.300 30.465 1.00 95.03 55 HIS B C 1
ATOM 4593 O O . HIS B 2 57 ? 19.673 -16.651 31.645 1.00 94.16 55 HIS B O 1
ATOM 4600 N N . PHE B 2 58 ? 20.666 -15.488 29.990 1.00 95.70 56 PHE B N 1
ATOM 4601 C CA . PHE B 2 58 ? 21.653 -14.815 30.831 1.00 94.55 56 PHE B CA 1
ATOM 4602 C C . PHE B 2 58 ? 21.010 -13.655 31.631 1.00 100.59 56 PHE B C 1
ATOM 4603 O O . PHE B 2 58 ? 20.015 -13.068 31.177 1.00 106.39 56 PHE B O 1
ATOM 4611 N N . PRO B 2 59 ? 21.585 -13.302 32.809 1.00 97.47 57 PRO B N 1
ATOM 4612 C CA . PRO B 2 59 ? 21.162 -12.122 33.583 1.00 93.67 57 PRO B CA 1
ATOM 4613 C C . PRO B 2 59 ? 21.961 -10.854 33.253 1.00 92.27 57 PRO B C 1
ATOM 4614 O O . PRO B 2 59 ? 22.992 -10.928 32.576 1.00 90.51 57 PRO B O 1
ATOM 4618 N N . THR B 2 60 ? 21.509 -9.703 33.745 1.00 86.61 58 THR B N 1
ATOM 4619 C CA . THR B 2 60 ? 22.245 -8.457 33.511 1.00 87.13 58 THR B CA 1
ATOM 4620 C C . THR B 2 60 ? 23.598 -8.389 34.265 1.00 85.08 58 THR B C 1
ATOM 4621 O O . THR B 2 60 ? 24.571 -7.822 33.747 1.00 83.77 58 THR B O 1
ATOM 4625 N N . ASP B 2 61 ? 23.672 -9.002 35.450 1.00 83.65 59 ASP B N 1
ATOM 4626 C CA . ASP B 2 61 ? 24.922 -9.036 36.251 1.00 83.58 59 ASP B CA 1
ATOM 4627 C C . ASP B 2 61 ? 25.808 -10.282 36.081 1.00 81.97 59 ASP B C 1
ATOM 4628 O O . ASP B 2 61 ? 26.678 -10.534 36.900 1.00 83.62 59 ASP B O 1
ATOM 4633 N N . TYR B 2 62 ? 25.588 -11.055 35.023 1.00 80.36 60 TYR B N 1
ATOM 4634 C CA . TYR B 2 62 ? 26.484 -12.147 34.649 1.00 78.99 60 TYR B CA 1
ATOM 4635 C C . TYR B 2 62 ? 27.885 -11.575 34.552 1.00 75.02 60 TYR B C 1
ATOM 4636 O O . TYR B 2 62 ? 28.051 -10.446 34.109 1.00 78.57 60 TYR B O 1
ATOM 4645 N N . PRO B 2 63 ? 28.908 -12.340 34.940 1.00 72.86 61 PRO B N 1
ATOM 4646 C CA . PRO B 2 63 ? 28.975 -13.711 35.407 1.00 74.64 61 PRO B CA 1
ATOM 4647 C C . PRO B 2 63 ? 28.800 -13.874 36.898 1.00 77.24 61 PRO B C 1
ATOM 4648 O O . PRO B 2 63 ? 29.131 -14.926 37.441 1.00 78.66 61 PRO B O 1
ATOM 4652 N N . PHE B 2 64 ? 28.296 -12.844 37.562 1.00 85.78 62 PHE B N 1
ATOM 4653 C CA . PHE B 2 64 ? 28.178 -12.862 39.024 1.00 90.08 62 PHE B CA 1
ATOM 4654 C C . PHE B 2 64 ? 26.818 -13.430 39.439 1.00 91.73 62 PHE B C 1
ATOM 4655 O O . PHE B 2 64 ? 26.466 -13.435 40.620 1.00 87.16 62 PHE B O 1
ATOM 4663 N N . LYS B 2 65 ? 26.067 -13.921 38.451 1.00 93.59 63 LYS B N 1
ATOM 4664 C CA . LYS B 2 65 ? 24.956 -14.839 38.697 1.00 98.26 63 LYS B CA 1
ATOM 4665 C C . LYS B 2 65 ? 25.053 -15.961 37.678 1.00 97.31 63 LYS B C 1
ATOM 4666 O O . LYS B 2 65 ? 25.756 -15.811 36.676 1.00 101.25 63 LYS B O 1
ATOM 4672 N N . PRO B 2 66 ? 24.359 -17.090 37.931 1.00 95.46 64 PRO B N 1
ATOM 4673 C CA . PRO B 2 66 ? 24.324 -18.138 36.919 1.00 92.64 64 PRO B CA 1
ATOM 4674 C C . PRO B 2 66 ? 23.339 -17.784 35.812 1.00 85.22 64 PRO B C 1
ATOM 4675 O O . PRO B 2 66 ? 22.502 -16.901 36.001 1.00 79.57 64 PRO B O 1
ATOM 4679 N N . PRO B 2 67 ? 23.450 -18.460 34.658 1.00 83.05 65 PRO B N 1
ATOM 4680 C CA . PRO B 2 67 ? 22.446 -18.350 33.617 1.00 82.83 65 PRO B CA 1
ATOM 4681 C C . PRO B 2 67 ? 21.278 -19.291 33.895 1.00 83.01 65 PRO B C 1
ATOM 4682 O O . PRO B 2 67 ? 21.435 -20.267 34.653 1.00 80.47 65 PRO B O 1
ATOM 4686 N N . LYS B 2 68 ? 20.114 -18.972 33.318 1.00 84.64 66 LYS B N 1
ATOM 4687 C CA . LYS B 2 68 ? 18.965 -19.877 33.347 1.00 87.13 66 LYS B CA 1
ATOM 4688 C C . LYS B 2 68 ? 19.072 -20.749 32.116 1.00 84.10 66 LYS B C 1
ATOM 4689 O O . LYS B 2 68 ? 18.912 -20.270 30.992 1.00 72.03 66 LYS B O 1
ATOM 4695 N N . VAL B 2 69 ? 19.383 -22.023 32.354 1.00 86.83 67 VAL B N 1
ATOM 4696 C CA . VAL B 2 69 ? 19.484 -23.027 31.312 1.00 87.07 67 VAL B CA 1
ATOM 4697 C C . VAL B 2 69 ? 18.355 -24.027 31.515 1.00 87.18 67 VAL B C 1
ATOM 4698 O O . VAL B 2 69 ? 18.159 -24.530 32.624 1.00 86.07 67 VAL B O 1
ATOM 4702 N N . ALA B 2 70 ? 17.613 -24.300 30.445 1.00 91.29 68 ALA B N 1
ATOM 4703 C CA . ALA B 2 70 ? 16.521 -25.283 30.476 1.00 93.30 68 ALA B CA 1
ATOM 4704 C C . ALA B 2 70 ? 16.303 -25.942 29.111 1.00 90.95 68 ALA B C 1
ATOM 4705 O O . ALA B 2 70 ? 16.561 -25.337 28.074 1.00 91.14 68 ALA B O 1
ATOM 4707 N N . PHE B 2 71 ? 15.821 -27.183 29.130 1.00 88.71 69 PHE B N 1
ATOM 4708 C CA . PHE B 2 71 ? 15.545 -27.929 27.904 1.00 86.17 69 PHE B CA 1
ATOM 4709 C C . PHE B 2 71 ? 14.257 -27.466 27.265 1.00 79.38 69 PHE B C 1
ATOM 4710 O O . PHE B 2 71 ? 13.226 -27.422 27.931 1.00 75.56 69 PHE B O 1
ATOM 4718 N N . THR B 2 72 ? 14.320 -27.135 25.982 1.00 77.83 70 THR B N 1
ATOM 4719 C CA . THR B 2 72 ? 13.112 -26.920 25.195 1.00 85.40 70 THR B CA 1
ATOM 4720 C C . THR B 2 72 ? 12.560 -28.297 24.823 1.00 87.18 70 THR B C 1
ATOM 4721 O O . THR B 2 72 ? 11.364 -28.542 24.948 1.00 87.95 70 THR B O 1
ATOM 4725 N N . THR B 2 73 ? 13.457 -29.193 24.409 1.00 88.89 71 THR B N 1
ATOM 4726 C CA . THR B 2 73 ? 13.118 -30.561 23.986 1.00 83.85 71 THR B CA 1
ATOM 4727 C C . THR B 2 73 ? 12.731 -31.478 25.151 1.00 82.95 71 THR B C 1
ATOM 4728 O O . THR B 2 73 ? 13.457 -31.556 26.138 1.00 81.51 71 THR B O 1
ATOM 4732 N N . ARG B 2 74 ? 11.600 -32.177 25.015 1.00 86.56 72 ARG B N 1
ATOM 4733 C CA . ARG B 2 74 ? 11.181 -33.239 25.967 1.00 93.09 72 ARG B CA 1
ATOM 4734 C C . ARG B 2 74 ? 12.237 -34.376 26.167 1.00 91.74 72 ARG B C 1
ATOM 4735 O O . ARG B 2 74 ? 12.813 -34.917 25.206 1.00 90.80 72 ARG B O 1
ATOM 4743 N N . ILE B 2 75 ? 12.465 -34.748 27.422 1.00 89.81 73 ILE B N 1
ATOM 4744 C CA . ILE B 2 75 ? 13.439 -35.784 27.746 1.00 92.27 73 ILE B CA 1
ATOM 4745 C C . ILE B 2 75 ? 12.974 -36.500 28.998 1.00 89.50 73 ILE B C 1
ATOM 4746 O O . ILE B 2 75 ? 12.626 -35.865 29.979 1.00 94.45 73 ILE B O 1
ATOM 4751 N N . TYR B 2 76 ? 12.954 -37.820 28.958 1.00 83.79 74 TYR B N 1
ATOM 4752 C CA . TYR B 2 76 ? 12.519 -38.597 30.096 1.00 81.54 74 TYR B CA 1
ATOM 4753 C C . TYR B 2 76 ? 13.757 -38.891 30.897 1.00 80.68 74 TYR B C 1
ATOM 4754 O O . TYR B 2 76 ? 14.484 -39.833 30.608 1.00 82.66 74 TYR B O 1
ATOM 4763 N N . HIS B 2 77 ? 13.985 -38.058 31.903 1.00 83.38 75 HIS B N 1
ATOM 4764 C CA . HIS B 2 77 ? 15.190 -38.092 32.718 1.00 79.94 75 HIS B CA 1
ATOM 4765 C C . HIS B 2 77 ? 14.768 -37.728 34.123 1.00 78.36 75 HIS B C 1
ATOM 4766 O O . HIS B 2 77 ? 13.814 -36.981 34.298 1.00 76.26 75 HIS B O 1
ATOM 4773 N N . PRO B 2 78 ? 15.461 -38.250 35.134 1.00 82.49 76 PRO B N 1
ATOM 4774 C CA . PRO B 2 78 ? 15.054 -37.996 36.529 1.00 86.07 76 PRO B CA 1
ATOM 4775 C C . PRO B 2 78 ? 15.243 -36.562 37.026 1.00 84.96 76 PRO B C 1
ATOM 4776 O O . PRO B 2 78 ? 14.550 -36.132 37.955 1.00 84.22 76 PRO B O 1
ATOM 4780 N N . ASN B 2 79 ? 16.175 -35.844 36.407 1.00 83.32 77 ASN B N 1
ATOM 4781 C CA . ASN B 2 79 ? 16.631 -34.535 36.876 1.00 82.03 77 ASN B CA 1
ATOM 4782 C C . ASN B 2 79 ? 16.142 -33.375 36.034 1.00 77.82 77 ASN B C 1
ATOM 4783 O O . ASN B 2 79 ? 16.621 -32.249 36.178 1.00 73.04 77 ASN B O 1
ATOM 4788 N N . ILE B 2 80 ? 15.185 -33.661 35.159 1.00 78.15 78 ILE B N 1
ATOM 4789 C CA . ILE B 2 80 ? 14.671 -32.684 34.207 1.00 81.20 78 ILE B CA 1
ATOM 4790 C C . ILE B 2 80 ? 13.156 -32.903 34.112 1.00 84.37 78 ILE B C 1
ATOM 4791 O O . ILE B 2 80 ? 12.699 -34.042 34.199 1.00 88.78 78 ILE B O 1
ATOM 4796 N N . ASN B 2 81 ? 12.385 -31.828 33.946 1.00 87.55 79 ASN B N 1
ATOM 4797 C CA . ASN B 2 81 ? 10.910 -31.900 34.033 1.00 95.71 79 ASN B CA 1
ATOM 4798 C C . ASN B 2 81 ? 10.149 -31.278 32.847 1.00 97.37 79 ASN B C 1
ATOM 4799 O O . ASN B 2 81 ? 10.753 -30.666 31.963 1.00 94.74 79 ASN B O 1
ATOM 4804 N N . SER B 2 82 ? 8.821 -31.429 32.853 1.00 97.99 80 SER B N 1
ATOM 4805 C CA . SER B 2 82 ? 7.945 -30.860 31.816 1.00 98.94 80 SER B CA 1
ATOM 4806 C C . SER B 2 82 ? 8.101 -29.345 31.651 1.00 103.16 80 SER B C 1
ATOM 4807 O O . SER B 2 82 ? 8.029 -28.835 30.535 1.00 101.84 80 SER B O 1
ATOM 4810 N N . ASN B 2 83 ? 8.293 -28.623 32.754 1.00 107.40 81 ASN B N 1
ATOM 4811 C CA . ASN B 2 83 ? 8.656 -27.210 32.671 1.00 109.23 81 ASN B CA 1
ATOM 4812 C C . ASN B 2 83 ? 9.852 -27.033 31.709 1.00 103.09 81 ASN B C 1
ATOM 4813 O O . ASN B 2 83 ? 9.884 -26.090 30.924 1.00 100.53 81 ASN B O 1
ATOM 4818 N N . GLY B 2 84 ? 10.802 -27.970 31.753 1.00 96.78 82 GLY B N 1
ATOM 4819 C CA . GLY B 2 84 ? 12.052 -27.894 30.992 1.00 89.50 82 GLY B CA 1
ATOM 4820 C C . GLY B 2 84 ? 13.229 -27.802 31.944 1.00 89.77 82 GLY B C 1
ATOM 4821 O O . GLY B 2 84 ? 14.372 -28.011 31.536 1.00 87.11 82 GLY B O 1
ATOM 4822 N N . SER B 2 85 ? 12.930 -27.521 33.220 1.00 91.15 83 SER B N 1
ATOM 4823 C CA . SER B 2 85 ? 13.922 -27.139 34.228 1.00 88.31 83 SER B CA 1
ATOM 4824 C C . SER B 2 85 ? 14.848 -28.282 34.606 1.00 85.46 83 SER B C 1
ATOM 4825 O O . SER B 2 85 ? 14.421 -29.355 35.012 1.00 80.56 83 SER B O 1
ATOM 4828 N N . ILE B 2 86 ? 16.132 -28.019 34.469 1.00 87.49 84 ILE B N 1
ATOM 4829 C CA . ILE B 2 86 ? 17.158 -28.928 34.911 1.00 91.18 84 ILE B CA 1
ATOM 4830 C C . ILE B 2 86 ? 17.308 -28.665 36.404 1.00 95.40 84 ILE B C 1
ATOM 4831 O O . ILE B 2 86 ? 16.958 -27.582 36.872 1.00 97.22 84 ILE B O 1
ATOM 4836 N N . SER B 2 87 ? 17.787 -29.656 37.153 1.00 99.41 85 SER B N 1
ATOM 4837 C CA . SER B 2 87 ? 18.339 -29.407 38.484 1.00 98.07 85 SER B CA 1
ATOM 4838 C C . SER B 2 87 ? 19.812 -29.779 38.418 1.00 94.54 85 SER B C 1
ATOM 4839 O O . SER B 2 87 ? 20.171 -30.904 38.114 1.00 89.72 85 SER B O 1
ATOM 4842 N N . LEU B 2 88 ? 20.662 -28.800 38.659 1.00 100.02 86 LEU B N 1
ATOM 4843 C CA . LEU B 2 88 ? 22.091 -28.990 38.555 1.00 103.46 86 LEU B CA 1
ATOM 4844 C C . LEU B 2 88 ? 22.741 -27.970 39.471 1.00 105.45 86 LEU B C 1
ATOM 4845 O O . LEU B 2 88 ? 22.542 -26.761 39.311 1.00 109.48 86 LEU B O 1
ATOM 4850 N N . ASP B 2 89 ? 23.486 -28.463 40.448 1.00 102.33 87 ASP B N 1
ATOM 4851 C CA . ASP B 2 89 ? 24.092 -27.607 41.445 1.00 107.39 87 ASP B CA 1
ATOM 4852 C C . ASP B 2 89 ? 24.671 -26.302 40.868 1.00 107.60 87 ASP B C 1
ATOM 4853 O O . ASP B 2 89 ? 24.376 -25.216 41.374 1.00 114.09 87 ASP B O 1
ATOM 4858 N N . ILE B 2 90 ? 25.449 -26.398 39.789 1.00 106.46 88 ILE B N 1
ATOM 4859 C CA . ILE B 2 90 ? 26.191 -25.235 39.255 1.00 104.82 88 ILE B CA 1
ATOM 4860 C C . ILE B 2 90 ? 25.313 -24.117 38.703 1.00 98.02 88 ILE B C 1
ATOM 4861 O O . ILE B 2 90 ? 25.795 -23.021 38.497 1.00 94.01 88 ILE B O 1
ATOM 4866 N N . LEU B 2 91 ? 24.053 -24.424 38.413 1.00 98.69 89 LEU B N 1
ATOM 4867 C CA . LEU B 2 91 ? 23.069 -23.427 38.019 1.00 98.06 89 LEU B CA 1
ATOM 4868 C C . LEU B 2 91 ? 22.420 -22.764 39.219 1.00 103.00 89 LEU B C 1
ATOM 4869 O O . LEU B 2 91 ? 21.854 -21.681 39.107 1.00 108.60 89 LEU B O 1
ATOM 4874 N N . ARG B 2 92 ? 22.483 -23.437 40.357 1.00 108.02 90 ARG B N 1
ATOM 4875 C CA . ARG B 2 92 ? 21.843 -22.990 41.574 1.00 109.21 90 ARG B CA 1
ATOM 4876 C C . ARG B 2 92 ? 22.962 -22.514 42.490 1.00 104.96 90 ARG B C 1
ATOM 4877 O O . ARG B 2 92 ? 23.367 -21.366 42.425 1.00 107.89 90 ARG B O 1
ATOM 4885 N N . SER B 2 93 ? 23.530 -23.408 43.279 1.00 103.67 91 SER B N 1
ATOM 4886 C CA . SER B 2 93 ? 24.397 -22.992 44.365 1.00 102.98 91 SER B CA 1
ATOM 4887 C C . SER B 2 93 ? 25.866 -22.810 43.960 1.00 100.95 91 SER B C 1
ATOM 4888 O O . SER B 2 93 ? 26.454 -21.782 44.260 1.00 102.82 91 SER B O 1
ATOM 4891 N N . GLN B 2 94 ? 26.447 -23.771 43.252 1.00 99.78 92 GLN B N 1
ATOM 4892 C CA . GLN B 2 94 ? 27.900 -23.759 42.949 1.00 99.85 92 GLN B CA 1
ATOM 4893 C C . GLN B 2 94 ? 28.374 -22.861 41.798 1.00 95.25 92 GLN B C 1
ATOM 4894 O O . GLN B 2 94 ? 29.483 -23.082 41.258 1.00 84.66 92 GLN B O 1
ATOM 4900 N N . TRP B 2 95 ? 27.571 -21.867 41.410 1.00 91.25 93 TRP B N 1
ATOM 4901 C CA . TRP B 2 95 ? 27.954 -21.019 40.284 1.00 86.64 93 TRP B CA 1
ATOM 4902 C C . TRP B 2 95 ? 29.187 -20.166 40.611 1.00 86.62 93 TRP B C 1
ATOM 4903 O O . TRP B 2 95 ? 29.375 -19.731 41.742 1.00 82.59 93 TRP B O 1
ATOM 4914 N N . SER B 2 96 ? 30.027 -19.967 39.600 1.00 89.23 94 SER B N 1
ATOM 4915 C CA . SER B 2 96 ? 31.205 -19.115 39.682 1.00 91.19 94 SER B CA 1
ATOM 4916 C C . SER B 2 96 ? 31.418 -18.450 38.321 1.00 99.55 94 SER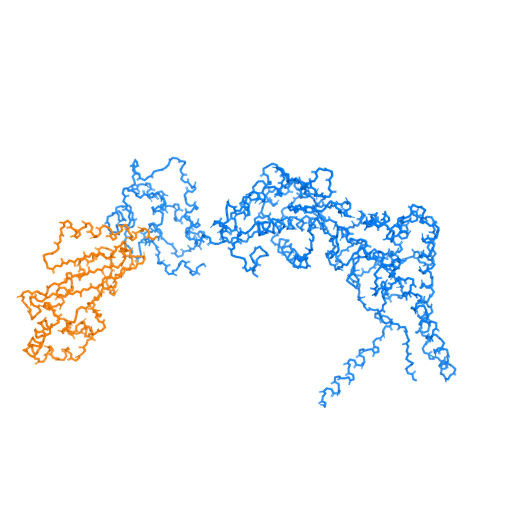 B C 1
ATOM 4917 O O . SER B 2 96 ? 30.873 -18.916 37.313 1.00 103.22 94 SER B O 1
ATOM 4920 N N . PRO B 2 97 ? 32.212 -17.364 38.280 1.00 104.72 95 PRO B N 1
ATOM 4921 C CA . PRO B 2 97 ? 32.530 -16.687 37.017 1.00 103.90 95 PRO B CA 1
ATOM 4922 C C . PRO B 2 97 ? 33.426 -17.543 36.145 1.00 103.91 95 PRO B C 1
ATOM 4923 O O . PRO B 2 97 ? 33.207 -17.639 34.935 1.00 98.71 95 PRO B O 1
ATOM 4927 N N . ALA B 2 98 ? 34.421 -18.161 36.784 1.00 105.05 96 ALA B N 1
ATOM 4928 C CA . ALA B 2 98 ? 35.245 -19.214 36.181 1.00 102.56 96 ALA B CA 1
ATOM 4929 C C . ALA B 2 98 ? 34.463 -20.178 35.295 1.00 98.26 96 ALA B C 1
ATOM 4930 O O . ALA B 2 98 ? 35.007 -20.702 34.338 1.00 94.76 96 ALA B O 1
ATOM 4932 N N . LEU B 2 99 ? 33.200 -20.427 35.629 1.00 96.80 97 LEU B N 1
ATOM 4933 C CA . LEU B 2 99 ? 32.398 -21.391 34.902 1.00 97.32 97 LEU B CA 1
ATOM 4934 C C . LEU B 2 99 ? 31.904 -20.796 33.593 1.00 98.83 97 LEU B C 1
ATOM 4935 O O . LEU B 2 99 ? 31.338 -19.697 33.575 1.00 102.42 97 LEU B O 1
ATOM 4940 N N . THR B 2 100 ? 32.157 -21.527 32.505 1.00 98.42 98 THR B N 1
ATOM 4941 C CA . THR B 2 100 ? 31.695 -21.169 31.164 1.00 100.20 98 THR B CA 1
ATOM 4942 C C . THR B 2 100 ? 30.268 -21.692 31.006 1.00 97.76 98 THR B C 1
ATOM 4943 O O . THR B 2 100 ? 29.808 -22.537 31.781 1.00 97.06 98 THR B O 1
ATOM 4947 N N . ILE B 2 101 ? 29.570 -21.184 30.000 1.00 93.98 99 ILE B N 1
ATOM 4948 C CA . ILE B 2 101 ? 28.281 -21.721 29.650 1.00 92.53 99 ILE B CA 1
ATOM 4949 C C . ILE B 2 101 ? 28.477 -23.084 29.026 1.00 90.99 99 ILE B C 1
ATOM 4950 O O . ILE B 2 101 ? 27.578 -23.903 29.039 1.00 89.44 99 ILE B O 1
ATOM 4955 N N . SER B 2 102 ? 29.654 -23.304 28.455 1.00 92.47 100 SER B N 1
ATOM 4956 C CA . SER B 2 102 ? 30.022 -24.610 27.942 1.00 95.54 100 SER B CA 1
ATOM 4957 C C . SER B 2 102 ? 29.984 -25.637 29.063 1.00 95.73 100 SER B C 1
ATOM 4958 O O . SER B 2 102 ? 29.241 -26.611 28.991 1.00 102.60 100 SER B O 1
ATOM 4961 N N . LYS B 2 103 ? 30.778 -25.403 30.105 1.00 89.37 101 LYS B N 1
ATOM 4962 C CA . LYS B 2 103 ? 30.888 -26.346 31.214 1.00 91.40 101 LYS B CA 1
ATOM 4963 C C . LYS B 2 103 ? 29.539 -26.701 31.807 1.00 88.34 101 LYS B C 1
ATOM 4964 O O . LYS B 2 103 ? 29.372 -27.768 32.391 1.00 83.77 101 LYS B O 1
ATOM 4970 N N . VAL B 2 104 ? 28.575 -25.801 31.666 1.00 87.90 102 VAL B N 1
ATOM 4971 C CA . VAL B 2 104 ? 27.207 -26.129 32.028 1.00 87.24 102 VAL B CA 1
ATOM 4972 C C . VAL B 2 104 ? 26.717 -27.207 31.079 1.00 84.43 102 VAL B C 1
ATOM 4973 O O . VAL B 2 104 ? 26.283 -28.264 31.507 1.00 84.37 102 VAL B O 1
ATOM 4977 N N . LEU B 2 105 ? 26.823 -26.933 29.788 1.00 85.28 103 LEU B N 1
ATOM 4978 C CA . LEU B 2 105 ? 26.416 -27.876 28.770 1.00 87.55 103 LEU B CA 1
ATOM 4979 C C . LEU B 2 105 ? 27.081 -29.230 29.035 1.00 89.86 103 LEU B C 1
ATOM 4980 O O . LEU B 2 105 ? 26.395 -30.228 29.217 1.00 93.76 103 LEU B O 1
ATOM 4985 N N . LEU B 2 106 ? 28.407 -29.252 29.104 1.00 90.30 104 LEU B N 1
ATOM 4986 C CA . LEU B 2 106 ? 29.149 -30.465 29.482 1.00 89.79 104 LEU B CA 1
ATOM 4987 C C . LEU B 2 106 ? 28.560 -31.164 30.700 1.00 88.31 104 LEU B C 1
ATOM 4988 O O . LEU B 2 106 ? 28.380 -32.368 30.704 1.00 91.92 104 LEU B O 1
ATOM 4993 N N . SER B 2 107 ? 28.281 -30.409 31.748 1.00 89.67 105 SER B N 1
ATOM 4994 C CA . SER B 2 107 ? 27.678 -30.992 32.939 1.00 89.49 105 SER B CA 1
ATOM 4995 C C . SER B 2 107 ? 26.282 -31.531 32.661 1.00 85.48 105 SER B C 1
ATOM 4996 O O . SER B 2 107 ? 25.861 -32.492 33.291 1.00 85.19 105 SER B O 1
ATOM 4999 N N . ILE B 2 108 ? 25.555 -30.906 31.742 1.00 82.48 106 ILE B N 1
ATOM 5000 C CA . ILE B 2 108 ? 24.239 -31.410 31.382 1.00 85.54 106 ILE B CA 1
ATOM 5001 C C . ILE B 2 108 ? 24.411 -32.713 30.563 1.00 93.39 106 ILE B C 1
ATOM 5002 O O . ILE B 2 108 ? 23.600 -33.628 30.690 1.00 95.79 106 ILE B O 1
ATOM 5007 N N . CYS B 2 109 ? 25.472 -32.804 29.751 1.00 96.66 107 CYS B N 1
ATOM 5008 C CA . CYS B 2 109 ? 25.856 -34.069 29.099 1.00 95.42 107 CYS B CA 1
ATOM 5009 C C . CYS B 2 109 ? 25.980 -35.200 30.116 1.00 98.18 107 CYS B C 1
ATOM 5010 O O . CYS B 2 109 ? 25.250 -36.187 30.036 1.00 104.33 107 CYS B O 1
ATOM 5013 N N . SER B 2 110 ? 26.904 -35.054 31.066 1.00 97.89 108 SER B N 1
ATOM 5014 C CA . SER B 2 110 ? 27.146 -36.084 32.092 1.00 99.84 108 SER B CA 1
ATOM 5015 C C . SER B 2 110 ? 25.891 -36.499 32.840 1.00 97.35 108 SER B C 1
ATOM 5016 O O . SER B 2 110 ? 25.703 -37.666 33.169 1.00 97.40 108 SER B O 1
ATOM 5019 N N . LEU B 2 111 ? 25.039 -35.523 33.109 1.00 98.45 109 LEU B N 1
ATOM 5020 C CA . LEU B 2 111 ? 23.790 -35.748 33.825 1.00 98.18 109 LEU B CA 1
ATOM 5021 C C . LEU B 2 111 ? 22.945 -36.820 33.138 1.00 95.57 109 LEU B C 1
ATOM 5022 O O . LEU B 2 111 ? 22.338 -37.674 33.788 1.00 93.10 109 LEU B O 1
ATOM 5027 N N . LEU B 2 112 ? 22.927 -36.765 31.813 1.00 94.16 110 LEU B N 1
ATOM 5028 C CA . LEU B 2 112 ? 22.238 -37.757 31.002 1.00 92.59 110 LEU B CA 1
ATOM 5029 C C . LEU B 2 112 ? 22.942 -39.121 31.006 1.00 96.79 110 LEU B C 1
ATOM 5030 O O . LEU B 2 112 ? 22.296 -40.165 31.094 1.00 99.36 110 LEU B O 1
ATOM 5035 N N . CYS B 2 113 ? 24.267 -39.094 30.910 1.00 98.08 111 CYS B N 1
ATOM 5036 C CA . CYS B 2 113 ? 25.097 -40.296 30.844 1.00 98.93 111 CYS B CA 1
ATOM 5037 C C . CYS B 2 113 ? 25.256 -40.997 32.201 1.00 105.47 111 CYS B C 1
ATOM 5038 O O . CYS B 2 113 ? 25.648 -42.165 32.281 1.00 106.02 111 CYS B O 1
ATOM 5041 N N . ASP B 2 114 ? 24.957 -40.275 33.272 1.00 107.86 112 ASP B N 1
ATOM 5042 C CA . ASP B 2 114 ? 25.349 -40.700 34.593 1.00 110.70 112 ASP B CA 1
ATOM 5043 C C . ASP B 2 114 ? 24.329 -40.197 35.613 1.00 112.05 112 ASP B C 1
ATOM 5044 O O . ASP B 2 114 ? 24.711 -39.742 36.684 1.00 113.07 112 ASP B O 1
ATOM 5049 N N . PRO B 2 115 ? 23.024 -40.319 35.297 1.00 115.34 113 PRO B N 1
ATOM 5050 C CA . PRO B 2 115 ? 21.932 -39.635 36.014 1.00 122.47 113 PRO B CA 1
ATOM 5051 C C . PRO B 2 115 ? 21.920 -39.894 37.516 1.00 135.08 113 PRO B C 1
ATOM 5052 O O . PRO B 2 115 ? 22.152 -41.031 37.931 1.00 148.35 113 PRO B O 1
ATOM 5056 N N . ASN B 2 116 ? 21.656 -38.850 38.310 1.00 136.63 114 ASN B N 1
ATOM 5057 C CA . ASN B 2 116 ? 21.591 -38.962 39.772 1.00 140.95 114 ASN B CA 1
ATOM 5058 C C . ASN B 2 116 ? 20.142 -38.891 40.284 1.00 142.64 114 ASN B C 1
ATOM 5059 O O . ASN B 2 116 ? 19.501 -37.846 40.144 1.00 135.11 114 ASN B O 1
ATOM 5064 N N . PRO B 2 117 ? 19.629 -39.992 40.892 1.00 146.29 115 PRO B N 1
ATOM 5065 C CA . PRO B 2 117 ? 18.234 -40.086 41.352 1.00 143.14 115 PRO B CA 1
ATOM 5066 C C . PRO B 2 117 ? 17.995 -39.652 42.797 1.00 136.96 115 PRO B C 1
ATOM 5067 O O . PRO B 2 117 ? 16.844 -39.602 43.235 1.00 126.07 115 PRO B O 1
ATOM 5071 N N . ASP B 2 118 ? 19.073 -39.362 43.524 1.00 139.03 116 ASP B N 1
ATOM 5072 C CA . ASP B 2 118 ? 18.981 -38.902 44.907 1.00 139.34 116 ASP B CA 1
ATOM 5073 C C . ASP B 2 118 ? 18.628 -37.414 45.008 1.00 137.70 116 ASP B C 1
ATOM 5074 O O . ASP B 2 118 ? 18.235 -36.953 46.077 1.00 129.89 116 ASP B O 1
ATOM 5079 N N . ASP B 2 119 ? 18.743 -36.675 43.900 1.00 146.18 117 ASP B N 1
ATOM 5080 C CA . ASP B 2 119 ? 18.295 -35.268 43.830 1.00 150.79 117 ASP B CA 1
ATOM 5081 C C . ASP B 2 119 ? 17.119 -35.117 42.837 1.00 137.03 117 ASP B C 1
ATOM 5082 O O . ASP B 2 119 ? 17.174 -34.279 41.925 1.00 129.56 117 ASP B O 1
ATOM 5087 N N . PRO B 2 120 ? 16.042 -35.914 43.034 1.00 126.44 118 PRO B N 1
ATOM 5088 C CA . PRO B 2 120 ? 15.000 -36.088 42.024 1.00 121.47 118 PRO B CA 1
ATOM 5089 C C . PRO B 2 120 ? 14.096 -34.884 41.817 1.00 118.04 118 PRO B C 1
ATOM 5090 O O . PRO B 2 120 ? 13.304 -34.531 42.696 1.00 120.38 118 PRO B O 1
ATOM 5094 N N . LEU B 2 121 ? 14.204 -34.273 40.646 1.00 109.43 119 LEU B N 1
ATOM 5095 C CA . LEU B 2 121 ? 13.247 -33.266 40.248 1.00 111.26 119 LEU B CA 1
ATOM 5096 C C . LEU B 2 121 ? 11.885 -33.909 39.900 1.00 115.97 119 LEU B C 1
ATOM 5097 O O . LEU B 2 121 ? 10.841 -33.263 40.030 1.00 112.70 119 LEU B O 1
ATOM 5102 N N . VAL B 2 122 ? 11.900 -35.176 39.470 1.00 120.90 120 VAL B N 1
ATOM 5103 C CA . VAL B 2 122 ? 10.673 -35.930 39.152 1.00 124.62 120 VAL B CA 1
ATOM 5104 C C . VAL B 2 122 ? 10.711 -37.326 39.791 1.00 128.97 120 VAL B C 1
ATOM 5105 O O . VAL B 2 122 ? 11.128 -38.295 39.152 1.00 129.68 120 VAL B O 1
ATOM 5109 N N . PRO B 2 123 ? 10.289 -37.434 41.060 1.00 132.03 121 PRO B N 1
ATOM 5110 C CA . PRO B 2 123 ? 10.256 -38.704 41.793 1.00 132.19 121 PRO B CA 1
ATOM 5111 C C . PRO B 2 123 ? 9.624 -39.916 41.080 1.00 128.27 121 PRO B C 1
ATOM 5112 O O . PRO B 2 123 ? 10.062 -41.041 41.308 1.00 121.77 121 PRO B O 1
ATOM 5116 N N . GLU B 2 124 ? 8.617 -39.703 40.235 1.00 129.62 122 GLU B N 1
ATOM 5117 C CA . GLU B 2 124 ? 7.986 -40.818 39.512 1.00 131.24 122 GLU B CA 1
ATOM 5118 C C . GLU B 2 124 ? 9.017 -41.610 38.699 1.00 124.79 122 GLU B C 1
ATOM 5119 O O . GLU B 2 124 ? 9.146 -42.824 38.850 1.00 118.98 122 GLU B O 1
ATOM 5125 N N . ILE B 2 125 ? 9.739 -40.888 37.846 1.00 120.52 123 ILE B N 1
ATOM 5126 C CA . ILE B 2 125 ? 10.844 -41.417 37.034 1.00 109.98 123 ILE B CA 1
ATOM 5127 C C . ILE B 2 125 ? 12.004 -41.934 37.890 1.00 109.29 123 ILE B C 1
ATOM 5128 O O . ILE B 2 125 ? 12.663 -42.918 37.541 1.00 100.92 123 ILE B O 1
ATOM 5133 N N . ALA B 2 126 ? 12.260 -41.259 39.004 1.00 112.69 124 ALA B N 1
ATOM 5134 C CA . ALA B 2 126 ? 13.326 -41.668 39.914 1.00 116.20 124 ALA B CA 1
ATOM 5135 C C . ALA B 2 126 ? 13.046 -43.044 40.527 1.00 117.31 124 ALA B C 1
ATOM 5136 O O . ALA B 2 126 ? 13.972 -43.854 40.678 1.00 109.32 124 ALA B O 1
ATOM 5138 N N . ARG B 2 127 ? 11.778 -43.293 40.880 1.00 121.01 125 ARG B N 1
ATOM 5139 C CA . ARG B 2 127 ? 11.338 -44.613 41.357 1.00 124.90 125 ARG B CA 1
ATOM 5140 C C . ARG B 2 127 ? 11.735 -45.666 40.330 1.00 121.83 125 ARG B C 1
ATOM 5141 O O . ARG B 2 127 ? 12.285 -46.718 40.661 1.00 117.67 125 ARG B O 1
ATOM 5149 N N . ILE B 2 128 ? 11.459 -45.345 39.073 1.00 118.26 126 ILE B N 1
ATOM 5150 C CA . ILE B 2 128 ? 11.606 -46.285 37.988 1.00 112.67 126 ILE B CA 1
ATOM 5151 C C . ILE B 2 128 ? 13.075 -46.489 37.604 1.00 114.85 126 ILE B C 1
ATOM 5152 O O . ILE B 2 128 ? 13.455 -47.592 37.215 1.00 117.28 126 ILE B O 1
ATOM 5157 N N . TYR B 2 129 ? 13.904 -45.449 37.714 1.00 116.59 127 TYR B N 1
ATOM 5158 C CA . TYR B 2 129 ? 15.340 -45.605 37.419 1.00 114.57 127 TYR B CA 1
ATOM 5159 C C . TYR B 2 129 ? 15.987 -46.630 38.346 1.00 110.30 127 TYR B C 1
ATOM 5160 O O . TYR B 2 129 ? 16.801 -47.443 37.896 1.00 98.32 127 TYR B O 1
ATOM 5169 N N . LYS B 2 130 ? 15.605 -46.559 39.629 1.00 114.58 128 LYS B N 1
ATOM 5170 C CA . LYS B 2 130 ? 16.217 -47.326 40.732 1.00 115.58 128 LYS B CA 1
ATOM 5171 C C . LYS B 2 130 ? 15.674 -48.751 40.890 1.00 113.98 128 LYS B C 1
ATOM 5172 O O . LYS B 2 130 ? 16.357 -49.602 41.463 1.00 107.54 128 LYS B O 1
ATOM 5178 N N . THR B 2 131 ? 14.455 -49.005 40.406 1.00 112.75 129 THR B N 1
ATOM 5179 C CA . THR B 2 131 ? 13.854 -50.352 40.465 1.00 111.12 129 THR B CA 1
ATOM 5180 C C . THR B 2 131 ? 13.870 -51.156 39.139 1.00 109.23 129 THR B C 1
ATOM 5181 O O . THR B 2 131 ? 13.776 -52.374 39.172 1.00 104.32 129 THR B O 1
ATOM 5185 N N . ASP B 2 132 ? 13.979 -50.492 37.987 1.00 111.97 130 ASP B N 1
ATOM 5186 C CA . ASP B 2 132 ? 13.973 -51.195 36.701 1.00 111.63 130 ASP B CA 1
ATOM 5187 C C . ASP B 2 132 ? 14.627 -50.388 35.557 1.00 114.77 130 ASP B C 1
ATOM 5188 O O . ASP B 2 132 ? 13.940 -49.634 34.854 1.00 115.41 130 ASP B O 1
ATOM 5193 N N . ARG B 2 133 ? 15.932 -50.544 35.373 1.00 114.73 131 ARG B N 1
ATOM 5194 C CA . ARG B 2 133 ? 16.633 -49.800 34.335 1.00 116.72 131 ARG B CA 1
ATOM 5195 C C . ARG B 2 133 ? 16.096 -50.151 32.958 1.00 122.66 131 ARG B C 1
ATOM 5196 O O . ARG B 2 133 ? 15.983 -49.285 32.089 1.00 122.63 131 ARG B O 1
ATOM 5204 N N . ASP B 2 134 ? 15.760 -51.415 32.750 1.00 124.70 132 ASP B N 1
ATOM 5205 C CA . ASP B 2 134 ? 15.256 -51.811 31.454 1.00 121.70 132 ASP B CA 1
ATOM 5206 C C . ASP B 2 134 ? 14.021 -50.978 31.170 1.00 120.31 132 ASP B C 1
ATOM 5207 O O . ASP B 2 134 ? 13.873 -50.431 30.083 1.00 123.43 132 ASP B O 1
ATOM 5212 N N . LYS B 2 135 ? 13.141 -50.858 32.152 1.00 116.05 133 LYS B N 1
ATOM 5213 C CA . LYS B 2 135 ? 11.952 -50.047 31.969 1.00 112.70 133 LYS B CA 1
ATOM 5214 C C . LYS B 2 135 ? 12.320 -48.589 31.763 1.00 107.84 133 LYS B C 1
ATOM 5215 O O . LYS B 2 135 ? 11.709 -47.890 30.961 1.00 101.36 133 LYS B O 1
ATOM 5221 N N . TYR B 2 136 ? 13.322 -48.127 32.502 1.00 104.04 134 TYR B N 1
ATOM 5222 C CA . TYR B 2 136 ? 13.744 -46.731 32.387 1.00 102.11 134 TYR B CA 1
ATOM 5223 C C . TYR B 2 136 ? 14.269 -46.470 31.001 1.00 98.61 134 TYR B C 1
ATOM 5224 O O . TYR B 2 136 ? 13.817 -45.545 30.327 1.00 97.59 134 TYR B O 1
ATOM 5233 N N . ASN B 2 137 ? 15.224 -47.306 30.599 1.00 100.29 135 ASN B N 1
ATOM 5234 C CA . ASN B 2 137 ? 15.881 -47.215 29.290 1.00 102.41 135 ASN B CA 1
ATOM 5235 C C . ASN B 2 137 ? 14.922 -47.287 28.092 1.00 101.35 135 ASN B C 1
ATOM 5236 O O . ASN B 2 137 ? 14.924 -46.395 27.234 1.00 94.04 135 ASN B O 1
ATOM 5241 N N . ARG B 2 138 ? 14.105 -48.343 28.052 1.00 103.07 136 ARG B N 1
ATOM 5242 C CA . ARG B 2 138 ? 13.108 -48.544 26.982 1.00 104.36 136 ARG B CA 1
ATOM 5243 C C . ARG B 2 138 ? 12.251 -47.291 26.778 1.00 97.25 136 ARG B C 1
ATOM 5244 O O . ARG B 2 138 ? 11.888 -46.959 25.648 1.00 96.83 136 ARG B O 1
ATOM 5252 N N . ILE B 2 139 ? 11.949 -46.607 27.879 1.00 87.84 137 ILE B N 1
ATOM 5253 C CA . ILE B 2 139 ? 11.105 -45.437 27.853 1.00 83.53 137 ILE B CA 1
ATOM 5254 C C . ILE B 2 139 ? 11.929 -44.243 27.487 1.00 75.94 137 ILE B C 1
ATOM 5255 O O . ILE B 2 139 ? 11.593 -43.508 26.576 1.00 70.35 137 ILE B O 1
ATOM 5260 N N . SER B 2 140 ? 13.015 -44.043 28.211 1.00 75.36 138 SER B N 1
ATOM 5261 C CA . SER B 2 140 ? 13.857 -42.898 27.954 1.00 78.12 138 SER B CA 1
ATOM 5262 C C . SER B 2 140 ? 14.416 -42.967 26.536 1.00 82.09 138 SER B C 1
ATOM 5263 O O . SER B 2 140 ? 14.764 -41.923 25.966 1.00 95.45 138 SER B O 1
ATOM 5266 N N . ARG B 2 141 ? 14.495 -44.176 25.973 1.00 77.84 139 ARG B N 1
ATOM 5267 C CA . ARG B 2 141 ? 14.847 -44.351 24.557 1.00 75.14 139 ARG B CA 1
ATOM 5268 C C . ARG B 2 141 ? 13.697 -44.036 23.611 1.00 76.94 139 ARG B C 1
ATOM 5269 O O . ARG B 2 141 ? 13.893 -43.399 22.580 1.00 75.45 139 ARG B O 1
ATOM 5277 N N . GLU B 2 142 ? 12.506 -44.517 23.939 1.00 82.09 140 GLU B N 1
ATOM 5278 C CA . GLU B 2 142 ? 11.322 -44.217 23.129 1.00 85.66 140 GLU B CA 1
ATOM 5279 C C . GLU B 2 142 ? 11.076 -42.715 23.076 1.00 83.93 140 GLU B C 1
ATOM 5280 O O . GLU B 2 142 ? 10.709 -42.194 22.037 1.00 80.77 140 GLU B O 1
ATOM 5286 N N . TRP B 2 143 ? 11.303 -42.022 24.190 1.00 90.66 141 TRP B N 1
ATOM 5287 C CA . TRP B 2 143 ? 11.102 -40.568 24.257 1.00 94.40 141 TRP B CA 1
ATOM 5288 C C . TRP B 2 143 ? 12.148 -39.815 23.452 1.00 91.21 141 TRP B C 1
ATOM 5289 O O . TRP B 2 143 ? 11.858 -38.788 22.848 1.00 86.15 141 TRP B O 1
ATOM 5300 N N . THR B 2 144 ? 13.377 -40.315 23.477 1.00 91.33 142 THR B N 1
ATOM 5301 C CA . THR B 2 144 ? 14.429 -39.781 22.634 1.00 86.98 142 THR B CA 1
ATOM 5302 C C . THR B 2 144 ? 13.993 -39.849 21.170 1.00 90.01 142 THR B C 1
ATOM 5303 O O . THR B 2 144 ? 14.098 -38.855 20.449 1.00 94.29 142 THR B O 1
ATOM 5307 N N . GLN B 2 145 ? 13.466 -40.998 20.741 1.00 92.49 143 GLN B N 1
ATOM 5308 C CA . GLN B 2 145 ? 13.094 -41.191 19.325 1.00 88.62 143 GLN B CA 1
ATOM 5309 C C . GLN B 2 145 ? 11.889 -40.363 18.901 1.00 84.94 143 GLN B C 1
ATOM 5310 O O . GLN B 2 145 ? 11.914 -39.750 17.836 1.00 90.26 143 GLN B O 1
ATOM 5316 N N . LYS B 2 146 ? 10.850 -40.321 19.727 1.00 81.91 144 LYS B N 1
ATOM 5317 C CA . LYS B 2 146 ? 9.681 -39.504 19.409 1.00 85.75 144 LYS B CA 1
ATOM 5318 C C . LYS B 2 146 ? 10.054 -38.026 19.333 1.00 86.48 144 LYS B C 1
ATOM 5319 O O . LYS B 2 146 ? 9.997 -37.417 18.266 1.00 85.69 144 LYS B O 1
ATOM 5325 N N . TYR B 2 147 ? 10.477 -37.473 20.466 1.00 90.27 145 TYR B N 1
ATOM 5326 C CA . TYR B 2 147 ? 10.604 -36.024 20.633 1.00 86.12 145 TYR B CA 1
ATOM 5327 C C . TYR B 2 147 ? 11.962 -35.432 20.240 1.00 83.92 145 TYR B C 1
ATOM 5328 O O . TYR B 2 147 ? 12.055 -34.215 20.098 1.00 88.69 145 TYR B O 1
ATOM 5337 N N . ALA B 2 148 ? 13.000 -36.249 20.051 1.00 80.34 146 ALA B N 1
ATOM 5338 C CA . ALA B 2 148 ? 14.339 -35.698 19.778 1.00 79.52 146 ALA B CA 1
ATOM 5339 C C . ALA B 2 148 ? 15.040 -36.247 18.545 1.00 80.46 146 ALA B C 1
ATOM 5340 O O . ALA B 2 148 ? 16.269 -36.292 18.516 1.00 77.18 146 ALA B O 1
ATOM 5342 N N . MET B 2 149 ? 14.272 -36.627 17.524 1.00 86.31 147 MET B N 1
ATOM 5343 C CA . MET B 2 149 ? 14.845 -37.015 16.229 1.00 91.43 147 MET B CA 1
ATOM 5344 C C . MET B 2 149 ? 14.011 -36.461 15.072 1.00 97.40 147 MET B C 1
ATOM 5345 O O . MET B 2 149 ? 14.387 -35.485 14.418 1.00 101.55 147 MET B O 1
#

Solvent-accessible surface area: 33953 Å² total; per-residue (Å²): 146,95,36,165,51,118,15,40,72,104,12,34,4,1,25,7,20,193,117,16,67,0,0,0,2,0,0,0,0,6,4,67,10,1,1,106,38,13,3,38,134,0,6,31,23,0,36,17,1,1,23,8,81,83,107,72,56,109,86,103,19,1,40,74,35,1,57,73,2,53,103,30,0,66,56,3,33,130,28,0,29,86,29,57,169,135,48,94,123,22,45,94,87,12,23,127,47,4,95,64,0,21,102,19,0,66,74,0,20,68,7,1,108,11,0,55,122,137,46,23,129,137,96,49,1,28,65,3,100,77,79,75,55,9,82,5,1,36,0,0,54,78,0,20,142,59,7,91,0,0,28,2,0,46,0,10,10,23,147,2,12,35,62,26,23,3,88,87,27,20,0,26,9,100,48,23,86,1,104,120,77,99,68,19,55,100,87,31,116,61,4,0,13,21,71,0,44,73,49,0,57,16,111,69,188,130,65,49,15,55,10,107,158,52,44,34,58,42,84,6,2,83,31,1,45,115,112,27,102,209,128,58,59,7,120,86,70,100,56,32,94,37,0,59,62,0,27,105,46,1,56,99,44,3,131,172,63,50,112,119,40,71,11,110,65,2,42,62,128,90,98,7,52,11,99,21,0,44,94,73,0,14,6,3,50,88,112,1,79,15,98,34,0,0,58,2,0,5,32,1,11,25,60,44,74,128,23,104,127,124,236,110,10,4,0,32,53,199,77,152,49,2,97,121,90,73,38,2,43,61,8,5,5,17,0,0,0,0,0,0,5,0,0,6,40,0,49,6,49,152,54,5,124,29,32,0,0,110,21,0,31,114,158,65,19,2,40,58,1,0,95,109,0,65,90,5,0,32,59,30,37,82,0,6,55,36,1,5,95,9,0,14,85,45,44,82,114,2,42,7,135,66,103,4,56,83,134,42,39,126,65,2,36,95,64,0,36,67,5,9,83,92,6,77,137,24,121,70,37,1,1,2,0,0,3,27,2,101,63,146,5,23,1,6,10,7,34,44,18,0,2,0,5,0,0,10,0,0,36,78,23,5,189,56,178,62,96,41,55,104,2,65,42,10,57,142,35,12,38,76,54,154,42,7,95,19,86,92,50,4,128,46,12,18,87,36,90,96,165,108,54,118,130,110,124,110,77,106,171,140,200,122,61,30,0,74,58,8,0,66,95,3,43,52,50,15,71,195,115,90,29,114,82,7,62,18,18,44,84,63,150,72,33,39,49,0,79,1,34,0,87,6,29,139,113,21,29,1,62,37,0,54,0,81,0,34,0,97,15,33,91,41,2,0,16,79,24,0,129,9,29,9,89,22,129,15,18,0,0,2,3,35,120,139,5,44,18,41,27,81,24,16,203,82,118,15,29,4,56,37,26,0,16,98,0,0,79,39,0,16,66,19,4,56,108,18,63,23,99,94,54,63,37,81,109,17,10,187,23,33,144,109,62,146,110,77,5,52,128,26,0,70,97,72,1,93,146,91,4,140

Nearest PDB structures (foldseek):
  6cp0-assembly1_A  TM=1.002E+00  e=3.277E-90  Legionella pneumophila
  4trh-assembly1_B  TM=7.882E-01  e=1.802E-61  Legionella pneumophila
  4pay-assembly2_B  TM=7.746E-01  e=1.237E-60  Legionella pneumophila subsp. pneumophila str. Philadelphia 1
  4pay-assembly3_A  TM=7.736E-01  e=1.175E-60  Legionella pneumophila subsp. pneumophila str. Philadelphia 1
  4zuz-assembly1_A  TM=7.685E-01  e=1.034E-58  Legionella pneumophila

Foldseek 3Di:
DPDPADQDLFFPQWFADPVLDTFGWQFQAFFAFWHQDWFQRRCVSLLCQQQNPPDPHDGHHVLVRLVVSLVSLVVRLVVQVVVCVVVVCPCPVVNVSSVSNNVVSVLVSVLSVCCVPPQCPVVLSVCSPVPSRHEHPVLVLVQQVPWLFKFKEFEAFQADDPRTHNPPGLAYWDYFDHCPDDPGTDGDCFTLLNQLLVLQPDPDLVDWQFFAPAQVVNVLLVQLVVPDDPDDWCADDDNQVVLVVSLVSSQVSCVVPDDPFDQQFFVVGDGDTDCCCVPPVVQDHNPDTVSSSNVSSVNRGDDPVVRVVDPAQPLPDVDRTQNDSVSSSLNSLLVRVLQRLVSSLCSSVVQFSHHSSVVCRDDPNSNCLSNQLSVNRHNVHRSLVVVLVVCQVVVVVRGGPHHAPPVRSVVSSVVSVVVCVVNVPRPHSRMMMGGDFQDQTQWAAEPSGTTGGPVSSSCSSNVNPDDSPPCPCPSVVVRPDRTRYGDSTHCVNVVCPVVVVVPVVVVVVVD/DVVVVVVLVVLQVVCVVPNDPQKDKAPDDPDSQKMKMKGQADPQALLHPFIWMWIWGHDPPPPVAATQIFTPFDALAFQADPVRHGDDCCNPPVPDNVDGVVVVSVVVNCCRVPPDLVNGPPVVLSVCVVPPVVVSSVVRNVSRVPGGD